Protein AF-A0A1G6MWI4-F1 (afdb_monomer_lite)

Secondary structure (DSSP, 8-state):
-PPP-SSSPPHHHHHHHT-TTTTHHHHHHHHT-TT---EEEE-GGGSSS-EEEEEETTEEEEEEEEETSTT-EEEEEE-GGGGGGSTTIIIIIHHHHHHTT-EEPTT--GGG--GGG-SEEEEEETTEEEEEEPPEEE---S-HHHHHHHHHHHHHHHHHHHHHHH------EEEEEETTTTEEEEEEPPPSHHHHHHHT-TTT-----TT-HHHHHHHHHHHHHHHHHHHHH-B-SSSEEEEEEES--PPTT-TT----S----SEEEEEE-TTS-EEEEEEEEEE--SGGGTSTTSHHHHHHHHHHHHT-HHHHHHHHHHHHHHHHHHHHHT-TT--S---GGGGTTPEEEEEEEE-SGGGGG----SS-EEEE--TTS-------S----------------PPPPP-

Sequence (411 aa):
MKSTYTRDVSPEMMSELKNRSTFAAFVDYVRDNENNDLALCFRGNDSKIGKVVIYRNNHMIWELCIKGGKGGIPVVRINPNHARFMDDWHSRVVKELMELGFKGLKGQDYNQLKEEDGFVVRHKTKDGYSYDAVFLEYTPSGGYDEVKKVVTASYSLLKEMQESYFSLDHDEVFEVYNPRSQAYKKEKRPRNYIKQYYFEHNTDAGIVDSNSNFYANFQKCVEKHVQQDLFMNNHCLKDGLFIYDLEFAQPSGVPGVKVGNKNKPDMFAIRFDSKGKIESICMIEVKSTRNALTQKSGLEEHLMGMEEYIHVKKLMVHRIEEARKILNQYHELGLYGVDKVFTESDFTDIKMEIIFVFSHGLYLNVNIHRGVTIWKALPGFVAYEKMKYGAYLEHVNVDVQIKRIKTTNII

Organism: NCBI:txid40841

Radius of gyration: 22.7 Å; chains: 1; bounding box: 59×59×61 Å

pLDDT: mean 72.94, std 23.08, range [22.19, 98.44]

Structure (mmCIF, N/CA/C/O backbone):
data_AF-A0A1G6MWI4-F1
#
_entry.id   AF-A0A1G6MWI4-F1
#
loop_
_atom_site.group_PDB
_atom_site.id
_atom_site.type_symbol
_atom_site.label_atom_id
_atom_site.label_alt_id
_atom_site.label_comp_id
_atom_site.label_asym_id
_atom_site.label_entity_id
_atom_site.label_seq_id
_atom_site.pdbx_PDB_ins_code
_atom_site.Cartn_x
_atom_site.Cartn_y
_atom_site.Cartn_z
_atom_site.occupancy
_atom_site.B_iso_or_equiv
_atom_site.auth_seq_id
_atom_site.auth_comp_id
_atom_site.auth_asym_id
_atom_site.auth_atom_id
_atom_site.pdbx_PDB_model_num
ATOM 1 N N . MET A 1 1 ? 0.367 26.342 0.987 1.00 40.06 1 MET A N 1
ATOM 2 C CA . MET A 1 1 ? -0.918 25.601 0.912 1.00 40.06 1 MET A CA 1
ATOM 3 C C . MET A 1 1 ? -0.721 24.266 1.608 1.00 40.06 1 MET A C 1
ATOM 5 O O . MET A 1 1 ? 0.300 23.644 1.352 1.00 40.06 1 MET A O 1
ATOM 9 N N . LYS A 1 2 ? -1.606 23.898 2.541 1.00 42.09 2 LYS A N 1
ATOM 10 C CA . LYS A 1 2 ? -1.404 22.780 3.480 1.00 42.09 2 LYS A CA 1
ATOM 11 C C . LYS A 1 2 ? -1.631 21.436 2.778 1.00 42.09 2 LYS A C 1
ATOM 13 O O . LYS A 1 2 ? -2.609 21.316 2.045 1.00 42.09 2 LYS A O 1
ATOM 18 N N . SER A 1 3 ? -0.727 20.475 2.974 1.00 49.34 3 SER A N 1
ATOM 19 C CA . SER A 1 3 ? -0.969 19.082 2.591 1.00 49.34 3 SER A CA 1
ATOM 20 C C . SER A 1 3 ? -2.197 18.562 3.339 1.00 49.34 3 SER A C 1
ATOM 22 O O . SER A 1 3 ? -2.490 19.000 4.456 1.00 49.34 3 SER A O 1
ATOM 24 N N . THR A 1 4 ? -2.929 17.648 2.719 1.00 55.94 4 THR A N 1
ATOM 25 C CA . THR A 1 4 ? -3.922 16.819 3.402 1.00 55.94 4 THR A CA 1
ATOM 26 C C . THR A 1 4 ? -3.202 16.010 4.488 1.00 55.94 4 THR A C 1
ATOM 28 O O . THR A 1 4 ? -2.112 15.484 4.276 1.00 55.94 4 THR A O 1
ATOM 31 N N . TYR A 1 5 ? -3.754 15.996 5.705 1.00 73.88 5 TYR A N 1
ATOM 32 C CA . TYR A 1 5 ? -3.174 15.276 6.855 1.00 73.88 5 TYR A CA 1
ATOM 33 C C . TYR A 1 5 ? -3.611 13.814 6.918 1.00 73.88 5 TYR A C 1
ATOM 35 O O . TYR A 1 5 ? -3.241 13.097 7.850 1.00 73.88 5 TYR A O 1
ATOM 43 N N . THR A 1 6 ? -4.430 13.415 5.956 1.00 84.31 6 THR A N 1
ATOM 44 C CA . THR A 1 6 ? -5.122 12.146 5.929 1.00 84.31 6 THR A CA 1
ATOM 45 C C . THR A 1 6 ? -4.602 11.275 4.789 1.00 84.31 6 THR A C 1
ATOM 47 O O . THR A 1 6 ? -4.047 11.765 3.804 1.00 84.31 6 THR A O 1
ATOM 50 N N . ARG A 1 7 ? -4.717 9.966 4.978 1.00 88.88 7 ARG A N 1
ATOM 51 C CA . ARG A 1 7 ? -4.260 8.907 4.082 1.00 88.88 7 ARG A CA 1
ATOM 52 C C . ARG A 1 7 ? -5.265 8.615 2.968 1.00 88.88 7 ARG A C 1
ATOM 54 O O . ARG A 1 7 ? -4.828 8.091 1.951 1.00 88.88 7 ARG A O 1
ATOM 61 N N . ASP A 1 8 ? -6.541 8.986 3.109 1.00 93.06 8 ASP A N 1
ATOM 62 C CA . ASP A 1 8 ? -7.534 8.897 2.028 1.00 93.06 8 ASP A CA 1
ATOM 63 C C . ASP A 1 8 ? -7.104 9.703 0.798 1.00 93.06 8 ASP A C 1
ATOM 65 O O . ASP A 1 8 ? -6.479 10.758 0.911 1.00 93.06 8 ASP A O 1
ATOM 69 N N . VAL A 1 9 ? -7.436 9.211 -0.393 1.00 94.06 9 VAL A N 1
ATOM 70 C CA . VAL A 1 9 ? -7.087 9.901 -1.642 1.00 94.06 9 VAL A CA 1
ATOM 71 C C . VAL A 1 9 ? -8.187 10.861 -2.098 1.00 94.06 9 VAL A C 1
ATOM 73 O O . VAL A 1 9 ? -9.346 10.747 -1.709 1.00 94.06 9 VAL A O 1
ATOM 76 N N . SER A 1 10 ? -7.826 11.832 -2.936 1.00 93.38 10 SER A N 1
ATOM 77 C CA . SER A 1 10 ? -8.783 12.806 -3.480 1.00 93.38 10 SER A CA 1
ATOM 78 C C . SER A 1 10 ? -9.863 12.158 -4.370 1.00 93.38 10 SER A C 1
ATOM 80 O O . SER A 1 10 ? -9.628 11.085 -4.935 1.00 93.38 10 SER A O 1
ATOM 82 N N . PRO A 1 11 ? -11.020 12.820 -4.580 1.00 94.00 11 PRO A N 1
ATOM 83 C CA . PRO A 1 11 ? -12.025 12.374 -5.548 1.00 94.00 11 PRO A CA 1
ATOM 84 C C . PRO A 1 11 ? -11.465 12.182 -6.961 1.00 94.00 11 PRO A C 1
ATOM 86 O O . PRO A 1 11 ? -11.855 11.252 -7.660 1.00 94.00 11 PRO A O 1
ATOM 89 N N . GLU A 1 12 ? -10.522 13.030 -7.379 1.00 94.38 12 GLU A N 1
ATOM 90 C CA . GLU A 1 12 ? -9.840 12.897 -8.664 1.00 94.38 12 GLU A CA 1
ATOM 91 C C . GLU A 1 12 ? -9.045 11.591 -8.750 1.00 94.38 12 GLU A C 1
ATOM 93 O O . GLU A 1 12 ? -9.130 10.885 -9.750 1.00 94.38 12 GLU A O 1
ATOM 98 N N . MET A 1 13 ? -8.325 11.227 -7.686 1.00 95.88 13 MET A N 1
ATOM 99 C CA . MET A 1 13 ? -7.628 9.943 -7.634 1.00 95.88 13 MET A CA 1
ATOM 100 C C . MET A 1 13 ? -8.604 8.764 -7.632 1.00 95.88 13 MET A C 1
ATOM 102 O O . MET A 1 13 ? -8.402 7.816 -8.382 1.00 95.88 13 MET A O 1
ATOM 106 N N . MET A 1 14 ? -9.695 8.835 -6.861 1.00 97.38 14 MET A N 1
ATOM 107 C CA . MET A 1 14 ? -10.740 7.800 -6.880 1.00 97.38 14 MET A CA 1
ATOM 108 C C . MET A 1 14 ? -11.368 7.629 -8.265 1.00 97.38 14 MET A C 1
ATOM 110 O O . MET A 1 14 ? -11.674 6.510 -8.670 1.00 97.38 14 MET A O 1
ATOM 114 N N . SER A 1 15 ? -11.546 8.723 -9.010 1.00 96.75 15 SER A N 1
ATOM 115 C CA . SER A 1 15 ? -12.016 8.669 -10.394 1.00 96.75 15 SER A CA 1
ATOM 116 C C . SER A 1 15 ? -11.057 7.872 -11.279 1.00 96.75 15 SER A C 1
ATOM 118 O O . SER A 1 15 ? -11.509 7.016 -12.035 1.00 96.75 15 SER A O 1
ATOM 120 N N . GLU A 1 16 ? -9.747 8.099 -11.157 1.00 96.81 16 GLU A N 1
ATOM 121 C CA . GLU A 1 16 ? -8.742 7.347 -11.919 1.00 96.81 16 GLU A CA 1
ATOM 122 C C . GLU A 1 16 ? -8.642 5.879 -11.487 1.00 96.81 16 GLU A C 1
ATOM 124 O O . GLU A 1 16 ? -8.542 5.001 -12.339 1.00 96.81 16 GLU A O 1
ATOM 129 N N . LEU A 1 17 ? -8.758 5.579 -10.189 1.00 97.81 17 LEU A N 1
ATOM 130 C CA . LEU A 1 17 ? -8.785 4.200 -9.672 1.00 97.81 17 LEU A CA 1
ATOM 131 C C . LEU A 1 17 ? -9.944 3.367 -10.235 1.00 97.81 17 LEU A C 1
ATOM 133 O O . LEU A 1 17 ? -9.817 2.153 -10.351 1.00 97.81 17 LEU A O 1
ATOM 137 N N . LYS A 1 18 ? -11.047 4.009 -10.633 1.00 97.69 18 LYS A N 1
ATOM 138 C CA . LYS A 1 18 ? -12.196 3.366 -11.294 1.00 97.69 18 LYS A CA 1
ATOM 139 C C . LYS A 1 18 ? -12.144 3.438 -12.821 1.00 97.69 18 LYS A C 1
ATOM 141 O O . LYS A 1 18 ? -12.969 2.826 -13.500 1.00 97.69 18 LYS A O 1
ATOM 146 N N . ASN A 1 19 ? -11.217 4.206 -13.384 1.00 96.94 19 ASN A N 1
ATOM 147 C CA . ASN A 1 19 ? -11.145 4.430 -14.817 1.00 96.94 19 ASN A CA 1
ATOM 148 C C . ASN A 1 19 ? -10.496 3.225 -15.514 1.00 96.94 19 ASN A C 1
ATOM 150 O O . ASN A 1 19 ? -9.338 2.873 -15.278 1.00 96.94 19 ASN A O 1
ATOM 154 N N . ARG A 1 20 ? -11.270 2.604 -16.411 1.00 96.25 20 ARG A N 1
ATOM 155 C CA . ARG A 1 20 ? -10.888 1.402 -17.164 1.00 96.25 20 ARG A CA 1
ATOM 156 C C . ARG A 1 20 ? -9.687 1.600 -18.085 1.00 96.25 20 ARG A C 1
ATOM 158 O O . ARG A 1 20 ? -9.026 0.621 -18.398 1.00 96.25 20 ARG A O 1
ATOM 165 N N . SER A 1 21 ? -9.386 2.828 -18.490 1.00 94.94 21 SER A N 1
ATOM 166 C CA . SER A 1 21 ? -8.228 3.133 -19.336 1.00 94.94 21 SER A CA 1
ATOM 167 C C . SER A 1 21 ? -6.969 3.493 -18.543 1.00 94.94 21 SER A C 1
ATOM 169 O O . SER A 1 21 ? -5.934 3.754 -19.153 1.00 94.94 21 SER A O 1
ATOM 171 N N . THR A 1 22 ? -7.037 3.548 -17.206 1.00 95.12 22 THR A N 1
ATOM 172 C CA . THR A 1 22 ? -5.907 3.980 -16.371 1.00 95.12 22 THR A CA 1
ATOM 173 C C . THR A 1 22 ? -5.624 3.008 -15.230 1.00 95.12 22 THR A C 1
ATOM 175 O O . THR A 1 22 ? -4.870 2.058 -15.428 1.00 95.12 22 THR A O 1
ATOM 178 N N . PHE A 1 23 ? -6.181 3.210 -14.035 1.00 98.19 23 PHE A N 1
ATOM 179 C CA . PHE A 1 23 ? -5.790 2.443 -12.849 1.00 98.19 23 PHE A CA 1
ATOM 180 C C . PHE A 1 23 ? -6.727 1.287 -12.496 1.00 98.19 23 PHE A C 1
ATOM 182 O O . PHE A 1 23 ? -6.321 0.435 -11.706 1.00 98.19 23 PHE A O 1
ATOM 189 N N . ALA A 1 24 ? -7.919 1.184 -13.097 1.00 98.19 24 ALA A N 1
ATOM 190 C CA . ALA A 1 24 ? -8.862 0.117 -12.748 1.00 98.19 24 ALA A CA 1
ATOM 191 C C . ALA A 1 24 ? -8.262 -1.284 -12.922 1.00 98.19 24 ALA A C 1
ATOM 193 O O . ALA A 1 24 ? -8.452 -2.132 -12.063 1.00 98.19 24 ALA A O 1
ATOM 194 N N . ALA A 1 25 ? -7.459 -1.515 -13.966 1.00 98.38 25 ALA A N 1
ATOM 195 C CA . ALA A 1 25 ? -6.808 -2.809 -14.173 1.00 98.38 25 ALA A CA 1
ATOM 196 C C . ALA A 1 25 ? -5.839 -3.190 -13.033 1.00 98.38 25 ALA A C 1
ATOM 198 O O . ALA A 1 25 ? -5.699 -4.371 -12.735 1.00 98.38 25 ALA A O 1
ATOM 199 N N . PHE A 1 26 ? -5.197 -2.217 -12.373 1.00 98.44 26 PHE A N 1
ATOM 200 C CA . PHE A 1 26 ? -4.336 -2.465 -11.209 1.00 98.44 26 PHE A CA 1
ATOM 201 C C . PHE A 1 26 ? -5.165 -2.785 -9.962 1.00 98.44 26 PHE A C 1
ATOM 203 O O . PHE A 1 26 ? -4.821 -3.696 -9.216 1.00 98.44 26 PHE A O 1
ATOM 210 N N . VAL A 1 27 ? -6.263 -2.054 -9.748 1.00 98.38 27 VAL A N 1
ATOM 211 C CA . VAL A 1 27 ? -7.193 -2.298 -8.633 1.00 98.38 27 VAL A CA 1
ATOM 212 C C . VAL A 1 27 ? -7.847 -3.670 -8.769 1.00 98.38 27 VAL A C 1
ATOM 214 O O . VAL A 1 27 ? -7.850 -4.442 -7.815 1.00 98.38 27 VAL A O 1
ATOM 217 N N . ASP A 1 28 ? -8.341 -3.993 -9.963 1.00 98.12 28 ASP A N 1
ATOM 218 C CA . ASP A 1 28 ? -8.935 -5.289 -10.279 1.00 98.12 28 ASP A CA 1
ATOM 219 C C . ASP A 1 28 ? -7.914 -6.416 -10.080 1.00 98.12 28 ASP A C 1
ATOM 221 O O . ASP A 1 28 ? -8.247 -7.442 -9.503 1.00 98.12 28 ASP A O 1
ATOM 225 N N . TYR A 1 29 ? -6.648 -6.208 -10.462 1.00 97.94 29 TYR A N 1
ATOM 226 C CA . TYR A 1 29 ? -5.595 -7.200 -10.233 1.00 97.94 29 TYR A CA 1
ATOM 227 C C . TYR A 1 29 ? -5.330 -7.463 -8.749 1.00 97.94 29 TYR A C 1
ATOM 229 O O . TYR A 1 29 ? -5.053 -8.599 -8.392 1.00 97.94 29 TYR A O 1
ATOM 237 N N . VAL A 1 30 ? -5.414 -6.442 -7.886 1.00 97.06 30 VAL A N 1
ATOM 238 C CA . VAL A 1 30 ? -5.322 -6.625 -6.426 1.00 97.06 30 VAL A CA 1
ATOM 239 C C . VAL A 1 30 ? -6.553 -7.356 -5.896 1.00 97.06 30 VAL A C 1
ATOM 241 O O . VAL A 1 30 ? -6.413 -8.303 -5.130 1.00 97.06 30 VAL A O 1
ATOM 244 N N . ARG A 1 31 ? -7.753 -6.932 -6.308 1.00 95.56 31 ARG A N 1
ATOM 245 C CA . ARG A 1 31 ? -9.024 -7.502 -5.842 1.00 95.56 31 ARG A CA 1
ATOM 246 C C . ARG A 1 31 ? -9.175 -8.975 -6.215 1.00 95.56 31 ARG A C 1
ATOM 248 O O . ARG A 1 31 ? -9.631 -9.766 -5.398 1.00 95.56 31 ARG A O 1
ATOM 255 N N . ASP A 1 32 ? -8.791 -9.314 -7.438 1.00 94.56 32 ASP A N 1
ATOM 256 C CA . ASP A 1 32 ? -8.995 -10.632 -8.032 1.00 94.56 32 ASP A CA 1
ATOM 257 C C . ASP A 1 32 ? -7.733 -11.519 -7.883 1.00 94.56 32 ASP A C 1
ATOM 259 O O . ASP A 1 32 ? -7.632 -12.578 -8.502 1.00 94.56 32 ASP A O 1
ATOM 263 N N . ASN A 1 33 ? -6.740 -11.090 -7.087 1.00 88.50 33 ASN A N 1
ATOM 264 C CA . ASN A 1 33 ? -5.485 -11.814 -6.886 1.00 88.50 33 ASN A CA 1
ATOM 265 C C . ASN A 1 33 ? -5.714 -13.134 -6.130 1.00 88.50 33 ASN A C 1
ATOM 267 O O . ASN A 1 33 ? -5.889 -13.137 -4.914 1.00 88.50 33 ASN A O 1
ATOM 271 N N . GLU A 1 34 ? -5.625 -14.266 -6.831 1.00 82.94 34 GLU A N 1
ATOM 272 C CA . GLU A 1 34 ? -5.826 -15.601 -6.240 1.00 82.94 34 GLU A CA 1
ATOM 273 C C . GLU A 1 34 ? -4.835 -15.934 -5.112 1.00 82.94 34 GLU A C 1
ATOM 275 O O . GLU A 1 34 ? -5.166 -16.687 -4.199 1.00 82.94 34 GLU A O 1
ATOM 280 N N . ASN A 1 35 ? -3.627 -15.360 -5.150 1.00 82.06 35 ASN A N 1
ATOM 281 C CA . ASN A 1 35 ? -2.604 -15.593 -4.127 1.00 82.06 35 ASN A CA 1
ATOM 282 C C . ASN A 1 35 ? -2.831 -14.773 -2.849 1.00 82.06 35 ASN A C 1
ATOM 284 O O . ASN A 1 35 ? -2.144 -15.018 -1.859 1.00 82.06 35 ASN A O 1
ATOM 288 N N . ASN A 1 36 ? -3.749 -13.798 -2.874 1.00 85.56 36 ASN A N 1
ATOM 289 C CA . ASN A 1 36 ? -3.995 -12.842 -1.798 1.00 85.56 36 ASN A CA 1
ATOM 290 C C . ASN A 1 36 ? -2.691 -12.273 -1.192 1.00 85.56 36 ASN A C 1
ATOM 292 O O . ASN A 1 36 ? -2.542 -12.202 0.028 1.00 85.56 36 ASN A O 1
ATOM 296 N N . ASP A 1 37 ? -1.724 -11.891 -2.040 1.00 90.19 37 ASP A N 1
ATOM 297 C CA . ASP A 1 37 ? -0.384 -11.442 -1.614 1.00 90.19 37 ASP A CA 1
ATOM 298 C C . ASP A 1 37 ? -0.107 -9.947 -1.864 1.00 90.19 37 ASP A C 1
ATOM 300 O O . ASP A 1 37 ? 0.992 -9.454 -1.589 1.00 90.19 37 ASP A O 1
ATOM 304 N N . LEU A 1 38 ? -1.115 -9.216 -2.352 1.00 95.38 38 LEU A N 1
ATOM 305 C CA . LEU A 1 38 ? -1.038 -7.798 -2.689 1.00 95.38 38 LEU A CA 1
ATOM 306 C C . LEU A 1 38 ? -1.832 -6.918 -1.719 1.00 95.38 38 LEU A C 1
ATOM 308 O O . LEU A 1 38 ? -3.052 -7.020 -1.628 1.00 95.38 38 LEU A O 1
ATOM 312 N N . ALA A 1 39 ? -1.145 -5.973 -1.078 1.00 94.81 39 ALA A N 1
ATOM 313 C CA . ALA A 1 39 ? -1.750 -4.959 -0.218 1.00 94.81 39 ALA A CA 1
ATOM 314 C C . ALA A 1 39 ? -1.771 -3.593 -0.917 1.00 94.81 39 ALA A C 1
ATOM 316 O O . ALA A 1 39 ? -0.742 -2.935 -1.056 1.00 94.81 39 ALA A O 1
ATOM 317 N N . LEU A 1 40 ? -2.942 -3.141 -1.350 1.00 96.75 40 LEU A N 1
ATOM 318 C CA . LEU A 1 40 ? -3.201 -1.766 -1.776 1.00 96.75 40 LEU A CA 1
ATOM 319 C C . LEU A 1 40 ? -3.474 -0.875 -0.564 1.00 96.75 40 LEU A C 1
ATOM 321 O O . LEU A 1 40 ? -4.415 -1.131 0.185 1.00 96.75 40 LEU A O 1
ATOM 325 N N . CYS A 1 41 ? -2.706 0.208 -0.438 1.00 95.75 41 CYS A N 1
ATOM 326 C CA . CYS A 1 41 ? -2.849 1.194 0.626 1.00 95.75 41 CYS A CA 1
ATOM 327 C C . CYS A 1 41 ? -2.887 2.630 0.074 1.00 95.75 41 CYS A C 1
ATOM 329 O O . CYS A 1 41 ? -2.099 3.018 -0.798 1.00 95.75 41 CYS A O 1
ATOM 331 N N . PHE A 1 42 ? -3.762 3.462 0.636 1.00 94.94 42 PHE A N 1
ATOM 332 C CA . PHE A 1 42 ? -3.870 4.877 0.279 1.00 94.94 42 PHE A CA 1
ATOM 333 C C . PHE A 1 42 ? -2.773 5.734 0.941 1.00 94.94 42 PHE A C 1
ATOM 335 O O . PHE A 1 42 ? -2.374 5.519 2.090 1.00 94.94 42 PHE A O 1
ATOM 342 N N . ARG A 1 43 ? -2.251 6.722 0.206 1.00 91.88 43 ARG A N 1
ATOM 343 C CA . ARG A 1 43 ? -1.184 7.651 0.631 1.00 91.88 43 ARG A CA 1
ATOM 344 C C . ARG A 1 43 ? -1.560 9.095 0.285 1.00 91.88 43 ARG A C 1
ATOM 346 O O . ARG A 1 43 ? -0.841 9.819 -0.407 1.00 91.88 43 ARG A O 1
ATOM 353 N N . GLY A 1 44 ? -2.739 9.506 0.741 1.00 82.69 44 GLY A N 1
ATOM 354 C CA . GLY A 1 44 ? -3.327 10.839 0.581 1.00 82.69 44 GLY A CA 1
ATOM 355 C C . GLY A 1 44 ? -2.474 12.008 1.063 1.00 82.69 44 GLY A C 1
ATOM 356 O O . GLY A 1 44 ? -2.609 13.126 0.576 1.00 82.69 44 GLY A O 1
ATOM 357 N N . ASN A 1 45 ? -1.570 11.751 2.001 1.00 74.12 45 ASN A N 1
ATOM 358 C CA . ASN A 1 45 ? -0.762 12.750 2.688 1.00 74.12 45 ASN A CA 1
ATOM 359 C C . ASN A 1 45 ? 0.479 13.204 1.899 1.00 74.12 45 ASN A C 1
ATOM 361 O O . ASN A 1 45 ? 1.101 14.201 2.271 1.00 74.12 45 ASN A O 1
ATOM 365 N N . ASP A 1 46 ? 0.836 12.500 0.822 1.00 67.62 46 ASP A N 1
ATOM 366 C CA . ASP A 1 46 ? 2.072 12.747 0.069 1.00 67.62 46 ASP A CA 1
ATOM 367 C C . ASP A 1 46 ? 1.923 13.832 -1.011 1.00 67.62 46 ASP A C 1
ATOM 369 O O . ASP A 1 46 ? 2.911 14.400 -1.478 1.00 67.62 46 ASP A O 1
ATOM 373 N N . SER A 1 47 ? 0.695 14.154 -1.427 1.00 70.38 47 SER A N 1
ATOM 374 C CA . SER A 1 47 ? 0.425 15.200 -2.420 1.00 70.38 47 SER A CA 1
ATOM 375 C C . SER A 1 47 ? -0.998 15.748 -2.278 1.00 70.38 47 SER A C 1
ATOM 377 O O . SER A 1 47 ? -1.815 15.176 -1.571 1.00 70.38 47 SER A O 1
ATOM 379 N N . LYS A 1 48 ? -1.340 16.834 -2.989 1.00 70.50 48 LYS A N 1
ATOM 380 C CA . LYS A 1 48 ? -2.721 17.368 -3.001 1.00 70.50 48 LYS A CA 1
ATOM 381 C C . LYS A 1 48 ? -3.766 16.358 -3.494 1.00 70.50 48 LYS A C 1
ATOM 383 O O . LYS A 1 48 ? -4.936 16.511 -3.172 1.00 70.50 48 LYS A O 1
ATOM 388 N N . ILE A 1 49 ? -3.352 15.396 -4.317 1.00 78.38 49 ILE A N 1
ATOM 389 C CA . ILE A 1 49 ? -4.228 14.368 -4.892 1.00 78.38 49 ILE A CA 1
ATOM 390 C C . ILE A 1 49 ? -4.163 13.060 -4.106 1.00 78.38 49 ILE A C 1
ATOM 392 O O . ILE A 1 49 ? -5.095 12.255 -4.166 1.00 78.38 49 ILE A O 1
ATOM 396 N N . GLY A 1 50 ? -3.082 12.865 -3.353 1.00 83.38 50 GLY A N 1
ATOM 397 C CA . GLY A 1 50 ? -2.680 11.567 -2.848 1.00 83.38 50 GLY A CA 1
ATOM 398 C C . GLY A 1 50 ? -1.981 10.722 -3.907 1.00 83.38 50 GLY A C 1
ATOM 399 O O . GLY A 1 50 ? -1.820 11.113 -5.067 1.00 83.38 50 GLY A O 1
ATOM 400 N N . LYS A 1 51 ? -1.536 9.554 -3.471 1.00 93.00 51 LYS A N 1
ATOM 401 C CA . LYS A 1 51 ? -1.085 8.447 -4.312 1.00 93.00 51 LYS A CA 1
ATOM 402 C C . LYS A 1 51 ? -1.600 7.139 -3.710 1.00 93.00 51 LYS A C 1
ATOM 404 O O . LYS A 1 51 ? -2.069 7.134 -2.571 1.00 93.00 51 LYS A O 1
ATOM 409 N N . VAL A 1 52 ? -1.522 6.052 -4.458 1.00 96.00 52 VAL A N 1
ATOM 410 C CA . VAL A 1 52 ? -1.822 4.702 -3.968 1.00 96.00 52 VAL A CA 1
ATOM 411 C C . VAL A 1 52 ? -0.577 3.860 -4.127 1.00 96.00 52 VAL A C 1
ATOM 413 O O . VAL A 1 52 ? 0.114 3.978 -5.134 1.00 96.00 52 VAL A O 1
ATOM 416 N N . VAL A 1 53 ? -0.271 3.039 -3.132 1.00 96.25 53 VAL A N 1
ATOM 417 C CA . VAL A 1 53 ? 0.881 2.143 -3.180 1.00 96.25 53 VAL A CA 1
ATOM 418 C C . VAL A 1 53 ? 0.384 0.722 -2.993 1.00 96.25 53 VAL A C 1
ATOM 420 O O . VAL A 1 53 ? -0.371 0.447 -2.065 1.00 96.25 53 VAL A O 1
ATOM 423 N N . ILE A 1 54 ? 0.786 -0.155 -3.904 1.00 97.19 54 ILE A N 1
ATOM 424 C CA . ILE A 1 54 ? 0.494 -1.581 -3.878 1.00 97.19 54 ILE A CA 1
ATOM 425 C C . ILE A 1 54 ? 1.778 -2.295 -3.472 1.00 97.19 54 ILE A C 1
ATOM 427 O O . ILE A 1 54 ? 2.823 -2.128 -4.110 1.00 97.19 54 ILE A O 1
ATOM 431 N N . TYR A 1 55 ? 1.696 -3.067 -2.399 1.00 95.25 55 TYR A N 1
ATOM 432 C CA . TYR A 1 55 ? 2.804 -3.763 -1.769 1.00 95.25 55 TYR A CA 1
ATOM 433 C C . TYR A 1 55 ? 2.678 -5.271 -1.943 1.00 95.25 55 TYR A C 1
ATOM 435 O O . TYR A 1 55 ? 1.576 -5.810 -1.958 1.00 95.25 55 TYR A O 1
ATOM 443 N N . ARG A 1 56 ? 3.829 -5.936 -1.981 1.00 92.50 56 ARG A N 1
ATOM 444 C CA . ARG A 1 56 ? 3.988 -7.372 -1.759 1.00 92.50 56 ARG A CA 1
ATOM 445 C C . ARG A 1 56 ? 5.162 -7.568 -0.817 1.00 92.50 56 ARG A C 1
ATOM 447 O O . ARG A 1 56 ? 6.185 -6.903 -0.986 1.00 92.50 56 ARG A O 1
ATOM 454 N N . ASN A 1 57 ? 5.015 -8.431 0.185 1.00 85.50 57 ASN A N 1
ATOM 455 C CA . ASN A 1 57 ? 6.019 -8.641 1.237 1.00 85.50 57 ASN A CA 1
ATOM 456 C C . ASN A 1 57 ? 6.487 -7.328 1.897 1.00 85.50 57 ASN A C 1
ATOM 458 O O . ASN A 1 57 ? 7.652 -7.198 2.258 1.00 85.50 57 ASN A O 1
ATOM 462 N N . ASN A 1 58 ? 5.598 -6.331 2.015 1.00 85.88 58 ASN A N 1
ATOM 463 C CA . ASN A 1 58 ? 5.890 -4.980 2.510 1.00 85.88 58 ASN A CA 1
ATOM 464 C C . ASN A 1 58 ? 6.979 -4.230 1.709 1.00 85.88 58 ASN A C 1
ATOM 466 O O . ASN A 1 58 ? 7.749 -3.416 2.229 1.00 85.88 58 ASN A O 1
ATOM 470 N N . HIS A 1 59 ? 7.073 -4.550 0.419 1.00 88.88 59 HIS A N 1
ATOM 471 C CA . HIS A 1 59 ? 7.884 -3.867 -0.575 1.00 88.88 59 HIS A CA 1
ATOM 472 C C . HIS A 1 59 ? 6.968 -3.394 -1.705 1.00 88.88 59 HIS A C 1
ATOM 474 O O . HIS A 1 59 ? 6.085 -4.120 -2.160 1.00 88.88 59 HIS A O 1
ATOM 480 N N . MET A 1 60 ? 7.169 -2.158 -2.156 1.00 92.31 60 MET A N 1
ATOM 481 C CA . MET A 1 60 ? 6.358 -1.576 -3.223 1.00 92.31 60 MET A CA 1
ATOM 482 C C . MET A 1 60 ? 6.510 -2.376 -4.524 1.00 92.31 60 MET A C 1
ATOM 484 O O . MET A 1 60 ? 7.626 -2.557 -5.010 1.00 92.31 60 MET A O 1
ATOM 488 N N . ILE A 1 61 ? 5.378 -2.783 -5.097 1.00 95.50 61 ILE A N 1
ATOM 489 C CA . ILE A 1 61 ? 5.266 -3.302 -6.463 1.00 95.50 61 ILE A CA 1
ATOM 490 C C . ILE A 1 61 ? 4.919 -2.145 -7.402 1.00 95.50 61 ILE A C 1
ATOM 492 O O . ILE A 1 61 ? 5.684 -1.860 -8.319 1.00 95.50 61 ILE A O 1
ATOM 496 N N . TRP A 1 62 ? 3.830 -1.419 -7.122 1.00 97.81 62 TRP A N 1
ATOM 497 C CA . TRP A 1 62 ? 3.400 -0.260 -7.911 1.00 97.81 62 TRP A CA 1
ATOM 498 C C . TRP A 1 62 ? 3.063 0.939 -7.022 1.00 97.81 62 TRP A C 1
ATOM 500 O O . TRP A 1 62 ? 2.412 0.801 -5.990 1.00 97.81 62 TRP A O 1
ATOM 510 N N . GLU A 1 63 ? 3.437 2.135 -7.464 1.00 96.94 63 GLU A N 1
ATOM 511 C CA . GLU A 1 63 ? 2.902 3.408 -6.975 1.00 96.94 63 GLU A CA 1
ATOM 512 C C . GLU A 1 63 ? 2.051 4.039 -8.084 1.00 96.94 63 GLU A C 1
ATOM 514 O O . GLU A 1 63 ? 2.556 4.396 -9.147 1.00 96.94 63 GLU A O 1
ATOM 519 N N . LEU A 1 64 ? 0.753 4.193 -7.838 1.00 97.56 64 LEU A N 1
ATOM 520 C CA . LEU A 1 64 ? -0.188 4.860 -8.734 1.00 97.56 64 LEU A CA 1
ATOM 521 C C . LEU A 1 64 ? -0.278 6.332 -8.328 1.00 97.56 64 LEU A C 1
ATOM 523 O O . LEU A 1 64 ? -0.558 6.643 -7.165 1.00 97.56 64 LEU A O 1
ATOM 527 N N . CYS A 1 65 ? -0.047 7.259 -9.257 1.00 95.31 65 CYS A N 1
ATOM 528 C CA . CYS A 1 65 ? -0.099 8.692 -8.962 1.00 95.31 65 CYS A CA 1
ATOM 529 C C . CYS A 1 65 ? -0.529 9.542 -10.166 1.00 95.31 65 CYS A C 1
ATOM 531 O O . CYS A 1 65 ? -0.456 9.113 -11.311 1.00 95.31 65 CYS A O 1
ATOM 533 N N . ILE A 1 66 ? -0.971 10.779 -9.911 1.00 94.31 66 ILE A N 1
ATOM 534 C CA . ILE A 1 66 ? -1.336 11.738 -10.964 1.00 94.31 66 ILE A CA 1
ATOM 535 C C . ILE A 1 66 ? -0.251 12.813 -11.070 1.00 94.31 66 ILE A C 1
ATOM 537 O O . ILE A 1 66 ? -0.113 13.697 -10.216 1.00 94.31 66 ILE A O 1
ATOM 541 N N . LYS A 1 67 ? 0.540 12.747 -12.140 1.00 90.50 67 LYS A N 1
ATOM 542 C CA . LYS A 1 67 ? 1.640 13.671 -12.416 1.00 90.50 67 LYS A CA 1
ATOM 543 C C . LYS A 1 67 ? 1.101 15.034 -12.837 1.00 90.50 67 LYS A C 1
ATOM 545 O O . LYS A 1 67 ? 0.334 15.141 -13.786 1.00 90.50 67 LYS A O 1
ATOM 550 N N . GLY A 1 68 ? 1.538 16.091 -12.154 1.00 86.44 68 GLY A N 1
ATOM 551 C CA . GLY A 1 68 ? 1.055 17.459 -12.385 1.00 86.44 68 GLY A CA 1
ATOM 552 C C . GLY A 1 68 ? -0.137 17.865 -11.511 1.00 86.44 68 GLY A C 1
ATOM 553 O O . GLY A 1 68 ? -0.549 19.021 -11.551 1.00 86.44 68 GLY A O 1
ATOM 554 N N . GLY A 1 69 ? -0.650 16.971 -10.660 1.00 83.56 69 GLY A N 1
ATOM 555 C CA . GLY A 1 69 ? -1.779 17.287 -9.790 1.00 83.56 69 GLY A CA 1
ATOM 556 C C . GLY A 1 69 ? -3.109 17.252 -10.546 1.00 83.56 69 GLY A C 1
ATOM 557 O O . GLY A 1 69 ? -3.342 16.347 -11.339 1.00 83.56 69 GLY A O 1
ATOM 558 N N . LYS A 1 70 ? -4.033 18.169 -10.228 1.00 82.31 70 LYS A N 1
ATOM 559 C CA . LYS A 1 70 ? -5.437 18.086 -10.678 1.00 82.31 70 LYS A CA 1
ATOM 560 C C . LYS A 1 70 ? -5.530 18.257 -12.189 1.00 82.31 70 LYS A C 1
ATOM 562 O O . LYS A 1 70 ? -5.010 19.234 -12.713 1.00 82.31 70 LYS A O 1
ATOM 567 N N . GLY A 1 71 ? -6.186 17.305 -12.859 1.00 85.75 71 GLY A N 1
ATOM 568 C CA . GLY A 1 71 ? -6.201 17.219 -14.325 1.00 85.75 71 GLY A CA 1
ATOM 569 C C . GLY A 1 71 ? -4.859 16.790 -14.931 1.00 85.75 71 GLY A C 1
ATOM 570 O O . GLY A 1 71 ? -4.630 16.995 -16.118 1.00 85.75 71 GLY A O 1
ATOM 571 N N . GLY A 1 72 ? -3.952 16.263 -14.106 1.00 91.81 72 GLY A N 1
ATOM 572 C CA . GLY A 1 72 ? -2.660 15.751 -14.527 1.00 91.81 72 GLY A CA 1
ATOM 573 C C . GLY A 1 72 ? -2.746 14.379 -15.190 1.00 91.81 72 GLY A C 1
ATOM 574 O O . GLY A 1 72 ? -3.821 13.844 -15.441 1.00 91.81 72 GLY A O 1
ATOM 575 N N . ILE A 1 73 ? -1.580 13.804 -15.463 1.00 94.50 73 ILE A N 1
ATOM 576 C CA . ILE A 1 73 ? -1.445 12.554 -16.211 1.00 94.50 73 ILE A CA 1
ATOM 577 C C . ILE A 1 73 ? -1.325 11.389 -15.221 1.00 94.50 73 ILE A C 1
ATOM 579 O O . ILE A 1 73 ? -0.401 11.407 -14.400 1.00 94.50 73 ILE A O 1
ATOM 583 N N . PRO A 1 74 ? -2.202 10.375 -15.284 1.00 96.44 74 PRO A N 1
ATOM 584 C CA . PRO A 1 74 ? -2.041 9.138 -14.530 1.00 96.44 74 PRO A CA 1
ATOM 585 C C . PRO A 1 74 ? -0.723 8.454 -14.898 1.00 96.44 74 PRO A C 1
ATOM 587 O O . PRO A 1 74 ? -0.418 8.251 -16.073 1.00 96.44 74 PRO A O 1
ATOM 590 N N . VAL A 1 75 ? 0.081 8.118 -13.896 1.00 96.62 75 VAL A N 1
ATOM 591 C CA . VAL A 1 75 ? 1.336 7.388 -14.073 1.00 96.62 75 VAL A CA 1
ATOM 592 C C . VAL A 1 75 ? 1.484 6.313 -13.006 1.00 96.62 75 VAL A C 1
ATOM 594 O O . VAL A 1 75 ? 1.066 6.472 -11.858 1.00 96.62 75 VAL A O 1
ATOM 597 N N . VAL A 1 76 ? 2.113 5.219 -13.408 1.00 97.62 76 VAL A N 1
ATOM 598 C CA . VAL A 1 76 ? 2.473 4.084 -12.567 1.00 97.62 76 VAL A CA 1
ATOM 599 C C . VAL A 1 76 ? 3.976 4.100 -12.398 1.00 97.62 76 VAL A C 1
ATOM 601 O O . VAL A 1 76 ? 4.712 4.188 -13.378 1.00 97.62 76 VAL A O 1
ATOM 604 N N . ARG A 1 77 ? 4.435 4.021 -11.156 1.00 95.94 77 ARG A N 1
ATOM 605 C CA . ARG A 1 77 ? 5.847 3.977 -10.804 1.00 95.94 77 ARG A CA 1
ATOM 606 C C . ARG A 1 77 ? 6.215 2.637 -10.214 1.00 95.94 77 ARG A C 1
ATOM 608 O O . ARG A 1 77 ? 5.460 2.083 -9.422 1.00 95.94 77 ARG A O 1
ATOM 615 N N . ILE A 1 78 ? 7.401 2.163 -10.556 1.00 94.81 78 ILE A N 1
ATOM 616 C CA . ILE A 1 78 ? 7.989 0.954 -9.979 1.00 94.81 78 ILE A CA 1
ATOM 617 C C . ILE A 1 78 ? 9.412 1.247 -9.522 1.00 94.81 78 ILE A C 1
ATOM 619 O O . ILE A 1 78 ? 10.077 2.141 -10.052 1.00 94.81 78 ILE A O 1
ATOM 623 N N . ASN A 1 79 ? 9.876 0.478 -8.541 1.00 89.12 79 ASN A N 1
ATOM 624 C CA . ASN A 1 79 ? 11.265 0.481 -8.107 1.00 89.12 79 ASN A CA 1
ATOM 625 C C . ASN A 1 79 ? 11.882 -0.895 -8.417 1.00 89.12 79 ASN A C 1
ATOM 627 O O . ASN A 1 79 ? 11.695 -1.834 -7.639 1.00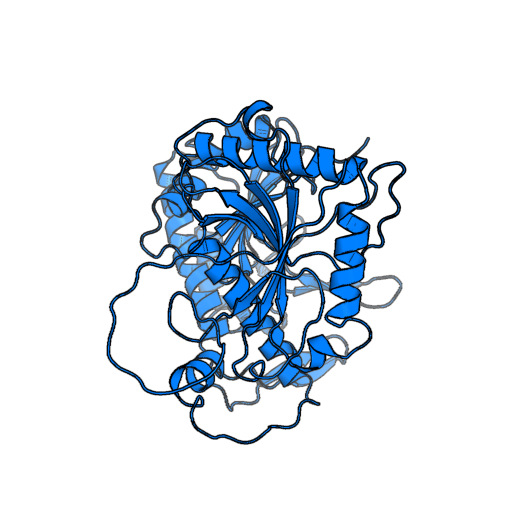 89.12 79 ASN A O 1
ATOM 631 N N . PRO A 1 80 ? 12.617 -1.030 -9.533 1.00 87.31 80 PRO A N 1
ATOM 632 C CA . PRO A 1 80 ? 13.207 -2.295 -9.965 1.00 87.31 80 PRO A CA 1
ATOM 633 C C . PRO A 1 80 ? 14.474 -2.677 -9.181 1.00 87.31 80 PRO A C 1
ATOM 635 O O . PRO A 1 80 ? 15.158 -3.621 -9.555 1.00 87.31 80 PRO A O 1
ATOM 638 N N . ASN A 1 81 ? 14.823 -1.993 -8.084 1.00 82.50 81 ASN A N 1
ATOM 639 C CA . ASN A 1 81 ? 16.074 -2.237 -7.357 1.00 82.50 81 ASN A CA 1
ATOM 640 C C . ASN A 1 81 ? 16.231 -3.673 -6.816 1.00 82.50 81 ASN A C 1
ATOM 642 O O . ASN A 1 81 ? 17.356 -4.083 -6.544 1.00 82.50 81 ASN A O 1
ATOM 646 N N . HIS A 1 82 ? 15.154 -4.455 -6.684 1.00 83.19 82 HIS A N 1
ATOM 647 C CA . HIS A 1 82 ? 15.260 -5.887 -6.364 1.00 83.19 82 HIS A CA 1
ATOM 648 C C . HIS A 1 82 ? 15.872 -6.714 -7.500 1.00 83.19 82 HIS A C 1
ATOM 650 O O . HIS A 1 82 ? 16.476 -7.744 -7.238 1.00 83.19 82 HIS A O 1
ATOM 656 N N . ALA A 1 83 ? 15.793 -6.255 -8.747 1.00 84.75 83 ALA A N 1
ATOM 657 C CA . ALA A 1 83 ? 16.335 -6.992 -9.878 1.00 84.75 83 ALA A CA 1
ATOM 658 C C . ALA A 1 83 ? 17.860 -7.148 -9.806 1.00 84.75 83 ALA A C 1
ATOM 660 O O . ALA A 1 83 ? 18.372 -8.134 -10.299 1.00 84.75 83 ALA A O 1
ATOM 661 N N . ARG A 1 84 ? 18.598 -6.269 -9.108 1.00 76.81 84 ARG A N 1
ATOM 662 C CA . ARG A 1 84 ? 20.069 -6.380 -8.947 1.00 76.81 84 ARG A CA 1
ATOM 663 C C . ARG A 1 84 ? 20.554 -7.683 -8.285 1.00 76.81 84 ARG A C 1
ATOM 665 O O . ARG A 1 84 ? 21.755 -7.890 -8.154 1.00 76.81 84 ARG A O 1
ATOM 672 N N . PHE A 1 85 ? 19.632 -8.483 -7.757 1.00 76.06 85 PHE A N 1
ATOM 673 C CA . PHE A 1 85 ? 19.897 -9.787 -7.155 1.00 76.06 85 PHE A CA 1
ATOM 674 C C . PHE A 1 85 ? 19.709 -10.957 -8.135 1.00 76.06 85 PHE A C 1
ATOM 676 O O . PHE A 1 85 ? 19.980 -12.096 -7.765 1.00 76.06 85 PHE A O 1
ATOM 683 N N . MET A 1 86 ? 19.285 -10.670 -9.367 1.00 82.31 86 MET A N 1
ATOM 684 C CA . MET A 1 86 ? 19.140 -11.616 -10.470 1.00 82.31 86 MET A CA 1
ATOM 685 C C . MET A 1 86 ? 20.352 -11.503 -11.396 1.00 82.31 86 MET A C 1
ATOM 687 O O . MET A 1 86 ? 20.803 -10.394 -11.669 1.00 82.31 86 MET A O 1
ATOM 691 N N . ASP A 1 87 ? 20.859 -12.620 -11.910 1.00 82.56 87 ASP A N 1
ATOM 692 C CA . ASP A 1 87 ? 22.080 -12.622 -12.731 1.00 82.56 87 ASP A CA 1
ATOM 693 C C . ASP A 1 87 ? 21.882 -11.972 -14.113 1.00 82.56 87 ASP A C 1
ATOM 695 O O . ASP A 1 87 ? 22.825 -11.466 -14.710 1.00 82.56 87 ASP A O 1
ATOM 699 N N . ASP A 1 88 ? 20.650 -11.944 -14.624 1.00 84.00 88 ASP A N 1
ATOM 700 C CA . ASP A 1 88 ? 20.299 -11.447 -15.958 1.00 84.00 88 ASP A CA 1
ATOM 701 C C . ASP A 1 88 ? 19.497 -10.135 -15.930 1.00 84.00 88 ASP A C 1
ATOM 703 O O . ASP A 1 88 ? 18.833 -9.759 -16.899 1.00 84.00 88 ASP A O 1
ATOM 707 N N . TRP A 1 89 ? 19.543 -9.409 -14.813 1.00 84.50 89 TRP A N 1
ATOM 708 C CA . TRP A 1 89 ? 18.678 -8.252 -14.590 1.00 84.50 89 TRP A CA 1
ATOM 709 C C . TRP A 1 89 ? 18.858 -7.144 -15.631 1.00 84.50 89 TRP A C 1
ATOM 711 O O . TRP A 1 89 ? 17.897 -6.500 -16.057 1.00 84.50 89 TRP A O 1
ATOM 721 N N . HIS A 1 90 ? 20.095 -6.904 -16.058 1.00 80.06 90 HIS A N 1
ATOM 722 C CA . HIS A 1 90 ? 20.384 -5.839 -17.010 1.00 80.06 90 HIS A CA 1
ATOM 723 C C . HIS A 1 90 ? 19.933 -6.223 -18.422 1.00 80.06 90 HIS A C 1
ATOM 725 O O . HIS A 1 90 ? 19.269 -5.441 -19.100 1.00 80.06 90 HIS A O 1
ATOM 731 N N . SER A 1 91 ? 20.221 -7.458 -18.839 1.00 82.00 91 SER A N 1
ATOM 732 C CA . SER A 1 91 ? 19.960 -7.943 -20.196 1.00 82.00 91 SER A CA 1
ATOM 733 C C . SER A 1 91 ? 18.499 -8.337 -20.437 1.00 82.00 91 SER A C 1
ATOM 735 O O . SER A 1 91 ? 18.000 -8.156 -21.553 1.00 82.00 91 SER A O 1
ATOM 737 N N . ARG A 1 92 ? 17.801 -8.839 -19.410 1.00 91.62 92 ARG A N 1
ATOM 738 C CA . ARG A 1 92 ? 16.401 -9.276 -19.493 1.00 91.62 92 ARG A CA 1
ATOM 739 C C . ARG A 1 92 ? 15.439 -8.315 -18.810 1.00 91.62 92 ARG A C 1
ATOM 741 O O . ARG A 1 92 ? 14.589 -7.741 -19.485 1.00 91.62 92 ARG A O 1
ATOM 748 N N . VAL A 1 93 ? 15.562 -8.115 -17.495 1.00 89.62 93 VAL A N 1
ATOM 749 C CA . VAL A 1 93 ? 14.540 -7.398 -16.706 1.00 89.62 93 VAL A CA 1
ATOM 750 C C . VAL A 1 93 ? 14.324 -5.971 -17.215 1.00 89.62 93 VAL A C 1
ATOM 752 O O . VAL A 1 93 ? 13.184 -5.548 -17.408 1.00 89.62 93 VAL A O 1
ATOM 755 N N . VAL A 1 94 ? 15.402 -5.221 -17.467 1.00 84.69 94 VAL A N 1
ATOM 756 C CA . VAL A 1 94 ? 15.291 -3.858 -18.018 1.00 84.69 94 VAL A CA 1
ATOM 757 C C . VAL A 1 94 ? 14.602 -3.882 -19.378 1.00 84.69 94 VAL A C 1
ATOM 759 O O . VAL A 1 94 ? 13.693 -3.089 -19.614 1.00 84.69 94 VAL A O 1
ATOM 762 N N . LYS A 1 95 ? 15.012 -4.798 -20.260 1.00 88.50 95 LYS A N 1
ATOM 763 C CA . LYS A 1 95 ? 14.458 -4.922 -21.608 1.00 88.50 95 LYS A CA 1
ATOM 764 C C . LYS A 1 95 ? 12.955 -5.202 -21.568 1.00 88.50 95 LYS A C 1
ATOM 766 O O . LYS A 1 95 ? 12.199 -4.470 -22.200 1.00 88.50 95 LYS A O 1
ATOM 771 N N . GLU A 1 96 ? 12.523 -6.184 -20.783 1.00 94.88 96 GLU A N 1
ATOM 772 C CA . GLU A 1 96 ? 11.106 -6.533 -20.649 1.00 94.88 96 GLU A CA 1
ATOM 773 C C . GLU A 1 96 ? 10.283 -5.364 -20.088 1.00 94.88 96 GLU A C 1
ATOM 775 O O . GLU A 1 96 ? 9.224 -5.039 -20.621 1.00 94.88 96 GLU A O 1
ATOM 780 N N . LEU A 1 97 ? 10.780 -4.649 -19.070 1.00 93.31 97 LEU A N 1
ATOM 781 C CA . LEU A 1 97 ? 10.093 -3.459 -18.551 1.00 93.31 97 LEU A CA 1
ATOM 782 C C . LEU A 1 97 ? 9.952 -2.357 -19.615 1.00 93.31 97 LEU A C 1
ATOM 784 O O . LEU A 1 97 ? 8.897 -1.725 -19.711 1.00 93.31 97 LEU A O 1
ATOM 788 N N . MET A 1 98 ? 10.982 -2.134 -20.433 1.00 90.88 98 MET A N 1
ATOM 789 C CA . MET A 1 98 ? 10.937 -1.151 -21.523 1.00 90.88 98 MET A CA 1
ATOM 790 C C . MET A 1 98 ? 9.962 -1.572 -22.630 1.00 90.88 98 MET A C 1
ATOM 792 O O . MET A 1 98 ? 9.225 -0.730 -23.144 1.00 90.88 98 MET A O 1
ATOM 796 N N . GLU A 1 99 ? 9.905 -2.865 -22.964 1.00 94.31 99 GLU A N 1
ATOM 797 C CA . GLU A 1 99 ? 8.938 -3.436 -23.914 1.00 94.31 99 GLU A CA 1
ATOM 798 C C . GLU A 1 99 ? 7.491 -3.302 -23.415 1.00 94.31 99 GLU A C 1
ATOM 800 O O . GLU A 1 99 ? 6.583 -3.053 -24.209 1.00 94.31 99 GLU A O 1
ATOM 805 N N . LEU A 1 100 ? 7.277 -3.355 -22.096 1.00 95.75 100 LEU A N 1
ATOM 806 C CA . LEU A 1 100 ? 5.995 -3.042 -21.453 1.00 95.75 100 LEU A CA 1
ATOM 807 C C . LEU A 1 100 ? 5.667 -1.537 -21.423 1.00 95.75 100 LEU A C 1
ATOM 809 O O . LEU A 1 100 ? 4.575 -1.145 -21.009 1.00 95.75 100 LEU A O 1
ATOM 813 N N . GLY A 1 101 ? 6.589 -0.681 -21.869 1.00 94.69 101 GLY A N 1
ATOM 814 C CA . GLY A 1 101 ? 6.395 0.763 -21.975 1.00 94.69 101 GLY A CA 1
ATOM 815 C C . GLY A 1 101 ? 6.808 1.561 -20.738 1.00 94.69 101 GLY A C 1
ATOM 816 O O . GLY A 1 101 ? 6.532 2.765 -20.689 1.00 94.69 101 GLY A O 1
ATOM 817 N N . PHE A 1 102 ? 7.473 0.938 -19.758 1.00 94.06 102 PHE A N 1
ATOM 818 C CA . PHE A 1 102 ? 8.112 1.672 -18.667 1.00 94.06 102 PHE A CA 1
ATOM 819 C C . PHE A 1 102 ? 9.313 2.458 -19.189 1.00 94.06 102 PHE A C 1
ATOM 821 O O . PHE A 1 102 ? 10.032 2.018 -20.079 1.00 94.06 102 PHE A O 1
ATOM 828 N N . LYS A 1 103 ? 9.532 3.649 -18.639 1.00 90.75 103 LYS A N 1
ATOM 829 C CA . LYS A 1 103 ? 10.608 4.560 -19.037 1.00 90.75 103 LYS A CA 1
ATOM 830 C C . LYS A 1 103 ? 11.230 5.191 -17.808 1.00 90.75 103 LYS A C 1
ATOM 832 O O . LYS A 1 103 ? 10.588 5.313 -16.768 1.00 90.75 103 LYS A O 1
ATOM 837 N N . GLY A 1 104 ? 12.471 5.643 -17.930 1.00 82.88 104 GLY A N 1
ATOM 838 C CA . GLY A 1 104 ? 13.095 6.399 -16.855 1.00 82.88 104 GLY A CA 1
ATOM 839 C C . GLY A 1 104 ? 12.420 7.725 -16.553 1.00 82.88 104 GLY A C 1
ATOM 840 O O . GLY A 1 104 ? 11.767 8.323 -17.413 1.00 82.88 104 GLY A O 1
ATOM 841 N N . LEU A 1 105 ? 12.613 8.219 -15.326 1.00 76.50 105 LEU A N 1
ATOM 842 C CA . LEU A 1 105 ? 12.234 9.591 -15.003 1.00 76.50 105 LEU A CA 1
ATOM 843 C C . LEU A 1 105 ? 13.003 10.572 -15.896 1.00 76.50 105 LEU A C 1
ATOM 845 O O . LEU A 1 105 ? 14.098 10.291 -16.375 1.00 76.50 105 LEU A O 1
ATOM 849 N N . LYS A 1 106 ? 12.439 11.764 -16.112 1.00 65.94 106 LYS A N 1
ATOM 850 C CA . LYS A 1 106 ? 13.063 12.804 -16.943 1.00 65.94 106 LYS A CA 1
ATOM 851 C C . LYS A 1 106 ? 14.509 13.067 -16.488 1.00 65.94 106 LYS A C 1
ATOM 853 O O . LYS A 1 106 ? 14.719 13.514 -15.365 1.00 65.94 106 LYS A O 1
ATOM 858 N N . GLY A 1 107 ? 15.475 12.828 -17.378 1.00 62.62 107 GLY A N 1
ATOM 859 C CA . GLY A 1 107 ? 16.913 12.960 -17.098 1.00 62.62 107 GLY A CA 1
ATOM 860 C C . GLY A 1 107 ? 17.612 11.664 -16.665 1.00 62.62 107 GLY A C 1
ATOM 861 O O . GLY A 1 107 ? 18.818 11.684 -16.458 1.00 62.62 107 GLY A O 1
ATOM 862 N N . GLN A 1 108 ? 16.883 10.553 -16.557 1.00 68.12 108 GLN A N 1
ATOM 863 C CA . GLN A 1 108 ? 17.423 9.212 -16.350 1.00 68.12 108 GLN A CA 1
ATOM 864 C C . GLN A 1 108 ? 17.305 8.444 -17.671 1.00 68.12 108 GLN A C 1
ATOM 866 O O . GLN A 1 108 ? 16.228 7.963 -18.025 1.00 68.12 108 GLN A O 1
ATOM 871 N N . ASP A 1 109 ? 18.398 8.376 -18.430 1.00 65.94 109 ASP A N 1
ATOM 872 C CA . ASP A 1 109 ? 18.480 7.511 -19.607 1.00 65.94 109 ASP A CA 1
ATOM 873 C C . ASP A 1 109 ? 18.901 6.113 -19.154 1.00 65.94 109 ASP A C 1
ATOM 875 O O . ASP A 1 109 ? 20.046 5.880 -18.775 1.00 65.94 109 ASP A O 1
ATOM 879 N N . TYR A 1 110 ? 17.953 5.181 -19.157 1.00 65.69 110 TYR A N 1
ATOM 880 C CA . TYR A 1 110 ? 18.198 3.819 -18.689 1.00 65.69 110 TYR A CA 1
ATOM 881 C C . TYR A 1 110 ? 19.111 3.025 -19.621 1.00 65.69 110 TYR A C 1
ATOM 883 O O . TYR A 1 110 ? 19.753 2.089 -19.160 1.00 65.69 110 TYR A O 1
ATOM 891 N N . ASN A 1 111 ? 19.256 3.439 -20.885 1.00 62.53 111 ASN A N 1
ATOM 892 C CA . ASN A 1 111 ? 20.261 2.853 -21.775 1.00 62.53 111 ASN A CA 1
ATOM 893 C C . ASN A 1 111 ? 21.693 3.170 -21.313 1.00 62.53 111 ASN A C 1
ATOM 895 O O . ASN A 1 111 ? 22.643 2.569 -21.804 1.00 62.53 111 ASN A O 1
ATOM 899 N N . GLN A 1 112 ? 21.853 4.123 -20.389 1.00 62.69 112 GLN A N 1
ATOM 900 C CA . GLN A 1 112 ? 23.137 4.495 -19.797 1.00 62.69 112 GLN A CA 1
ATOM 901 C C . GLN A 1 112 ? 23.371 3.852 -18.429 1.00 62.69 112 GLN A C 1
ATOM 903 O O . GLN A 1 112 ? 24.461 4.017 -17.884 1.00 62.69 112 GLN A O 1
ATOM 908 N N . LEU A 1 113 ? 22.387 3.135 -17.862 1.00 63.38 113 LEU A N 1
ATOM 909 C CA . LEU A 1 113 ? 22.641 2.328 -16.673 1.00 63.38 113 LEU A CA 1
ATOM 910 C C . LEU A 1 113 ? 23.573 1.198 -17.077 1.00 63.38 113 LEU A C 1
ATOM 912 O O . LEU A 1 113 ? 23.246 0.401 -17.956 1.00 63.38 113 LEU A O 1
ATOM 916 N N . LYS A 1 114 ? 24.735 1.142 -16.442 1.00 65.00 114 LYS A N 1
ATOM 917 C CA . LYS A 1 114 ? 25.646 0.021 -16.601 1.00 65.00 114 LYS A CA 1
ATOM 918 C C . LYS A 1 114 ? 25.299 -1.063 -15.597 1.00 65.00 114 LYS A C 1
ATOM 920 O O . LYS A 1 114 ? 24.752 -0.781 -14.529 1.00 65.00 114 LYS A O 1
ATOM 925 N N . GLU A 1 115 ? 25.644 -2.297 -15.932 1.00 65.44 115 GLU A N 1
ATOM 926 C CA . GLU A 1 115 ? 25.467 -3.439 -15.039 1.00 65.44 115 GLU A CA 1
ATOM 927 C C . GLU A 1 115 ? 26.170 -3.204 -13.688 1.00 65.44 115 GLU A C 1
ATOM 929 O O . GLU A 1 115 ? 25.607 -3.496 -12.635 1.00 65.44 115 GLU A O 1
ATOM 934 N N . GLU A 1 116 ? 27.343 -2.558 -13.691 1.00 63.22 116 GLU A N 1
ATOM 935 C CA . GLU A 1 116 ? 28.070 -2.221 -12.462 1.00 63.22 116 GLU A CA 1
ATOM 936 C C . GLU A 1 116 ? 27.414 -1.136 -11.582 1.00 63.22 116 GLU A C 1
ATOM 938 O O . GLU A 1 116 ? 27.719 -1.051 -10.389 1.00 63.22 116 GLU A O 1
ATOM 943 N N . ASP A 1 117 ? 26.521 -0.308 -12.134 1.00 60.12 117 ASP A N 1
ATOM 944 C CA . ASP A 1 117 ? 25.904 0.817 -11.415 1.00 60.12 117 ASP A CA 1
ATOM 945 C C . ASP A 1 117 ? 24.624 0.404 -10.659 1.00 60.12 117 ASP A C 1
ATOM 947 O O . ASP A 1 117 ? 24.208 1.067 -9.701 1.00 60.12 117 ASP A O 1
ATOM 951 N N . GLY A 1 118 ? 23.998 -0.709 -11.062 1.00 65.12 118 GLY A N 1
ATOM 952 C CA . GLY A 1 118 ? 22.694 -1.135 -10.551 1.00 65.12 118 GLY A CA 1
ATOM 953 C C . GLY A 1 118 ? 21.579 -0.105 -10.803 1.00 65.12 118 GLY A C 1
ATOM 954 O O . GLY A 1 118 ? 21.716 0.838 -11.580 1.00 65.12 118 GLY A O 1
ATOM 955 N N . PHE A 1 119 ? 20.444 -0.244 -10.107 1.00 68.31 119 PHE A N 1
ATOM 956 C CA . PHE A 1 119 ? 19.354 0.748 -10.138 1.00 68.31 119 PHE A CA 1
ATOM 957 C C . PHE A 1 119 ? 19.568 1.873 -9.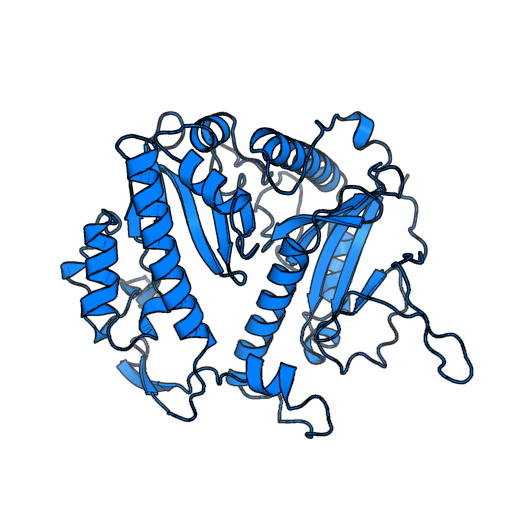126 1.00 68.31 119 PHE A C 1
ATOM 959 O O . PHE A 1 119 ? 18.705 2.158 -8.286 1.00 68.31 119 PHE A O 1
ATOM 966 N N . VAL A 1 120 ? 20.723 2.534 -9.204 1.00 66.38 120 VAL A N 1
ATOM 967 C CA . VAL A 1 120 ? 21.050 3.666 -8.337 1.00 66.38 120 VAL A CA 1
ATOM 968 C C . VAL A 1 120 ? 21.671 4.796 -9.154 1.00 66.38 120 VAL A C 1
ATOM 970 O O . VAL A 1 120 ? 22.696 4.616 -9.800 1.00 66.38 120 VAL A O 1
ATOM 973 N N . VAL A 1 121 ? 21.092 5.997 -9.091 1.00 64.56 121 VAL A N 1
ATOM 974 C CA . VAL A 1 121 ? 21.698 7.186 -9.709 1.00 64.56 121 VAL A CA 1
ATOM 975 C C . VAL A 1 121 ? 22.548 7.912 -8.677 1.00 64.56 121 VAL A C 1
ATOM 977 O O . VAL A 1 121 ? 22.072 8.327 -7.616 1.00 64.56 121 VAL A O 1
ATOM 980 N N . ARG A 1 122 ? 23.823 8.103 -9.019 1.00 66.31 122 ARG A N 1
ATOM 981 C CA . ARG A 1 122 ? 24.768 8.900 -8.241 1.00 66.31 122 ARG A CA 1
ATOM 982 C C . ARG A 1 122 ? 24.642 10.370 -8.620 1.00 66.31 122 ARG A C 1
ATOM 984 O O . ARG A 1 122 ? 24.846 10.732 -9.775 1.00 66.31 122 ARG A O 1
ATOM 991 N N . HIS A 1 123 ? 24.408 11.238 -7.642 1.00 66.50 123 HIS A N 1
ATOM 992 C CA . HIS A 1 123 ? 24.468 12.683 -7.858 1.00 66.50 123 HIS A CA 1
ATOM 993 C C . HIS A 1 123 ? 25.305 13.381 -6.782 1.00 66.50 123 HIS A C 1
ATOM 995 O O . HIS A 1 123 ? 25.397 12.941 -5.633 1.00 66.50 123 HIS A O 1
ATOM 1001 N N . LYS A 1 124 ? 25.979 14.465 -7.179 1.00 66.44 124 LYS A N 1
ATOM 1002 C CA . LYS A 1 124 ? 26.856 15.244 -6.301 1.00 66.44 124 LYS A CA 1
ATOM 1003 C C . LYS A 1 124 ? 26.014 16.195 -5.446 1.00 66.44 124 LYS A C 1
ATOM 1005 O O . LYS A 1 124 ? 25.262 17.004 -5.983 1.00 66.44 124 LYS A O 1
ATOM 1010 N N . THR A 1 125 ? 26.156 16.112 -4.130 1.00 74.56 125 THR A N 1
ATOM 1011 C CA . THR A 1 125 ? 25.552 17.022 -3.151 1.00 74.56 125 THR A CA 1
ATOM 1012 C C . THR A 1 125 ? 26.626 17.938 -2.556 1.00 74.56 125 THR A C 1
ATOM 1014 O O . THR A 1 125 ? 27.819 17.773 -2.817 1.00 74.56 125 THR A O 1
ATOM 1017 N N . LYS A 1 126 ? 26.219 18.925 -1.744 1.00 74.75 126 LYS A N 1
ATOM 1018 C CA . LYS A 1 126 ? 27.167 19.784 -1.007 1.00 74.75 126 LYS A CA 1
ATOM 1019 C C . LYS A 1 126 ? 28.042 18.982 -0.032 1.00 74.75 126 LYS A C 1
ATOM 1021 O O . LYS A 1 126 ? 29.186 19.360 0.186 1.00 74.75 126 LYS A O 1
ATOM 1026 N N . ASP A 1 127 ? 27.527 17.854 0.457 1.00 79.12 127 ASP A N 1
ATOM 1027 C CA . ASP A 1 127 ? 28.166 16.997 1.462 1.00 79.12 127 ASP A CA 1
ATOM 1028 C C . ASP A 1 127 ? 28.817 15.735 0.858 1.00 79.12 127 ASP A C 1
ATOM 1030 O O . ASP A 1 127 ? 29.187 14.811 1.581 1.00 79.12 127 ASP A O 1
ATOM 1034 N N . GLY A 1 128 ? 28.945 15.659 -0.474 1.00 80.06 128 GLY A N 1
ATOM 1035 C CA . GLY A 1 128 ? 29.578 14.538 -1.172 1.00 80.06 128 GLY A CA 1
ATOM 1036 C C . GLY A 1 128 ? 28.715 13.962 -2.291 1.00 80.06 128 GLY A C 1
ATOM 1037 O O . GLY A 1 128 ? 28.371 14.660 -3.240 1.00 80.06 128 GLY A O 1
ATOM 1038 N N . TYR A 1 129 ? 28.417 12.664 -2.224 1.00 66.50 129 TYR A N 1
ATOM 1039 C CA . TYR A 1 129 ? 27.571 11.975 -3.201 1.00 66.50 129 TYR A CA 1
ATOM 1040 C C . TYR A 1 129 ? 26.376 11.326 -2.509 1.00 66.50 129 TYR A C 1
ATOM 1042 O O . TYR A 1 129 ? 26.542 10.617 -1.511 1.00 66.50 129 TYR A O 1
ATOM 1050 N N . SER A 1 130 ? 25.191 11.539 -3.075 1.00 63.03 130 SER A N 1
ATOM 1051 C CA . SER A 1 130 ? 23.981 10.802 -2.724 1.00 63.03 130 SER A CA 1
ATOM 1052 C C . SER A 1 130 ? 23.635 9.802 -3.822 1.00 63.03 130 SER A C 1
ATOM 1054 O O . SER A 1 130 ? 24.064 9.929 -4.973 1.00 63.03 130 SER A O 1
ATOM 1056 N N . TYR A 1 131 ? 22.892 8.786 -3.411 1.00 64.50 131 TYR A N 1
ATOM 1057 C CA . TYR A 1 131 ? 22.491 7.638 -4.199 1.00 64.50 131 TYR A CA 1
ATOM 1058 C C . TYR A 1 131 ? 20.981 7.543 -4.097 1.00 64.50 131 TYR A C 1
ATOM 1060 O O . TYR A 1 131 ? 20.465 7.254 -3.016 1.00 64.50 131 TYR A O 1
ATOM 1068 N N . ASP A 1 132 ? 20.296 7.798 -5.203 1.00 65.62 132 ASP A N 1
ATOM 1069 C CA . ASP A 1 132 ? 18.844 7.696 -5.252 1.00 65.62 132 ASP A CA 1
ATOM 1070 C C . ASP A 1 132 ? 18.453 6.423 -5.986 1.00 65.62 132 ASP A C 1
ATOM 1072 O O . ASP A 1 132 ? 19.016 6.098 -7.036 1.00 65.62 132 ASP A O 1
ATOM 1076 N N . ALA A 1 133 ? 17.473 5.710 -5.432 1.00 70.06 133 ALA A N 1
ATOM 1077 C CA . ALA A 1 133 ? 16.838 4.614 -6.141 1.00 70.06 133 ALA A CA 1
ATOM 1078 C C . ALA A 1 133 ? 16.214 5.148 -7.434 1.00 70.06 133 ALA A C 1
ATOM 1080 O O . ALA A 1 133 ? 15.562 6.198 -7.443 1.00 70.06 133 ALA A O 1
ATOM 1081 N N . VAL A 1 134 ? 16.425 4.425 -8.526 1.00 77.69 134 VAL A N 1
ATOM 1082 C CA . VAL A 1 134 ? 15.902 4.820 -9.831 1.00 77.69 134 VAL A CA 1
ATOM 1083 C C . VAL A 1 134 ? 14.493 4.259 -9.965 1.00 77.69 134 VAL A C 1
ATOM 1085 O O . VAL A 1 134 ? 14.273 3.069 -9.759 1.00 77.69 134 VAL A O 1
ATOM 1088 N N . PHE A 1 135 ? 13.527 5.127 -10.261 1.00 87.25 135 PHE A N 1
ATOM 1089 C CA . PHE A 1 135 ? 12.145 4.721 -10.503 1.00 87.25 135 PHE A CA 1
ATOM 1090 C C . PHE A 1 135 ? 11.876 4.693 -12.002 1.00 87.25 135 PHE A C 1
ATOM 1092 O O . PHE A 1 135 ? 12.370 5.539 -12.754 1.00 87.25 135 PHE A O 1
ATOM 1099 N N . LEU A 1 136 ? 11.070 3.729 -12.427 1.00 90.81 136 LEU A N 1
ATOM 1100 C CA . LEU A 1 136 ? 10.536 3.671 -13.781 1.00 90.81 136 LEU A CA 1
ATOM 1101 C C . LEU A 1 136 ? 9.085 4.145 -13.771 1.00 90.81 136 LEU A C 1
ATOM 1103 O O . LEU A 1 136 ? 8.340 3.816 -12.852 1.00 90.81 136 LEU A O 1
ATOM 1107 N N . GLU A 1 137 ? 8.693 4.910 -14.787 1.00 94.81 137 GLU A N 1
ATOM 1108 C CA . GLU A 1 137 ? 7.341 5.424 -15.004 1.00 94.81 137 GLU A CA 1
ATOM 1109 C C . GLU A 1 137 ? 6.708 4.768 -16.236 1.00 94.81 137 GLU A C 1
ATOM 1111 O O . GLU A 1 137 ? 7.302 4.722 -17.310 1.00 94.81 137 GLU A O 1
ATOM 1116 N N . TYR A 1 138 ? 5.465 4.327 -16.092 1.00 96.25 138 TYR A N 1
ATOM 1117 C CA . TYR A 1 138 ? 4.572 3.935 -17.174 1.00 96.25 138 TYR A CA 1
ATOM 1118 C C . TYR A 1 138 ? 3.363 4.872 -17.168 1.00 96.25 138 TYR A C 1
ATOM 1120 O O . TYR A 1 138 ? 2.790 5.150 -16.115 1.00 96.25 138 TYR A O 1
ATOM 1128 N N . THR A 1 139 ? 2.971 5.381 -18.333 1.00 97.12 139 THR A N 1
ATOM 1129 C CA . THR A 1 139 ? 1.709 6.112 -18.497 1.00 97.12 139 THR A CA 1
ATOM 1130 C C . THR A 1 139 ? 0.694 5.155 -19.109 1.00 97.12 139 THR A C 1
ATOM 1132 O O . THR A 1 139 ? 0.849 4.817 -20.288 1.00 97.12 139 THR A O 1
ATOM 1135 N N . PRO A 1 140 ? -0.327 4.720 -18.345 1.00 96.31 140 PRO A N 1
ATOM 1136 C CA . PRO A 1 140 ? -1.407 3.912 -18.884 1.00 96.31 140 PRO A CA 1
ATOM 1137 C C . PRO A 1 140 ? -1.999 4.563 -20.129 1.00 96.31 140 PRO A C 1
ATOM 1139 O O . PRO A 1 140 ? -2.317 5.753 -20.143 1.00 96.31 140 PRO A O 1
ATOM 1142 N N .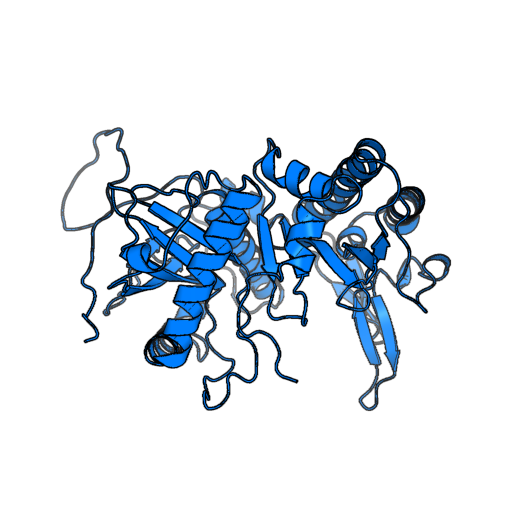 SER A 1 141 ? -2.084 3.784 -21.197 1.00 90.06 141 SER A N 1
ATOM 1143 C CA . SER A 1 141 ? -2.653 4.208 -22.469 1.00 90.06 141 SER A CA 1
ATOM 1144 C C . SER A 1 141 ? -3.278 3.005 -23.165 1.00 90.06 141 SER A C 1
ATOM 1146 O O . SER A 1 141 ? -2.833 1.874 -22.974 1.00 90.06 141 SER A O 1
ATOM 1148 N N . GLY A 1 142 ? -4.324 3.256 -23.953 1.00 92.19 142 GLY A N 1
ATOM 1149 C CA . GLY A 1 142 ? -5.121 2.208 -24.591 1.00 92.19 142 GLY A CA 1
ATOM 1150 C C . GLY A 1 142 ? -6.410 1.876 -23.834 1.00 92.19 142 GLY A C 1
ATOM 1151 O O . GLY A 1 142 ? -6.902 2.660 -23.015 1.00 92.19 142 GLY A O 1
ATOM 1152 N N . GLY A 1 143 ? -6.999 0.732 -24.176 1.00 95.75 143 GLY A N 1
ATOM 1153 C CA . GLY A 1 143 ? -8.157 0.178 -23.494 1.00 95.75 143 GLY A CA 1
ATOM 1154 C C . GLY A 1 143 ? -7.766 -0.623 -22.253 1.00 95.75 143 GLY A C 1
ATOM 1155 O O . GLY A 1 143 ? -6.596 -0.797 -21.910 1.00 95.75 143 GLY A O 1
ATOM 1156 N N . TYR A 1 144 ? -8.789 -1.114 -21.559 1.00 97.50 144 TYR A N 1
ATOM 1157 C CA . TYR A 1 144 ? -8.625 -1.886 -20.328 1.00 97.50 144 TYR A CA 1
ATOM 1158 C C . TYR A 1 144 ? -7.769 -3.141 -20.521 1.00 97.50 144 TYR A C 1
ATOM 1160 O O . TYR A 1 144 ? -6.923 -3.443 -19.682 1.00 97.50 144 TYR A O 1
ATOM 1168 N N . ASP A 1 145 ? -7.963 -3.858 -21.628 1.00 98.00 145 ASP A N 1
ATOM 1169 C CA . ASP A 1 145 ? -7.269 -5.120 -21.879 1.00 98.00 145 ASP A CA 1
ATOM 1170 C C . ASP A 1 145 ? -5.782 -4.905 -22.179 1.00 98.00 145 ASP A C 1
ATOM 1172 O O . ASP A 1 145 ? -4.948 -5.719 -21.781 1.00 98.00 145 ASP A O 1
ATOM 1176 N N . GLU A 1 146 ? -5.418 -3.796 -22.830 1.00 97.19 146 GLU A N 1
ATOM 1177 C CA . GLU A 1 146 ? -4.022 -3.410 -23.028 1.00 97.19 146 GLU A CA 1
ATOM 1178 C C . GLU A 1 146 ? -3.340 -3.097 -21.697 1.00 97.19 146 GLU A C 1
ATOM 1180 O O . GLU A 1 146 ? -2.264 -3.631 -21.418 1.00 97.19 146 GLU A O 1
ATOM 1185 N N . VAL A 1 147 ? -3.982 -2.298 -20.839 1.00 97.88 147 VAL A N 1
ATOM 1186 C CA . VAL A 1 147 ? -3.432 -1.987 -19.513 1.00 97.88 147 VAL A CA 1
ATOM 1187 C C . VAL A 1 147 ? -3.334 -3.257 -18.665 1.00 97.88 147 VAL A C 1
ATOM 1189 O O . VAL A 1 147 ? -2.300 -3.502 -18.047 1.00 97.88 147 VAL A O 1
ATOM 1192 N N . LYS A 1 148 ? -4.350 -4.127 -18.683 1.00 97.75 148 LYS A N 1
ATOM 1193 C CA . LYS A 1 148 ? -4.356 -5.398 -17.940 1.00 97.75 148 LYS A CA 1
ATOM 1194 C C . LYS A 1 148 ? -3.207 -6.332 -18.338 1.00 97.75 148 LYS A C 1
ATOM 1196 O O . LYS A 1 148 ? -2.642 -7.002 -17.468 1.00 97.75 148 LYS A O 1
ATOM 1201 N N . LYS A 1 149 ? -2.818 -6.358 -19.619 1.00 97.75 149 LYS A N 1
ATOM 1202 C CA . LYS A 1 149 ? -1.624 -7.095 -20.077 1.00 97.75 149 LYS A CA 1
ATOM 1203 C C . LYS A 1 149 ? -0.351 -6.549 -19.432 1.00 97.75 149 LYS A C 1
ATOM 1205 O O . LYS A 1 149 ? 0.448 -7.337 -18.933 1.00 97.75 149 LYS A O 1
ATOM 1210 N N . VAL A 1 150 ? -0.198 -5.223 -19.378 1.00 97.94 150 VAL A N 1
ATOM 1211 C CA . VAL A 1 150 ? 0.947 -4.576 -18.714 1.00 97.94 150 VAL A CA 1
ATOM 1212 C C . VAL A 1 150 ? 0.957 -4.871 -17.214 1.00 97.94 150 VAL A C 1
ATOM 1214 O O . VAL A 1 150 ? 2.009 -5.207 -16.673 1.00 97.94 150 VAL A O 1
ATOM 1217 N N . VAL A 1 151 ? -0.197 -4.812 -16.539 1.00 98.00 151 VAL A N 1
ATOM 1218 C CA . VAL A 1 151 ? -0.313 -5.162 -15.110 1.00 98.00 151 VAL A CA 1
ATOM 1219 C C . VAL A 1 151 ? 0.159 -6.593 -14.868 1.00 98.00 151 VAL A C 1
ATOM 1221 O O . VAL A 1 151 ? 1.041 -6.814 -14.046 1.00 98.00 151 VAL A O 1
ATOM 1224 N N . THR A 1 152 ? -0.369 -7.553 -15.628 1.00 97.44 152 THR A N 1
ATOM 1225 C CA . THR A 1 152 ? -0.051 -8.977 -15.446 1.00 97.44 152 THR A CA 1
ATOM 1226 C C . THR A 1 152 ? 1.431 -9.254 -15.699 1.00 97.44 152 THR A C 1
ATOM 1228 O O . THR A 1 152 ? 2.096 -9.850 -14.857 1.00 97.44 152 THR A O 1
ATOM 1231 N N . ALA A 1 153 ? 1.968 -8.774 -16.826 1.00 97.62 153 ALA A N 1
ATOM 1232 C CA . ALA A 1 153 ? 3.365 -8.996 -17.184 1.00 97.62 153 ALA A CA 1
ATOM 1233 C C . ALA A 1 153 ? 4.330 -8.301 -16.209 1.00 97.62 153 ALA A C 1
ATOM 1235 O O . ALA A 1 153 ? 5.291 -8.914 -15.747 1.00 97.62 153 ALA A O 1
ATOM 1236 N N . SER A 1 154 ? 4.048 -7.045 -15.837 1.00 97.56 154 SER A N 1
ATOM 1237 C CA . SER A 1 154 ? 4.888 -6.327 -14.873 1.00 97.56 154 SER A CA 1
ATOM 1238 C C . SER A 1 154 ? 4.827 -6.948 -13.480 1.00 97.56 154 SER A C 1
ATOM 1240 O O . SER A 1 154 ? 5.864 -7.030 -12.831 1.00 97.56 154 SER A O 1
ATOM 1242 N N . TYR A 1 155 ? 3.668 -7.443 -13.025 1.00 97.44 155 TYR A N 1
ATOM 1243 C CA . TYR A 1 155 ? 3.577 -8.157 -11.750 1.00 97.44 155 TYR A CA 1
ATOM 1244 C C . TYR A 1 155 ? 4.428 -9.417 -11.752 1.00 97.44 155 TYR A C 1
ATOM 1246 O O . TYR A 1 155 ? 5.206 -9.597 -10.824 1.00 97.44 155 TYR A O 1
ATOM 1254 N N . SER A 1 156 ? 4.308 -10.268 -12.777 1.00 96.12 156 SER A N 1
ATOM 1255 C CA . SER A 1 156 ? 5.095 -11.502 -12.875 1.00 96.12 156 SER A CA 1
ATOM 1256 C C . SER A 1 156 ? 6.591 -11.218 -12.759 1.00 96.12 156 SER A C 1
ATOM 1258 O O . SER A 1 156 ? 7.270 -11.845 -11.950 1.00 96.12 156 SER A O 1
ATOM 1260 N N . LEU A 1 157 ? 7.076 -10.211 -13.487 1.00 95.88 157 LEU A N 1
ATOM 1261 C CA . LEU A 1 157 ? 8.481 -9.823 -13.469 1.00 95.88 157 LEU A CA 1
ATOM 1262 C C . LEU A 1 157 ? 8.903 -9.218 -12.115 1.00 95.88 157 LEU A C 1
ATOM 1264 O O . LEU A 1 157 ? 9.932 -9.586 -11.561 1.00 95.88 157 LEU A O 1
ATOM 1268 N N . LEU A 1 158 ? 8.102 -8.320 -11.530 1.00 95.25 158 LEU A N 1
ATOM 1269 C CA . LEU A 1 158 ? 8.392 -7.711 -10.220 1.00 95.25 158 LEU A CA 1
ATOM 1270 C C . LEU A 1 158 ? 8.326 -8.729 -9.073 1.00 95.25 158 LEU A C 1
ATOM 1272 O O . LEU A 1 158 ? 9.110 -8.648 -8.125 1.00 95.25 158 LEU A O 1
ATOM 1276 N N . LYS A 1 159 ? 7.404 -9.692 -9.156 1.00 94.50 159 LYS A N 1
ATOM 1277 C CA . LYS A 1 159 ? 7.290 -10.822 -8.236 1.00 94.50 159 LYS A CA 1
ATOM 1278 C C . LYS A 1 159 ? 8.539 -11.686 -8.306 1.00 94.50 159 LYS A C 1
ATOM 1280 O O . LYS A 1 159 ? 9.105 -11.962 -7.254 1.00 94.50 159 LYS A O 1
ATOM 1285 N N . GLU A 1 160 ? 8.999 -12.027 -9.507 1.00 93.62 160 GLU A N 1
ATOM 1286 C CA . GLU A 1 160 ? 10.244 -12.771 -9.717 1.00 93.62 160 GLU A CA 1
ATOM 1287 C C . GLU A 1 160 ? 11.444 -12.035 -9.102 1.00 93.62 160 GLU A C 1
ATOM 1289 O O . GLU A 1 160 ? 12.225 -12.643 -8.376 1.00 93.62 160 GLU A O 1
ATOM 1294 N N . MET A 1 161 ? 11.555 -10.712 -9.288 1.00 90.69 161 MET A N 1
ATOM 1295 C CA . MET A 1 161 ? 12.622 -9.921 -8.654 1.00 90.69 161 MET A CA 1
ATOM 1296 C C . MET A 1 161 ? 12.579 -9.990 -7.131 1.00 90.69 161 MET A C 1
ATOM 1298 O O . MET A 1 161 ? 13.615 -10.103 -6.479 1.00 90.69 161 MET A O 1
ATOM 1302 N N . GLN A 1 162 ? 11.388 -9.865 -6.541 1.00 88.81 162 GLN A N 1
ATOM 1303 C CA . GLN A 1 162 ? 11.241 -9.956 -5.094 1.00 88.81 162 GLN A CA 1
ATOM 1304 C C . GLN A 1 162 ? 11.524 -11.370 -4.597 1.00 88.81 162 GLN A C 1
ATOM 1306 O O . GLN A 1 162 ? 12.177 -11.530 -3.574 1.00 88.81 162 GLN A O 1
ATOM 1311 N N . GLU A 1 163 ? 11.048 -12.392 -5.302 1.00 86.50 163 GLU A N 1
ATOM 1312 C CA . GLU A 1 163 ? 11.328 -13.784 -4.969 1.00 86.50 163 GLU A CA 1
ATOM 1313 C C . GLU A 1 163 ? 12.815 -14.058 -5.047 1.00 86.50 163 GLU A C 1
ATOM 1315 O O . GLU A 1 163 ? 13.348 -14.538 -4.062 1.00 86.50 163 GLU A O 1
ATOM 1320 N N . SER A 1 164 ? 13.499 -13.635 -6.109 1.00 84.00 164 SER A N 1
ATOM 1321 C CA . SER A 1 164 ? 14.956 -13.682 -6.190 1.00 84.00 164 SER A CA 1
ATOM 1322 C C . SER A 1 164 ? 15.596 -12.929 -5.031 1.00 84.00 164 SER A C 1
ATOM 1324 O O . SER A 1 164 ? 16.490 -13.471 -4.414 1.00 84.00 164 SER A O 1
ATOM 1326 N N . TYR A 1 165 ? 15.122 -11.745 -4.639 1.00 80.25 165 TYR A N 1
ATOM 1327 C CA . TYR A 1 165 ? 15.651 -11.043 -3.463 1.00 80.25 165 TYR A CA 1
ATOM 1328 C C . TYR A 1 165 ? 15.471 -11.831 -2.149 1.00 80.25 165 TYR A C 1
ATOM 1330 O O . TYR A 1 165 ? 16.356 -11.800 -1.291 1.00 80.25 165 TYR A O 1
ATOM 1338 N N . PHE A 1 166 ? 14.347 -12.534 -1.986 1.00 74.62 166 PHE A N 1
ATOM 1339 C CA . PHE A 1 166 ? 14.006 -13.272 -0.767 1.00 74.62 166 PHE A CA 1
ATOM 1340 C C . PHE A 1 166 ? 14.435 -14.749 -0.772 1.00 74.62 166 PHE A C 1
ATOM 1342 O O . PHE A 1 166 ? 14.477 -15.335 0.302 1.00 74.62 166 PHE A O 1
ATOM 1349 N N . SER A 1 167 ? 14.753 -15.353 -1.924 1.00 67.44 167 SER A N 1
ATOM 1350 C CA . SER A 1 167 ? 15.014 -16.793 -2.097 1.00 67.44 167 SER A CA 1
ATOM 1351 C C . SER A 1 167 ? 16.486 -17.186 -1.988 1.00 67.44 167 SER A C 1
ATOM 1353 O O . SER A 1 167 ? 16.826 -18.345 -2.218 1.00 67.44 167 SER A O 1
ATOM 1355 N N . LEU A 1 168 ? 17.378 -16.238 -1.722 1.00 52.41 168 LEU A N 1
ATOM 1356 C CA . LEU A 1 168 ? 18.824 -16.433 -1.813 1.00 52.41 168 LEU A CA 1
ATOM 1357 C C . LEU A 1 168 ? 19.373 -17.252 -0.638 1.00 52.41 168 LEU A C 1
ATOM 1359 O O . LEU A 1 168 ? 19.746 -16.704 0.399 1.00 52.41 168 LEU A O 1
ATOM 1363 N N . ASP A 1 169 ? 19.487 -18.574 -0.806 1.00 48.44 169 ASP A N 1
ATOM 1364 C CA . ASP A 1 169 ? 20.312 -19.449 0.050 1.00 48.44 169 ASP A CA 1
ATOM 1365 C C . ASP A 1 169 ? 21.775 -19.265 -0.320 1.00 48.44 169 ASP A C 1
ATOM 1367 O O . ASP A 1 169 ? 22.323 -19.999 -1.139 1.00 48.44 169 ASP A O 1
ATOM 1371 N N . HIS A 1 170 ? 22.411 -18.219 0.207 1.00 48.97 170 HIS A N 1
ATOM 1372 C CA . HIS A 1 170 ? 23.760 -17.870 -0.225 1.00 48.97 170 HIS A CA 1
ATOM 1373 C C . HIS A 1 170 ? 24.742 -17.757 0.936 1.00 48.97 170 HIS A C 1
ATOM 1375 O O . HIS A 1 170 ? 24.773 -16.775 1.676 1.00 48.97 170 HIS A O 1
ATOM 1381 N N . ASP A 1 171 ? 25.601 -18.773 1.023 1.00 43.47 171 ASP A N 1
ATOM 1382 C CA . ASP A 1 171 ? 26.917 -18.707 1.665 1.00 43.47 171 ASP A CA 1
ATOM 1383 C C . ASP A 1 171 ? 27.980 -18.052 0.766 1.00 43.47 171 ASP A C 1
ATOM 1385 O O . ASP A 1 171 ? 29.134 -17.889 1.169 1.00 43.47 171 ASP A O 1
ATOM 1389 N N . GLU A 1 172 ? 27.601 -17.612 -0.435 1.00 45.91 172 GLU A N 1
ATOM 1390 C CA . GLU A 1 172 ? 28.499 -16.910 -1.340 1.00 45.91 172 GLU A CA 1
ATOM 1391 C C . GLU A 1 172 ? 28.653 -15.435 -0.944 1.00 45.91 172 GLU A C 1
ATOM 1393 O O . GLU A 1 172 ? 27.701 -14.671 -0.754 1.00 45.91 172 GLU A O 1
ATOM 1398 N N . VAL A 1 173 ? 29.912 -15.046 -0.771 1.00 49.88 173 VAL A N 1
ATOM 1399 C CA . VAL A 1 173 ? 30.329 -13.669 -0.541 1.00 49.88 173 VAL A CA 1
ATOM 1400 C C . VAL A 1 173 ? 30.404 -12.985 -1.897 1.00 49.88 173 VAL A C 1
ATOM 1402 O O . VAL A 1 173 ? 31.216 -13.385 -2.726 1.00 49.88 173 VAL A O 1
ATOM 1405 N N . PHE A 1 174 ? 29.619 -11.930 -2.102 1.00 49.12 174 PHE A N 1
ATOM 1406 C CA . PHE A 1 174 ? 29.671 -11.159 -3.340 1.00 49.12 174 PHE A CA 1
ATOM 1407 C C . PHE A 1 174 ? 30.355 -9.827 -3.098 1.00 49.12 174 PHE A C 1
ATOM 1409 O O . PHE A 1 174 ? 30.227 -9.200 -2.044 1.00 49.12 174 PHE A O 1
ATOM 1416 N N . GLU A 1 175 ? 31.102 -9.392 -4.095 1.00 49.06 175 GLU A N 1
ATOM 1417 C CA . GLU A 1 175 ? 31.718 -8.083 -4.105 1.00 49.06 175 GLU A CA 1
ATOM 1418 C C . GLU A 1 175 ? 30.705 -7.076 -4.645 1.00 49.06 175 GLU A C 1
ATOM 1420 O O . GLU A 1 175 ? 30.509 -6.938 -5.846 1.00 49.06 175 GLU A O 1
ATOM 1425 N N . VAL A 1 176 ? 30.025 -6.376 -3.736 1.00 52.34 176 VAL A N 1
ATOM 1426 C CA . VAL A 1 176 ? 29.179 -5.241 -4.102 1.00 52.34 176 VAL A CA 1
ATOM 1427 C C . VAL A 1 176 ? 30.086 -4.029 -4.172 1.00 52.34 176 VAL A C 1
ATOM 1429 O O . VAL A 1 176 ? 30.732 -3.658 -3.185 1.00 52.34 176 VAL A O 1
ATOM 1432 N N . TYR A 1 177 ? 30.154 -3.403 -5.342 1.00 48.25 177 TYR A N 1
ATOM 1433 C CA . TYR A 1 177 ? 30.859 -2.141 -5.466 1.00 48.25 177 TYR A CA 1
ATOM 1434 C C . TYR A 1 177 ? 30.205 -1.126 -4.525 1.00 48.25 177 TYR A C 1
ATOM 1436 O O . TYR A 1 177 ? 29.020 -0.821 -4.641 1.00 48.25 177 TYR A O 1
ATOM 1444 N N . ASN A 1 178 ? 30.967 -0.632 -3.546 1.00 51.19 178 ASN A N 1
ATOM 1445 C CA . ASN A 1 178 ? 30.533 0.456 -2.690 1.00 51.19 178 ASN A CA 1
ATOM 1446 C C . ASN A 1 178 ? 31.081 1.762 -3.272 1.00 51.19 178 ASN A C 1
ATOM 1448 O O . ASN A 1 178 ? 32.250 2.109 -3.060 1.00 51.19 178 ASN A O 1
ATOM 1452 N N . PRO A 1 179 ? 30.238 2.540 -3.958 1.00 42.97 179 PRO A N 1
ATOM 1453 C CA . PRO A 1 179 ? 30.688 3.736 -4.646 1.00 42.97 179 PRO A CA 1
ATOM 1454 C C . PRO A 1 179 ? 31.041 4.886 -3.681 1.00 42.97 179 PRO A C 1
ATOM 1456 O O . PRO A 1 179 ? 31.683 5.852 -4.096 1.00 42.97 179 PRO A O 1
ATOM 1459 N N . ARG A 1 180 ? 30.701 4.801 -2.378 1.00 46.34 180 ARG A N 1
ATOM 1460 C CA . ARG A 1 180 ? 31.216 5.741 -1.356 1.00 46.34 180 ARG A CA 1
ATOM 1461 C C . ARG A 1 180 ? 32.680 5.489 -1.013 1.00 46.34 180 ARG A C 1
ATOM 1463 O O . ARG A 1 180 ? 33.403 6.449 -0.782 1.00 46.34 180 ARG A O 1
ATOM 1470 N N . SER A 1 181 ? 33.104 4.229 -0.970 1.00 55.50 181 SER A N 1
ATOM 1471 C CA . SER A 1 181 ? 34.488 3.860 -0.654 1.00 55.50 181 SER A CA 1
ATOM 1472 C C . SER A 1 181 ? 35.349 3.604 -1.890 1.00 55.50 181 SER A C 1
ATOM 1474 O O . SER A 1 181 ? 36.530 3.333 -1.725 1.00 55.50 181 SER A O 1
ATOM 1476 N N . GLN A 1 182 ? 34.772 3.665 -3.100 1.00 53.84 182 GLN A N 1
ATOM 1477 C CA . GLN A 1 182 ? 35.421 3.243 -4.355 1.00 53.84 182 GLN A CA 1
ATOM 1478 C C . GLN A 1 182 ? 36.075 1.860 -4.239 1.00 53.84 182 GLN A C 1
ATOM 1480 O O . GLN A 1 182 ? 37.138 1.599 -4.791 1.00 53.84 182 GLN A O 1
ATOM 1485 N N . ALA A 1 183 ? 35.447 0.980 -3.467 1.00 55.31 183 ALA A N 1
ATOM 1486 C CA . ALA A 1 183 ? 35.986 -0.330 -3.163 1.00 55.31 183 ALA A CA 1
ATOM 1487 C C . ALA A 1 183 ? 34.873 -1.350 -3.296 1.00 55.31 183 ALA A C 1
ATOM 1489 O O . ALA A 1 183 ? 33.736 -1.100 -2.884 1.00 55.31 183 ALA A O 1
ATOM 1490 N N . TYR A 1 184 ? 35.224 -2.510 -3.829 1.00 52.47 184 TYR A N 1
ATOM 1491 C CA . TYR A 1 184 ? 34.391 -3.685 -3.703 1.00 52.47 184 TYR A CA 1
ATOM 1492 C C . TYR A 1 184 ? 34.330 -4.066 -2.233 1.00 52.47 184 TYR A C 1
ATOM 1494 O O . TYR A 1 184 ? 35.337 -4.361 -1.586 1.00 52.47 184 TYR A O 1
ATOM 1502 N N . LYS A 1 185 ? 33.130 -3.986 -1.674 1.00 53.41 185 LYS A N 1
ATOM 1503 C CA . LYS A 1 185 ? 32.863 -4.479 -0.341 1.00 53.41 185 LYS A CA 1
ATOM 1504 C C . LYS A 1 185 ? 32.322 -5.883 -0.510 1.00 53.41 185 LYS A C 1
ATOM 1506 O O . LYS A 1 185 ? 31.310 -6.089 -1.170 1.00 53.41 185 LYS A O 1
ATOM 1511 N N . LYS A 1 186 ? 32.997 -6.840 0.117 1.00 50.41 186 LYS A N 1
ATOM 1512 C CA . LYS A 1 186 ? 32.455 -8.179 0.316 1.00 50.41 186 LYS A CA 1
ATOM 1513 C C . LYS A 1 186 ? 31.201 -8.050 1.172 1.00 50.41 186 LYS A C 1
ATOM 1515 O O . LYS A 1 186 ? 31.283 -7.900 2.392 1.00 50.41 186 LYS A O 1
ATOM 1520 N N . GLU A 1 187 ? 30.047 -8.019 0.527 1.00 49.78 187 GLU A N 1
ATOM 1521 C CA . GLU A 1 187 ? 28.764 -8.055 1.198 1.00 49.78 187 GLU A CA 1
ATOM 1522 C C . GLU A 1 187 ? 28.287 -9.499 1.205 1.00 49.78 187 GLU A C 1
ATOM 1524 O O . GLU A 1 187 ? 28.187 -10.171 0.179 1.00 49.78 187 GLU A O 1
ATOM 1529 N N . LYS A 1 188 ? 28.020 -10.001 2.410 1.00 44.44 188 LYS A N 1
ATOM 1530 C CA . LYS A 1 188 ? 27.263 -11.235 2.549 1.00 44.44 188 LYS A CA 1
ATOM 1531 C C . LYS A 1 188 ? 25.833 -10.905 2.150 1.00 44.44 188 LYS A C 1
ATOM 1533 O O . LYS A 1 188 ? 25.226 -10.020 2.763 1.00 44.44 188 LYS A O 1
ATOM 1538 N N . ARG A 1 189 ? 25.315 -11.585 1.126 1.00 47.88 189 ARG A N 1
ATOM 1539 C CA . ARG A 1 189 ? 23.885 -11.531 0.815 1.00 47.88 189 ARG A CA 1
ATOM 1540 C C . ARG A 1 189 ? 23.106 -11.973 2.065 1.00 47.88 189 ARG A C 1
ATOM 1542 O O . ARG A 1 189 ? 23.626 -12.788 2.831 1.00 47.88 189 ARG A O 1
ATOM 1549 N N . PRO A 1 190 ? 21.910 -11.424 2.336 1.00 43.31 190 PRO A N 1
ATOM 1550 C CA . PRO A 1 190 ? 21.045 -11.968 3.377 1.00 43.31 190 PRO A CA 1
ATOM 1551 C C . PRO A 1 190 ? 20.852 -13.467 3.098 1.00 43.31 190 PRO A C 1
ATOM 1553 O O . PRO A 1 190 ? 20.389 -13.809 2.017 1.00 43.31 190 PRO A O 1
ATOM 1556 N N . ARG A 1 191 ? 21.251 -14.360 4.019 1.00 42.91 191 ARG A N 1
ATOM 1557 C CA . ARG A 1 191 ? 20.932 -15.796 3.898 1.00 42.91 191 ARG A CA 1
ATOM 1558 C C . ARG A 1 191 ? 19.410 -15.953 3.817 1.00 42.91 191 ARG A C 1
ATOM 1560 O O . ARG A 1 191 ? 18.700 -15.225 4.517 1.00 42.91 191 ARG A O 1
ATOM 1567 N N . ASN A 1 192 ? 18.943 -16.988 3.118 1.00 44.78 192 ASN A N 1
ATOM 1568 C CA . ASN A 1 192 ? 17.578 -17.548 3.127 1.00 44.78 192 ASN A CA 1
ATOM 1569 C C . ASN A 1 192 ? 17.183 -18.141 4.489 1.00 44.78 192 ASN A C 1
ATOM 1571 O O . ASN A 1 192 ? 16.510 -19.164 4.618 1.00 44.78 192 ASN A O 1
ATOM 1575 N N . TYR A 1 193 ? 17.591 -17.482 5.560 1.00 41.31 193 TYR A N 1
ATOM 1576 C CA . TYR A 1 193 ? 17.293 -17.904 6.906 1.00 41.31 193 TYR A CA 1
ATOM 1577 C C . TYR A 1 193 ? 15.798 -17.780 7.209 1.00 41.31 193 TYR A C 1
ATOM 1579 O O . TYR A 1 193 ? 15.346 -18.375 8.173 1.00 41.31 193 TYR A O 1
ATOM 1587 N N . ILE A 1 194 ? 14.993 -17.072 6.401 1.00 41.50 194 ILE A N 1
ATOM 1588 C CA . ILE A 1 194 ? 13.534 -17.095 6.580 1.00 41.50 194 ILE A CA 1
ATOM 1589 C C . ILE A 1 194 ? 13.017 -18.529 6.390 1.00 41.50 194 ILE A C 1
ATOM 1591 O O . ILE A 1 194 ? 12.308 -19.015 7.259 1.00 41.50 194 ILE A O 1
ATOM 1595 N N . LYS A 1 195 ? 13.447 -19.267 5.356 1.00 38.75 195 LYS A N 1
ATOM 1596 C CA . LYS A 1 195 ? 13.029 -20.667 5.163 1.00 38.75 195 LYS A CA 1
ATOM 1597 C C . LYS A 1 195 ? 13.644 -21.599 6.217 1.00 38.75 195 LYS A C 1
ATOM 1599 O O . LYS A 1 195 ? 12.927 -22.351 6.867 1.00 38.75 195 LYS A O 1
ATOM 1604 N N . GLN A 1 196 ? 14.949 -21.493 6.460 1.00 36.72 196 GLN A N 1
ATOM 1605 C CA . GLN A 1 196 ? 15.651 -22.390 7.387 1.00 36.72 196 GLN A CA 1
ATOM 1606 C C . GLN A 1 196 ? 15.282 -22.161 8.868 1.00 36.72 196 GLN A C 1
ATOM 1608 O O . GLN A 1 196 ? 15.225 -23.102 9.659 1.00 36.72 196 GLN A O 1
ATOM 1613 N N . TYR A 1 197 ? 14.983 -20.921 9.266 1.00 38.31 197 TYR A N 1
ATOM 1614 C CA . TYR A 1 197 ? 14.632 -20.589 10.650 1.00 38.31 197 TYR A CA 1
ATOM 1615 C C . TYR A 1 197 ? 13.138 -20.748 10.945 1.00 38.31 197 TYR A C 1
ATOM 1617 O O . TYR A 1 197 ? 12.797 -21.168 12.048 1.00 38.31 197 TYR A O 1
ATOM 1625 N N . TYR A 1 198 ? 12.247 -20.479 9.977 1.00 38.91 198 TYR A N 1
ATOM 1626 C CA . TYR A 1 198 ? 10.814 -20.740 10.165 1.00 38.91 198 TYR A CA 1
ATOM 1627 C C . TYR A 1 198 ? 10.469 -22.234 10.108 1.00 38.91 198 TYR A C 1
ATOM 1629 O O . TYR A 1 198 ? 9.587 -22.653 10.857 1.00 38.91 198 TYR A O 1
ATOM 1637 N N . PHE A 1 199 ? 11.150 -23.034 9.273 1.00 37.28 199 PHE A N 1
ATOM 1638 C CA . PHE A 1 199 ? 10.810 -24.452 9.085 1.00 37.28 199 PHE A CA 1
ATOM 1639 C C . PHE A 1 199 ? 11.729 -25.447 9.815 1.00 37.28 199 PHE A C 1
ATOM 1641 O O . PHE A 1 199 ? 11.242 -26.509 10.189 1.00 37.28 199 PHE A O 1
ATOM 1648 N N . GLU A 1 200 ? 13.011 -25.137 10.068 1.00 36.78 200 GLU A N 1
ATOM 1649 C CA . GLU A 1 200 ? 13.972 -26.151 10.560 1.00 36.78 200 GLU A CA 1
ATOM 1650 C C . GLU A 1 200 ? 14.561 -25.874 11.959 1.00 36.78 200 GLU A C 1
ATOM 1652 O O . GLU A 1 200 ? 14.978 -26.814 12.625 1.00 36.78 200 GLU A O 1
ATOM 1657 N N . HIS A 1 201 ? 14.586 -24.627 12.453 1.00 40.50 201 HIS A N 1
ATOM 1658 C CA . HIS A 1 201 ? 15.323 -24.271 13.690 1.00 40.50 201 HIS A CA 1
ATOM 1659 C C . HIS A 1 201 ? 14.451 -23.937 14.918 1.00 40.50 201 HIS A C 1
ATOM 1661 O O . HIS A 1 201 ? 14.959 -23.410 15.908 1.00 40.50 201 HIS A O 1
ATOM 1667 N N . ASN A 1 202 ? 13.163 -24.297 14.915 1.00 36.88 202 ASN A N 1
ATOM 1668 C CA . ASN A 1 202 ? 12.289 -24.179 16.097 1.00 36.88 202 ASN A CA 1
ATOM 1669 C C . ASN A 1 202 ? 12.515 -25.271 17.170 1.00 36.88 202 ASN A C 1
ATOM 1671 O O . ASN A 1 202 ? 11.718 -25.388 18.099 1.00 36.88 202 ASN A O 1
ATOM 1675 N N . THR A 1 203 ? 13.605 -26.042 17.088 1.00 37.12 203 THR A N 1
ATOM 1676 C CA . THR A 1 203 ? 13.962 -27.085 18.067 1.00 37.12 203 THR A CA 1
ATOM 1677 C C . THR A 1 203 ? 15.451 -27.029 18.450 1.00 37.12 203 THR A C 1
ATOM 1679 O O . THR A 1 203 ? 16.225 -27.862 18.014 1.00 37.12 203 THR A O 1
ATOM 1682 N N . ASP A 1 204 ? 15.866 -26.075 19.290 1.00 40.38 204 ASP A N 1
ATOM 1683 C CA . ASP A 1 204 ? 17.110 -26.157 20.106 1.00 40.38 204 ASP A CA 1
ATOM 1684 C C . ASP A 1 204 ? 18.442 -25.536 19.613 1.00 40.38 204 ASP A C 1
ATOM 1686 O O . ASP A 1 204 ? 19.483 -25.777 20.229 1.00 40.38 204 ASP A O 1
ATOM 1690 N N . ALA A 1 205 ? 18.485 -24.656 18.606 1.00 34.53 205 ALA A N 1
ATOM 1691 C CA . ALA A 1 205 ? 19.758 -24.008 18.237 1.00 34.53 205 ALA A CA 1
ATOM 1692 C C . ALA A 1 205 ? 20.060 -22.734 19.059 1.00 34.53 205 ALA A C 1
ATOM 1694 O O . ALA A 1 205 ? 19.332 -21.741 19.014 1.00 34.53 205 ALA A O 1
ATOM 1695 N N . GLY A 1 206 ? 21.170 -22.781 19.802 1.00 35.69 206 GLY A N 1
ATOM 1696 C CA . GLY A 1 206 ? 21.656 -21.754 20.722 1.00 35.69 206 GLY A CA 1
ATOM 1697 C C . GLY A 1 206 ? 21.851 -20.345 20.142 1.00 35.69 206 GLY A C 1
ATOM 1698 O O . GLY A 1 206 ? 22.004 -20.124 18.944 1.00 35.69 206 GLY A O 1
ATOM 1699 N N . ILE A 1 207 ? 21.848 -19.388 21.071 1.00 38.41 207 ILE A N 1
ATOM 1700 C CA . ILE A 1 207 ? 21.959 -17.937 20.886 1.00 38.41 207 ILE A CA 1
ATOM 1701 C C . ILE A 1 207 ? 23.157 -17.588 19.987 1.00 38.41 207 ILE A C 1
ATOM 1703 O O . ILE A 1 207 ? 24.307 -17.682 20.412 1.00 38.41 207 ILE A O 1
ATOM 1707 N N . VAL A 1 208 ? 22.886 -17.141 18.759 1.00 40.75 208 VAL A N 1
ATOM 1708 C CA . VAL A 1 208 ? 23.898 -16.550 17.871 1.00 40.75 208 VAL A CA 1
ATOM 1709 C C . VAL A 1 208 ? 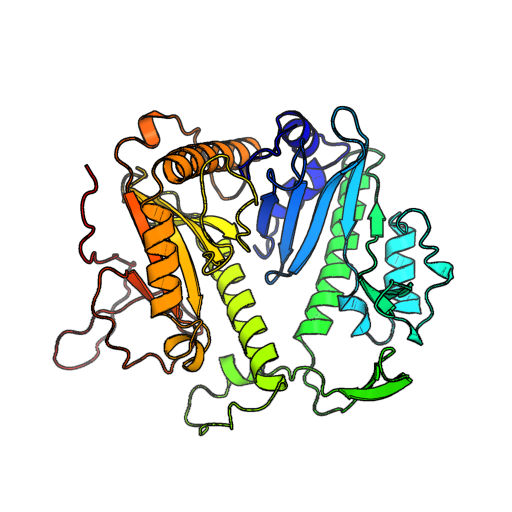24.040 -15.060 18.203 1.00 40.75 208 VAL A C 1
ATOM 1711 O O . VAL A 1 208 ? 23.048 -14.360 18.404 1.00 40.75 208 VAL A O 1
ATOM 1714 N N . ASP A 1 209 ? 25.286 -14.594 18.290 1.00 37.69 209 ASP A N 1
ATOM 1715 C CA . ASP A 1 209 ? 25.687 -13.247 18.716 1.00 37.69 209 ASP A CA 1
ATOM 1716 C C . ASP A 1 209 ? 24.978 -12.124 17.925 1.00 37.69 209 ASP A C 1
ATOM 1718 O O . ASP A 1 209 ? 25.096 -11.996 16.702 1.00 37.69 209 ASP A O 1
ATOM 1722 N N . SER A 1 210 ? 24.238 -11.281 18.651 1.00 44.38 210 SER A N 1
ATOM 1723 C CA . SER A 1 210 ? 23.353 -10.223 18.148 1.00 44.38 210 SER A CA 1
ATOM 1724 C C . SER A 1 210 ? 24.065 -8.989 17.569 1.00 44.38 210 SER A C 1
ATOM 1726 O O . SER A 1 210 ? 23.400 -8.011 17.232 1.00 44.38 210 SER A O 1
ATOM 1728 N N . ASN A 1 211 ? 25.397 -8.995 17.471 1.00 39.56 211 ASN A N 1
ATOM 1729 C CA . ASN A 1 211 ? 26.200 -7.800 17.180 1.00 39.56 211 ASN A CA 1
ATOM 1730 C C . ASN A 1 211 ? 26.579 -7.591 15.702 1.00 39.56 211 ASN A C 1
ATOM 1732 O O . ASN A 1 211 ? 27.307 -6.652 15.380 1.00 39.56 211 ASN A O 1
ATOM 1736 N N . SER A 1 212 ? 26.100 -8.421 14.773 1.00 49.22 212 SER A N 1
ATOM 1737 C CA . SER A 1 212 ? 26.378 -8.218 13.344 1.00 49.22 212 SER A CA 1
ATOM 1738 C C . SER A 1 212 ? 25.306 -7.352 12.661 1.00 49.22 212 SER A C 1
ATOM 1740 O O . SER A 1 212 ? 24.108 -7.584 12.813 1.00 49.22 212 SER A O 1
ATOM 1742 N N . ASN A 1 213 ? 25.724 -6.391 11.820 1.00 46.56 213 ASN A N 1
ATOM 1743 C CA . ASN A 1 213 ? 24.826 -5.616 10.935 1.00 46.56 213 ASN A CA 1
ATOM 1744 C C . ASN A 1 213 ? 23.931 -6.510 10.051 1.00 46.56 213 ASN A C 1
ATOM 1746 O O . ASN A 1 213 ? 22.866 -6.093 9.600 1.00 46.56 213 ASN A O 1
ATOM 1750 N N . PHE A 1 214 ? 24.365 -7.747 9.816 1.00 43.81 214 PHE A N 1
ATOM 1751 C CA . PHE A 1 214 ? 23.609 -8.788 9.134 1.00 43.81 214 PHE A CA 1
ATOM 1752 C C . PHE A 1 214 ? 22.328 -9.170 9.896 1.00 43.81 214 PHE A C 1
ATOM 1754 O O . PHE A 1 214 ? 21.248 -9.198 9.308 1.00 43.81 214 PHE A O 1
ATOM 1761 N N . TYR A 1 215 ? 22.422 -9.371 11.215 1.00 49.59 215 TYR A N 1
ATOM 1762 C CA . TYR A 1 215 ? 21.285 -9.752 12.059 1.00 49.59 215 TYR A CA 1
ATOM 1763 C C . TYR A 1 215 ? 20.224 -8.640 12.130 1.00 49.59 215 TYR A C 1
ATOM 1765 O O . TYR A 1 215 ? 19.028 -8.909 12.061 1.00 49.59 215 TYR A O 1
ATOM 1773 N N . ALA A 1 216 ? 20.654 -7.375 12.164 1.00 50.41 216 ALA A N 1
ATOM 1774 C CA . ALA A 1 216 ? 19.749 -6.224 12.152 1.00 50.41 216 ALA A CA 1
ATOM 1775 C C . ALA A 1 216 ? 18.943 -6.098 10.840 1.00 50.41 216 ALA A C 1
ATOM 1777 O O . ALA A 1 216 ? 17.773 -5.716 10.867 1.00 50.41 216 ALA A O 1
ATOM 1778 N N . ASN A 1 217 ? 19.538 -6.428 9.687 1.00 54.41 217 ASN A N 1
ATOM 1779 C CA . ASN A 1 217 ? 18.830 -6.417 8.400 1.00 54.41 217 ASN A CA 1
ATOM 1780 C C . ASN A 1 217 ? 17.852 -7.597 8.266 1.00 54.41 217 ASN A C 1
ATOM 1782 O O . ASN A 1 217 ? 16.757 -7.416 7.736 1.00 54.41 217 ASN A O 1
ATOM 1786 N N . PHE A 1 218 ? 18.203 -8.772 8.800 1.00 56.66 218 PHE A N 1
ATOM 1787 C CA . PHE A 1 218 ? 17.310 -9.936 8.873 1.00 56.66 218 PHE A CA 1
ATOM 1788 C C . PHE A 1 218 ? 16.034 -9.638 9.674 1.00 56.66 218 PHE A C 1
ATOM 1790 O O . PHE A 1 218 ? 14.922 -9.891 9.217 1.00 56.66 218 PHE A O 1
ATOM 1797 N N . GLN A 1 219 ? 16.183 -9.029 10.848 1.00 59.47 219 GLN A N 1
ATOM 1798 C CA . GLN A 1 219 ? 15.067 -8.718 11.746 1.00 59.47 219 GLN A CA 1
ATOM 1799 C C . GLN A 1 219 ? 14.048 -7.758 11.127 1.00 59.47 219 GLN A C 1
ATOM 1801 O O . GLN A 1 219 ? 12.842 -7.926 11.321 1.00 59.47 219 GLN A O 1
ATOM 1806 N N . LYS A 1 220 ? 14.527 -6.794 10.333 1.00 63.72 220 LYS A N 1
ATOM 1807 C CA . LYS A 1 220 ? 13.666 -5.901 9.549 1.00 63.72 220 LYS A CA 1
ATOM 1808 C C . LYS A 1 220 ? 12.861 -6.662 8.500 1.00 63.72 220 LYS A C 1
ATOM 1810 O O . LYS A 1 220 ? 11.707 -6.326 8.275 1.00 63.72 220 LYS A O 1
ATOM 1815 N N . CYS A 1 221 ? 13.443 -7.690 7.881 1.00 68.44 221 CYS A N 1
ATOM 1816 C CA . CYS A 1 221 ? 12.728 -8.520 6.912 1.00 68.44 221 CYS A CA 1
ATOM 1817 C C . CYS A 1 221 ? 11.621 -9.335 7.592 1.00 68.44 221 CYS A C 1
ATOM 1819 O O . CYS A 1 221 ? 10.511 -9.380 7.074 1.00 68.44 221 CYS A O 1
ATOM 1821 N N . VAL A 1 222 ? 11.884 -9.918 8.767 1.00 70.00 222 VAL A N 1
ATOM 1822 C CA . VAL A 1 222 ? 10.878 -10.665 9.548 1.00 70.00 222 VAL A CA 1
ATOM 1823 C C . VAL A 1 222 ? 9.718 -9.769 9.981 1.00 70.00 222 VAL A C 1
ATOM 1825 O O . VAL A 1 222 ? 8.557 -10.126 9.806 1.00 70.00 222 VAL A O 1
ATOM 1828 N N . GLU A 1 223 ? 10.020 -8.589 10.520 1.00 77.44 223 GLU A N 1
ATOM 1829 C CA . GLU A 1 223 ? 9.004 -7.606 10.911 1.00 77.44 223 GLU A CA 1
ATOM 1830 C C . GLU A 1 223 ? 8.130 -7.204 9.717 1.00 77.44 223 GLU A C 1
ATOM 1832 O O . GLU A 1 223 ? 6.905 -7.239 9.805 1.00 77.44 223 GLU A O 1
ATOM 1837 N N . LYS A 1 224 ? 8.757 -6.930 8.567 1.00 82.31 224 LYS A N 1
ATOM 1838 C CA . LYS A 1 224 ? 8.071 -6.590 7.318 1.00 82.31 224 LYS A CA 1
ATOM 1839 C C . LYS A 1 224 ? 7.145 -7.699 6.811 1.00 82.31 224 LYS A C 1
ATOM 1841 O O . LYS A 1 224 ? 6.027 -7.386 6.413 1.00 82.31 224 LYS A O 1
ATOM 1846 N N . HIS A 1 225 ? 7.576 -8.962 6.856 1.00 78.50 225 HIS A N 1
ATOM 1847 C CA . HIS A 1 225 ? 6.726 -10.099 6.479 1.00 78.50 225 HIS A CA 1
ATOM 1848 C C . HIS A 1 225 ? 5.519 -10.217 7.407 1.00 78.50 225 HIS A C 1
ATOM 1850 O O . HIS A 1 225 ? 4.395 -10.297 6.935 1.00 78.50 225 HIS A O 1
ATOM 1856 N N . VAL A 1 226 ? 5.731 -10.120 8.721 1.00 80.62 226 VAL A N 1
ATOM 1857 C CA . VAL A 1 226 ? 4.637 -10.196 9.700 1.00 80.62 226 VAL A CA 1
ATOM 1858 C C . VAL A 1 226 ? 3.645 -9.051 9.515 1.00 80.62 226 VAL A C 1
ATOM 1860 O O . VAL A 1 226 ? 2.445 -9.273 9.613 1.00 80.62 226 VAL A O 1
ATOM 1863 N N . GLN A 1 227 ? 4.112 -7.835 9.220 1.00 86.00 227 GLN A N 1
ATOM 1864 C CA . GLN A 1 227 ? 3.228 -6.716 8.879 1.00 86.00 227 GLN A CA 1
ATOM 1865 C C . GLN A 1 227 ? 2.375 -7.027 7.636 1.00 86.00 227 GLN A C 1
ATOM 1867 O O . GLN A 1 227 ? 1.163 -6.819 7.668 1.00 86.00 227 GLN A O 1
ATOM 1872 N N . GLN A 1 228 ? 2.978 -7.564 6.567 1.00 85.88 228 GLN A N 1
ATOM 1873 C CA . GLN A 1 228 ? 2.244 -7.972 5.364 1.00 85.88 228 GLN A CA 1
ATOM 1874 C C . GLN A 1 228 ? 1.218 -9.070 5.679 1.00 85.88 228 GLN A C 1
ATOM 1876 O O . GLN A 1 228 ? 0.059 -8.941 5.295 1.00 85.88 228 GLN A O 1
ATOM 1881 N N . ASP A 1 229 ? 1.618 -10.116 6.404 1.00 82.19 229 ASP A N 1
ATOM 1882 C CA . ASP A 1 229 ? 0.743 -11.231 6.774 1.00 82.19 229 ASP A CA 1
ATOM 1883 C C . ASP A 1 229 ? -0.431 -10.756 7.625 1.00 82.19 229 ASP A C 1
ATOM 1885 O O . ASP A 1 229 ? -1.573 -11.157 7.395 1.00 82.19 229 ASP A O 1
ATOM 1889 N N . LEU A 1 230 ? -0.174 -9.877 8.597 1.00 85.00 230 LEU A N 1
ATOM 1890 C CA . LEU A 1 230 ? -1.230 -9.265 9.392 1.00 85.00 230 LEU A CA 1
ATOM 1891 C C . LEU A 1 230 ? -2.205 -8.524 8.486 1.00 85.00 230 LEU A C 1
ATOM 1893 O O . LEU A 1 230 ? -3.402 -8.756 8.609 1.00 85.00 230 LEU A O 1
ATOM 1897 N N . PHE A 1 231 ? -1.718 -7.686 7.570 1.00 88.75 231 PHE A N 1
ATOM 1898 C CA . PHE A 1 231 ? -2.586 -6.956 6.651 1.00 88.75 231 PHE A CA 1
ATOM 1899 C C . PHE A 1 231 ? -3.451 -7.913 5.825 1.00 88.75 231 PHE A C 1
ATOM 1901 O O . PHE A 1 231 ? -4.671 -7.861 5.918 1.00 88.75 231 PHE A O 1
ATOM 1908 N N . MET A 1 232 ? -2.841 -8.855 5.099 1.00 83.31 232 MET A N 1
ATOM 1909 C CA . MET A 1 232 ? -3.565 -9.738 4.175 1.00 83.31 232 MET A CA 1
ATOM 1910 C C . MET A 1 232 ? -4.606 -10.628 4.864 1.00 83.31 232 MET A C 1
ATOM 1912 O O . MET A 1 232 ? -5.642 -10.931 4.269 1.00 83.31 232 MET A O 1
ATOM 1916 N N . ASN A 1 233 ? -4.355 -11.021 6.115 1.00 80.94 233 ASN A N 1
ATOM 1917 C CA . ASN A 1 233 ? -5.220 -11.934 6.863 1.00 80.94 233 ASN A CA 1
ATOM 1918 C C . ASN A 1 233 ? -6.216 -11.230 7.802 1.00 80.94 233 ASN A C 1
ATOM 1920 O O . ASN A 1 233 ? -6.991 -11.911 8.472 1.00 80.94 233 ASN A O 1
ATOM 1924 N N . ASN A 1 234 ? -6.222 -9.893 7.882 1.00 81.69 234 ASN A N 1
ATOM 1925 C CA . ASN A 1 234 ? -7.097 -9.151 8.798 1.00 81.69 234 ASN A CA 1
ATOM 1926 C C . ASN A 1 234 ? -7.905 -8.081 8.063 1.00 81.69 234 ASN A C 1
ATOM 1928 O O . ASN A 1 234 ? -7.643 -6.883 8.167 1.00 81.69 234 ASN A O 1
ATOM 1932 N N . HIS A 1 235 ? -8.948 -8.542 7.378 1.00 83.50 235 HIS A N 1
ATOM 1933 C CA . HIS A 1 235 ? -9.972 -7.705 6.751 1.00 83.50 235 HIS A CA 1
ATOM 1934 C C . HIS A 1 235 ? -11.383 -8.085 7.228 1.00 83.50 235 HIS A C 1
ATOM 1936 O O . HIS A 1 235 ? -12.363 -7.979 6.492 1.00 83.50 235 HIS A O 1
ATOM 1942 N N . CYS A 1 236 ? -11.505 -8.571 8.466 1.00 77.06 236 CYS A N 1
ATOM 1943 C CA . CYS A 1 236 ? -12.778 -9.070 8.969 1.00 77.06 236 CYS A CA 1
ATOM 1944 C C . CYS A 1 236 ? -13.655 -7.926 9.495 1.00 77.06 236 CYS A C 1
ATOM 1946 O O . CYS A 1 236 ? -13.286 -7.234 10.444 1.00 77.06 236 CYS A O 1
ATOM 1948 N N . LEU A 1 237 ? -14.850 -7.769 8.919 1.00 82.44 237 LEU A N 1
ATOM 1949 C CA . LEU A 1 237 ? -15.845 -6.781 9.358 1.00 82.44 237 LEU A CA 1
ATOM 1950 C C . LEU A 1 237 ? -16.773 -7.285 10.477 1.00 82.44 237 LEU A C 1
ATOM 1952 O O . LEU A 1 237 ? -17.724 -6.593 10.844 1.00 82.44 237 LEU A O 1
ATOM 1956 N N . LYS A 1 238 ? -16.529 -8.488 11.010 1.00 82.62 238 LYS A N 1
ATOM 1957 C CA . LYS A 1 238 ? -17.281 -9.088 12.122 1.00 82.62 238 LYS A CA 1
ATOM 1958 C C . LYS A 1 238 ? -16.323 -9.788 13.076 1.00 82.62 238 LYS A C 1
ATOM 1960 O O . LYS A 1 238 ? -15.592 -10.673 12.656 1.00 82.62 238 LYS A O 1
ATOM 1965 N N . ASP A 1 239 ? -16.363 -9.419 14.348 1.00 78.88 239 ASP A N 1
ATOM 1966 C CA . ASP A 1 239 ? -15.548 -10.028 15.408 1.00 78.88 239 ASP A CA 1
ATOM 1967 C C . ASP A 1 239 ? -14.047 -10.100 15.069 1.00 78.88 239 ASP A C 1
ATOM 1969 O O . ASP A 1 239 ? -13.414 -11.154 15.120 1.00 78.88 239 ASP A O 1
ATOM 1973 N N . GLY A 1 240 ? -13.463 -8.980 14.639 1.00 88.00 240 GLY A N 1
ATOM 1974 C CA . GLY A 1 240 ? -12.105 -9.010 14.108 1.00 88.00 240 GLY A CA 1
ATOM 1975 C C . GLY A 1 240 ? -11.455 -7.653 13.912 1.00 88.00 240 GLY A C 1
ATOM 1976 O O . GLY A 1 240 ? -11.988 -6.612 14.302 1.00 88.00 240 GLY A O 1
ATOM 1977 N N . LEU A 1 241 ? -10.254 -7.693 13.335 1.00 90.19 241 LEU A N 1
ATOM 1978 C CA . LEU A 1 241 ? -9.528 -6.512 12.892 1.00 90.19 241 LEU A CA 1
ATOM 1979 C C . LEU A 1 241 ? -9.675 -6.346 11.380 1.00 90.19 241 LEU A C 1
ATOM 1981 O O . LEU A 1 241 ? -9.587 -7.311 10.619 1.00 90.19 241 LEU A O 1
ATOM 1985 N N . PHE A 1 242 ? -9.829 -5.093 10.973 1.00 94.06 242 PHE A N 1
ATOM 1986 C CA . PHE A 1 242 ? -9.670 -4.639 9.603 1.00 94.06 242 PHE A CA 1
ATOM 1987 C C . PHE A 1 242 ? -8.463 -3.705 9.540 1.00 94.06 242 PHE A C 1
ATOM 1989 O O . PHE A 1 242 ? -8.538 -2.564 10.003 1.00 94.06 242 PHE A O 1
ATOM 1996 N N . ILE A 1 243 ? -7.340 -4.184 9.016 1.00 94.00 243 ILE A N 1
ATOM 1997 C CA . ILE A 1 243 ? -6.125 -3.384 8.846 1.00 94.00 243 ILE A CA 1
ATOM 1998 C C . ILE A 1 243 ? -6.250 -2.604 7.540 1.00 94.00 243 ILE A C 1
ATOM 2000 O O . ILE A 1 243 ? -6.572 -3.166 6.503 1.00 94.00 243 ILE A O 1
ATOM 2004 N N . TYR A 1 244 ? -6.039 -1.289 7.594 1.00 93.56 244 TYR A N 1
ATOM 2005 C CA . TYR A 1 244 ? -6.259 -0.411 6.440 1.00 93.56 244 TYR A CA 1
ATOM 2006 C C . TYR A 1 244 ? -5.029 0.407 6.038 1.00 93.56 244 TYR A C 1
ATOM 2008 O O . TYR A 1 244 ? -5.051 1.051 4.987 1.00 93.56 244 TYR A O 1
ATOM 2016 N N . ASP A 1 245 ? -3.968 0.390 6.851 1.00 91.69 245 ASP A N 1
ATOM 2017 C CA . ASP A 1 245 ? -2.709 1.078 6.569 1.00 91.69 245 ASP A CA 1
ATOM 2018 C C . ASP A 1 245 ? -1.493 0.235 6.982 1.00 91.69 245 ASP A C 1
ATOM 2020 O O . ASP A 1 245 ? -1.497 -0.406 8.033 1.00 91.69 245 ASP A O 1
ATOM 2024 N N . LEU A 1 246 ? -0.442 0.319 6.165 1.00 89.25 246 LEU A N 1
ATOM 2025 C CA . LEU A 1 246 ? 0.897 -0.252 6.364 1.00 89.25 246 LEU A CA 1
ATOM 2026 C C . LEU A 1 246 ? 1.943 0.864 6.322 1.00 89.25 246 LEU A C 1
ATOM 2028 O O . LEU A 1 246 ? 1.750 1.854 5.614 1.00 89.25 246 LEU A O 1
ATOM 2032 N N . GLU A 1 247 ? 3.068 0.687 7.015 1.00 79.88 247 GLU A N 1
ATOM 2033 C CA . GLU A 1 247 ? 4.186 1.641 7.057 1.00 79.88 247 GLU A CA 1
ATOM 2034 C C . GLU A 1 247 ? 3.717 3.071 7.373 1.00 79.88 247 GLU A C 1
ATOM 2036 O O . GLU A 1 247 ? 3.843 4.019 6.577 1.00 79.88 247 GLU A O 1
ATOM 2041 N N . PHE A 1 248 ? 3.114 3.243 8.548 1.00 78.25 248 PHE A N 1
ATOM 2042 C CA . PHE A 1 248 ? 2.592 4.547 8.907 1.00 78.25 248 PHE A CA 1
ATOM 2043 C C . PHE A 1 248 ? 3.707 5.589 9.108 1.00 78.25 248 PHE A C 1
ATOM 2045 O O . PHE A 1 248 ? 4.558 5.562 9.995 1.00 78.25 248 PHE A O 1
ATOM 2052 N N . ALA A 1 249 ? 3.624 6.620 8.282 1.00 71.31 249 ALA A N 1
ATOM 2053 C CA . ALA A 1 249 ? 4.361 7.860 8.373 1.00 71.31 249 ALA A CA 1
ATOM 2054 C C . ALA A 1 249 ? 3.386 8.988 8.720 1.00 71.31 249 ALA A C 1
ATOM 2056 O O . ALA A 1 249 ? 2.558 9.389 7.897 1.00 71.31 249 ALA A O 1
ATOM 2057 N N . GLN A 1 250 ? 3.522 9.532 9.931 1.00 66.69 250 GLN A N 1
ATOM 2058 C CA . GLN A 1 250 ? 2.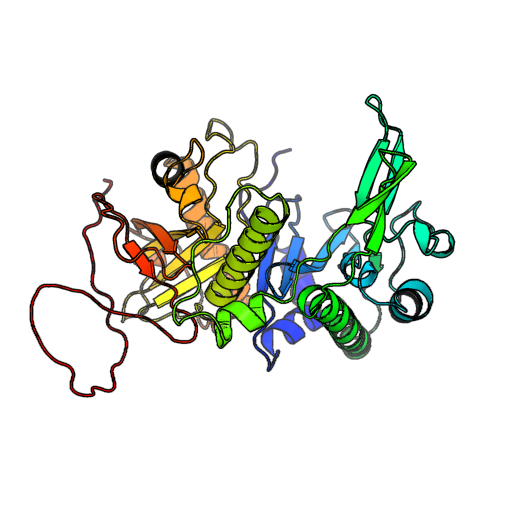805 10.738 10.327 1.00 66.69 250 GLN A CA 1
ATOM 2059 C C . GLN A 1 250 ? 3.215 11.920 9.431 1.00 66.69 250 GLN A C 1
ATOM 2061 O O . GLN A 1 250 ? 4.418 12.179 9.302 1.00 66.69 250 GLN A O 1
ATOM 2066 N N . PRO A 1 251 ? 2.257 12.661 8.846 1.00 62.44 251 PRO A N 1
ATOM 2067 C CA . PRO A 1 251 ? 2.566 13.869 8.097 1.00 62.44 251 PRO A CA 1
ATOM 2068 C C . PRO A 1 251 ? 3.138 14.945 9.022 1.00 62.44 251 PRO A C 1
ATOM 2070 O O . PRO A 1 251 ? 2.573 15.260 10.073 1.00 62.44 251 PRO A O 1
ATOM 2073 N N . SER A 1 252 ? 4.253 15.547 8.615 1.00 58.09 252 SER A N 1
ATOM 2074 C CA . SER A 1 252 ? 4.798 16.724 9.285 1.00 58.09 252 SER A CA 1
ATOM 2075 C C . SER A 1 252 ? 3.861 17.917 9.081 1.00 58.09 252 SER A C 1
ATOM 2077 O O . SER A 1 252 ? 3.542 18.264 7.945 1.00 58.09 252 SER A O 1
ATOM 2079 N N . GLY A 1 253 ? 3.462 18.585 10.165 1.00 56.62 253 GLY A N 1
ATOM 2080 C CA . GLY A 1 253 ? 2.842 19.909 10.072 1.00 56.62 253 GLY A CA 1
ATOM 2081 C C . GLY A 1 253 ? 1.336 19.987 10.308 1.00 56.62 253 GLY A C 1
ATOM 2082 O O . GLY A 1 253 ? 0.709 20.917 9.793 1.00 56.62 253 GLY A O 1
ATOM 2083 N N . VAL A 1 254 ? 0.739 19.080 11.095 1.00 65.12 254 VAL A N 1
ATOM 2084 C CA . VAL A 1 254 ? -0.593 19.348 11.669 1.00 65.12 254 VAL A CA 1
ATOM 2085 C C . VAL A 1 254 ? -0.487 20.636 12.507 1.00 65.12 254 VAL A C 1
ATOM 2087 O O . VAL A 1 254 ? 0.280 20.672 13.472 1.00 65.12 254 VAL A O 1
ATOM 2090 N N . PRO A 1 255 ? -1.192 21.733 12.164 1.00 64.94 255 PRO A N 1
ATOM 2091 C CA . PRO A 1 255 ? -0.927 23.027 12.774 1.00 64.94 255 PRO A CA 1
ATOM 2092 C C . PRO A 1 255 ? -1.329 22.991 14.244 1.00 64.94 255 PRO A C 1
ATOM 2094 O O . PRO A 1 255 ? -2.455 22.593 14.568 1.00 64.94 255 PRO A O 1
ATOM 2097 N N . GLY A 1 256 ? -0.409 23.411 15.112 1.00 65.88 256 GLY A N 1
ATOM 2098 C CA . GLY A 1 256 ? -0.591 23.390 16.564 1.00 65.88 256 GLY A CA 1
ATOM 2099 C C . GLY A 1 256 ? -0.346 22.030 17.220 1.00 65.88 256 GLY A C 1
ATOM 2100 O O . GLY A 1 256 ? -0.571 21.904 18.416 1.00 65.88 256 GLY A O 1
ATOM 2101 N N . VAL A 1 257 ? 0.119 21.024 16.473 1.00 68.31 257 VAL A N 1
ATOM 2102 C CA . VAL A 1 257 ? 0.416 19.695 17.010 1.00 68.31 257 VAL A CA 1
ATOM 2103 C C . VAL A 1 257 ? 1.915 19.430 16.901 1.00 68.31 257 VAL A C 1
ATOM 2105 O O . VAL A 1 257 ? 2.456 19.271 15.809 1.00 68.31 257 VAL A O 1
ATOM 2108 N N . LYS A 1 258 ? 2.587 19.392 18.054 1.00 63.72 258 LYS A N 1
ATOM 2109 C CA . LYS A 1 258 ? 3.982 18.958 18.186 1.00 63.72 258 LYS A CA 1
ATOM 2110 C C . LYS A 1 258 ? 4.004 17.524 18.707 1.00 63.72 258 LYS A C 1
ATOM 2112 O O . LYS A 1 258 ? 4.318 17.305 19.867 1.00 63.72 258 LYS A O 1
ATOM 2117 N N . VAL A 1 259 ? 3.640 16.561 17.868 1.00 62.97 259 VAL A N 1
ATOM 2118 C CA . VAL A 1 259 ? 3.984 15.166 18.171 1.00 62.97 259 VAL A CA 1
ATOM 2119 C C . VAL A 1 259 ? 5.345 14.915 17.549 1.00 62.97 259 VAL A C 1
ATOM 2121 O O . VAL A 1 259 ? 5.565 15.246 16.380 1.00 62.97 259 VAL A O 1
ATOM 2124 N N . GLY A 1 260 ? 6.296 14.449 18.358 1.00 60.34 260 GLY A N 1
ATOM 2125 C CA . GLY A 1 260 ? 7.621 14.100 17.865 1.00 60.34 260 GLY A CA 1
ATOM 2126 C C . GLY A 1 260 ? 7.506 13.075 16.736 1.00 60.34 260 GLY A C 1
ATOM 2127 O O . GLY A 1 260 ? 6.628 12.225 16.745 1.00 60.34 260 GLY A O 1
ATOM 2128 N N . ASN A 1 261 ? 8.412 13.122 15.761 1.00 62.22 261 ASN A N 1
ATOM 2129 C CA . ASN A 1 261 ? 8.444 12.168 14.644 1.00 62.22 261 ASN A CA 1
ATOM 2130 C C . ASN A 1 261 ? 8.900 10.746 15.064 1.00 62.22 261 ASN A C 1
ATOM 2132 O O . ASN A 1 261 ? 9.310 9.962 14.210 1.00 62.22 261 ASN A O 1
ATOM 2136 N N . LYS A 1 262 ? 8.886 10.441 16.365 1.00 64.12 262 LYS A N 1
ATOM 2137 C CA . LYS A 1 262 ? 9.368 9.197 16.972 1.00 64.12 262 LYS A CA 1
ATOM 2138 C C . LYS A 1 262 ? 8.172 8.327 17.361 1.00 64.12 262 LYS A C 1
ATOM 2140 O O . LYS A 1 262 ? 7.120 8.875 17.670 1.00 64.12 262 LYS A O 1
ATOM 2145 N N . ASN A 1 263 ? 8.362 7.007 17.377 1.00 69.06 263 ASN A N 1
ATOM 2146 C CA . ASN A 1 263 ? 7.394 6.038 17.915 1.00 69.06 263 ASN A CA 1
ATOM 2147 C C . ASN A 1 263 ? 6.065 5.985 17.144 1.00 69.06 263 ASN A C 1
ATOM 2149 O O . ASN A 1 263 ? 4.980 5.984 17.723 1.00 69.06 263 ASN A O 1
ATOM 2153 N N . LYS A 1 264 ? 6.166 5.990 15.813 1.00 79.69 264 LYS A N 1
ATOM 2154 C CA . LYS A 1 264 ? 5.027 5.804 14.911 1.00 79.69 264 LYS A CA 1
ATOM 2155 C C . LYS A 1 264 ? 4.623 4.327 14.941 1.00 79.69 264 LYS A C 1
ATOM 2157 O O . LYS A 1 264 ? 5.540 3.516 14.865 1.00 79.69 264 LYS A O 1
ATOM 2162 N N . PRO A 1 265 ? 3.320 4.000 15.013 1.00 87.94 265 PRO A N 1
ATOM 2163 C CA . PRO A 1 265 ? 2.888 2.621 14.830 1.00 87.94 265 PRO A CA 1
ATOM 2164 C C . PRO A 1 265 ? 3.277 2.144 13.432 1.00 87.94 265 PRO A C 1
ATOM 2166 O O . PRO A 1 265 ? 3.397 2.955 12.511 1.00 87.94 265 PRO A O 1
ATOM 2169 N N . ASP A 1 266 ? 3.400 0.837 13.259 1.00 88.81 266 ASP A N 1
ATOM 2170 C CA . ASP A 1 266 ? 3.636 0.239 11.949 1.00 88.81 266 ASP A CA 1
ATOM 2171 C C . ASP A 1 266 ? 2.368 0.242 11.093 1.00 88.81 266 ASP A C 1
ATOM 2173 O O . ASP A 1 266 ? 2.430 0.487 9.887 1.00 88.81 266 ASP A O 1
ATOM 2177 N N . MET A 1 267 ? 1.212 -0.009 11.718 1.00 91.75 267 MET A N 1
ATOM 2178 C CA . MET A 1 267 ? -0.076 -0.169 11.038 1.00 91.75 267 MET A CA 1
ATOM 2179 C C . MET A 1 267 ? -1.223 0.507 11.790 1.00 91.75 267 MET A C 1
ATOM 2181 O O . MET A 1 267 ? -1.179 0.700 13.010 1.00 91.75 267 MET A O 1
ATOM 2185 N N . PHE A 1 268 ? -2.290 0.799 11.047 1.00 92.94 268 PHE A N 1
ATOM 2186 C CA . PHE A 1 268 ? -3.586 1.181 11.600 1.00 92.94 268 PHE A CA 1
ATOM 2187 C C . PHE A 1 268 ? -4.666 0.177 11.211 1.00 92.94 268 PHE A C 1
ATOM 2189 O O . PHE A 1 268 ? -4.695 -0.331 10.087 1.00 92.94 268 PHE A O 1
ATOM 2196 N N . ALA A 1 269 ? -5.579 -0.067 12.148 1.00 94.56 269 ALA A N 1
ATOM 2197 C CA . ALA A 1 269 ? -6.704 -0.963 11.958 1.00 94.56 269 ALA A CA 1
ATOM 2198 C C . ALA A 1 269 ? -7.973 -0.460 12.651 1.00 94.56 269 ALA A C 1
ATOM 2200 O O . ALA A 1 269 ? -7.947 0.497 13.426 1.00 94.56 269 ALA A O 1
ATOM 2201 N N . ILE A 1 270 ? -9.083 -1.133 12.376 1.00 95.38 270 ILE A N 1
ATOM 2202 C CA . ILE A 1 270 ? -10.380 -0.929 13.017 1.00 95.38 270 ILE A CA 1
ATOM 2203 C C . ILE A 1 270 ? -10.805 -2.259 13.624 1.00 95.38 270 ILE A C 1
ATOM 2205 O O . ILE A 1 270 ? -10.760 -3.287 12.948 1.00 95.38 270 ILE A O 1
ATOM 2209 N N . ARG A 1 271 ? -11.214 -2.248 14.893 1.00 93.06 271 ARG A N 1
ATOM 2210 C CA . ARG A 1 271 ? -11.800 -3.416 15.551 1.00 93.06 271 ARG A CA 1
ATOM 2211 C C . ARG A 1 271 ? -13.311 -3.401 15.400 1.00 93.06 271 ARG A C 1
ATOM 2213 O O . ARG A 1 271 ? -13.956 -2.396 15.705 1.00 93.06 271 ARG A O 1
ATOM 2220 N N . PHE A 1 272 ? -13.853 -4.543 15.007 1.00 91.12 272 PHE A N 1
ATOM 2221 C CA . PHE A 1 272 ? -15.281 -4.803 14.930 1.00 91.12 272 PHE A CA 1
ATOM 2222 C C . PHE A 1 272 ? -15.712 -5.784 16.015 1.00 91.12 272 PHE A C 1
ATOM 2224 O O . PHE A 1 272 ? -15.035 -6.785 16.247 1.00 91.12 272 PHE A O 1
ATOM 2231 N N . ASP A 1 273 ? -16.859 -5.521 16.640 1.00 88.94 273 ASP A N 1
ATOM 2232 C CA . ASP A 1 273 ? -17.524 -6.491 17.507 1.00 88.94 273 ASP A CA 1
ATOM 2233 C C . ASP A 1 273 ? -18.192 -7.609 16.686 1.00 88.94 273 ASP A C 1
ATOM 2235 O O . ASP A 1 273 ? -18.249 -7.581 15.450 1.00 88.94 273 ASP A O 1
ATOM 2239 N N . SER A 1 274 ? -18.761 -8.596 17.377 1.00 87.44 274 SER A N 1
ATOM 2240 C CA . SER A 1 274 ? -19.472 -9.717 16.750 1.00 87.44 274 SER A CA 1
ATOM 2241 C C . SER A 1 274 ? -20.728 -9.330 15.962 1.00 87.44 274 SER A C 1
ATOM 2243 O O . SER A 1 274 ? -21.259 -10.144 15.207 1.00 87.44 274 SER A O 1
ATOM 2245 N N . LYS A 1 275 ? -21.201 -8.085 16.087 1.00 90.50 275 LYS A N 1
ATOM 2246 C CA . LYS A 1 275 ? -22.318 -7.525 15.315 1.00 90.50 275 LYS A CA 1
ATOM 2247 C C . LYS A 1 275 ? -21.841 -6.672 14.135 1.00 90.50 275 LYS A C 1
ATOM 2249 O O . LYS A 1 275 ? -22.673 -6.139 13.404 1.00 90.50 275 LYS A O 1
ATOM 2254 N N . GLY A 1 276 ? -20.530 -6.538 13.936 1.00 89.31 276 GLY A N 1
ATOM 2255 C CA . GLY A 1 276 ? -19.937 -5.687 12.907 1.00 89.31 276 GLY A CA 1
ATOM 2256 C C . GLY A 1 276 ? -20.049 -4.190 13.206 1.00 89.31 276 GLY A C 1
ATOM 2257 O O . GLY A 1 276 ? -20.025 -3.368 12.278 1.00 89.31 276 GLY A O 1
ATOM 2258 N N . LYS A 1 277 ? -20.197 -3.826 14.486 1.00 93.25 277 LYS A N 1
ATOM 2259 C CA . LYS A 1 277 ? -20.082 -2.450 14.972 1.00 93.25 277 LYS A CA 1
ATOM 2260 C C . LYS A 1 277 ? -18.618 -2.144 15.281 1.00 93.25 277 LYS A C 1
ATOM 2262 O O . LYS A 1 277 ? -17.905 -2.982 15.822 1.00 93.25 277 LYS A O 1
ATOM 2267 N N . ILE A 1 278 ? -18.188 -0.928 14.965 1.00 95.25 278 ILE A N 1
ATOM 2268 C CA . ILE A 1 278 ? -16.843 -0.450 15.289 1.00 95.25 278 ILE A CA 1
ATOM 2269 C C . ILE A 1 278 ? -16.710 -0.262 16.807 1.00 95.25 278 ILE A C 1
ATOM 2271 O O . ILE A 1 278 ? -17.517 0.431 17.428 1.00 95.25 278 ILE A O 1
ATOM 2275 N N . GLU A 1 279 ? -15.676 -0.859 17.398 1.00 93.25 279 GLU A N 1
ATOM 2276 C CA . GLU A 1 279 ? -15.333 -0.697 18.818 1.00 93.25 279 GLU A CA 1
ATOM 2277 C C . GLU A 1 279 ? -14.166 0.274 19.027 1.00 93.25 279 GLU A C 1
ATOM 2279 O O . GLU A 1 279 ? -14.185 1.104 19.945 1.00 93.25 279 GLU A O 1
ATOM 2284 N N . SER A 1 280 ? -13.129 0.163 18.195 1.00 92.50 280 SER A N 1
ATOM 2285 C CA . SER A 1 280 ? -11.901 0.940 18.344 1.00 92.50 280 SER A CA 1
ATOM 2286 C C . SER A 1 280 ? -11.159 1.151 17.027 1.00 92.50 280 SER A C 1
ATOM 2288 O O . SER A 1 280 ? -11.296 0.382 16.076 1.00 92.50 280 SER A O 1
ATOM 2290 N N . ILE A 1 281 ? -10.335 2.200 17.000 1.00 93.00 281 ILE A N 1
ATOM 2291 C CA . ILE A 1 281 ? -9.216 2.332 16.064 1.00 93.00 281 ILE A CA 1
ATOM 2292 C C . ILE A 1 281 ? -7.969 1.810 16.769 1.00 93.00 281 ILE A C 1
ATOM 2294 O O . ILE A 1 281 ? -7.638 2.242 17.877 1.00 93.00 281 ILE A O 1
ATOM 2298 N N . CYS A 1 282 ? -7.268 0.891 16.120 1.00 91.69 282 CYS A N 1
ATOM 2299 C CA . CYS A 1 282 ? -6.099 0.225 16.665 1.00 91.69 282 CYS A CA 1
ATOM 2300 C C . CYS A 1 282 ? -4.819 0.769 16.021 1.00 91.69 282 CYS A C 1
ATOM 2302 O O . CYS A 1 282 ? -4.693 0.801 14.798 1.00 91.69 282 CYS A O 1
ATOM 2304 N N . MET A 1 283 ? -3.857 1.153 16.854 1.00 89.81 283 MET A N 1
ATOM 2305 C CA . MET A 1 283 ? -2.463 1.386 16.484 1.00 89.81 283 MET A CA 1
ATOM 2306 C C . MET A 1 283 ? -1.696 0.093 16.724 1.00 89.81 283 MET A C 1
ATOM 2308 O O . MET A 1 283 ? -1.694 -0.404 17.849 1.00 89.81 283 MET A O 1
ATOM 2312 N N . ILE A 1 284 ? -1.077 -0.464 15.686 1.00 88.50 284 ILE A N 1
ATOM 2313 C CA . ILE A 1 284 ? -0.385 -1.750 15.780 1.00 88.50 284 ILE A CA 1
ATOM 2314 C C . ILE A 1 284 ? 1.113 -1.534 15.582 1.00 88.50 284 ILE A C 1
ATOM 2316 O O . ILE A 1 284 ? 1.533 -0.939 14.593 1.00 88.50 284 ILE A O 1
ATOM 2320 N N . GLU A 1 285 ? 1.903 -2.052 16.513 1.00 89.25 285 GLU A N 1
ATOM 2321 C CA . GLU A 1 285 ? 3.361 -2.094 16.454 1.00 89.25 285 GLU A CA 1
ATOM 2322 C C . GLU A 1 285 ? 3.822 -3.553 16.416 1.00 89.25 285 GLU A C 1
ATOM 2324 O O . GLU A 1 285 ? 3.439 -4.353 17.272 1.00 89.25 285 GLU A O 1
ATOM 2329 N N . VAL A 1 286 ? 4.666 -3.906 15.454 1.00 84.38 286 VAL A N 1
ATOM 2330 C CA . VAL A 1 286 ? 5.258 -5.234 15.314 1.00 84.38 286 VAL A CA 1
ATOM 2331 C C . VAL A 1 286 ? 6.701 -5.182 15.792 1.00 84.38 286 VAL A C 1
ATOM 2333 O O . VAL A 1 286 ? 7.501 -4.399 15.303 1.00 84.38 286 VAL A O 1
ATOM 2336 N N . LYS A 1 287 ? 7.070 -6.055 16.730 1.00 79.94 287 LYS A N 1
ATOM 2337 C CA . LYS A 1 287 ? 8.455 -6.215 17.185 1.00 79.94 287 LYS A CA 1
ATOM 2338 C C . LYS A 1 287 ? 8.938 -7.640 16.930 1.00 79.94 287 LYS A C 1
ATOM 2340 O O . LYS A 1 287 ? 8.332 -8.610 17.387 1.00 79.94 287 LYS A O 1
ATOM 2345 N N . SER A 1 288 ? 10.074 -7.759 16.246 1.00 72.56 288 SER A N 1
ATOM 2346 C CA . SER A 1 288 ? 10.679 -9.052 15.890 1.00 72.56 288 SER A CA 1
ATOM 2347 C C . SER A 1 288 ? 11.885 -9.456 16.747 1.00 72.56 288 SER A C 1
ATOM 2349 O O . SER A 1 288 ? 12.409 -10.559 16.597 1.00 72.56 288 SER A O 1
ATOM 2351 N N . THR A 1 289 ? 12.355 -8.591 17.657 1.00 66.62 289 THR A N 1
ATOM 2352 C CA . THR A 1 289 ? 13.590 -8.815 18.434 1.00 66.62 289 THR A CA 1
ATOM 2353 C C . THR A 1 289 ? 13.439 -8.557 19.937 1.00 66.62 289 THR A C 1
ATOM 2355 O O . THR A 1 289 ? 12.701 -7.668 20.369 1.00 66.62 289 THR A O 1
ATOM 2358 N N . ARG A 1 290 ? 14.161 -9.317 20.772 1.00 65.12 290 ARG A N 1
ATOM 2359 C CA . ARG A 1 290 ? 14.209 -9.082 22.228 1.00 65.12 290 ARG A CA 1
ATOM 2360 C C . ARG A 1 290 ? 14.874 -7.745 22.572 1.00 65.12 290 ARG A C 1
ATOM 2362 O O . ARG A 1 290 ? 14.450 -7.080 23.510 1.00 65.12 290 ARG A O 1
ATOM 2369 N N . ASN A 1 291 ? 15.870 -7.330 21.789 1.00 65.31 291 ASN A N 1
ATOM 2370 C CA . ASN A 1 291 ? 16.574 -6.057 21.977 1.00 65.31 291 ASN A CA 1
ATOM 2371 C C . ASN A 1 291 ? 15.665 -4.847 21.722 1.00 65.31 291 ASN A C 1
ATOM 2373 O O . ASN A 1 291 ? 15.812 -3.822 22.384 1.00 65.31 291 ASN A O 1
ATOM 2377 N N . ALA A 1 292 ? 14.672 -4.985 20.836 1.00 65.50 292 ALA A N 1
ATOM 2378 C CA . ALA A 1 292 ? 13.643 -3.973 20.618 1.00 65.50 292 ALA A CA 1
ATOM 2379 C C . ALA A 1 292 ? 12.713 -3.776 21.833 1.00 65.50 292 ALA A C 1
ATOM 2381 O O . ALA A 1 292 ? 11.864 -2.892 21.808 1.00 65.50 292 ALA A O 1
ATOM 2382 N N . LEU A 1 293 ? 12.865 -4.560 22.909 1.00 65.06 293 LEU A N 1
ATOM 2383 C CA . LEU A 1 293 ? 12.120 -4.369 24.153 1.00 65.06 293 LEU A CA 1
ATOM 2384 C C . LEU A 1 293 ? 12.849 -3.497 25.183 1.00 65.06 293 LEU A C 1
ATOM 2386 O O . LEU A 1 293 ? 12.182 -2.903 26.019 1.00 65.06 293 LEU A O 1
ATOM 2390 N N . THR A 1 294 ? 14.184 -3.423 25.150 1.00 57.94 294 THR A N 1
ATOM 2391 C CA . THR A 1 294 ? 14.988 -2.948 26.297 1.00 57.94 294 THR A CA 1
ATOM 2392 C C . THR A 1 294 ? 15.869 -1.723 26.021 1.00 57.94 294 THR A C 1
ATOM 2394 O O . THR A 1 294 ? 16.507 -1.221 26.943 1.00 57.94 294 THR A O 1
ATOM 2397 N N . GLN A 1 295 ? 15.943 -1.229 24.781 1.00 60.19 295 GLN A N 1
ATOM 2398 C CA . GLN A 1 295 ? 16.812 -0.098 24.405 1.00 60.19 295 GLN A CA 1
ATOM 2399 C C . GLN A 1 295 ? 16.088 1.268 24.403 1.00 60.19 295 GLN A C 1
ATOM 2401 O O . GLN A 1 295 ? 14.875 1.330 24.564 1.00 60.19 295 GLN A O 1
ATOM 2406 N N . LYS A 1 296 ? 16.825 2.372 24.160 1.00 53.31 296 LYS A N 1
ATOM 2407 C CA . LYS A 1 296 ? 16.339 3.775 23.987 1.00 53.31 296 LYS A CA 1
ATOM 2408 C C . LYS A 1 296 ? 15.488 4.020 22.715 1.00 53.31 296 LYS A C 1
ATOM 2410 O O . LYS A 1 296 ? 15.510 5.092 22.123 1.00 53.31 296 LYS A O 1
ATOM 2415 N N . SER A 1 297 ? 14.873 2.969 22.209 1.00 57.97 297 SER A N 1
ATOM 2416 C CA . SER A 1 297 ? 13.854 2.952 21.155 1.00 57.97 297 SER A CA 1
ATOM 2417 C C . SER A 1 297 ? 12.985 1.705 21.359 1.00 57.97 297 SER A C 1
ATOM 2419 O O . SER A 1 297 ? 12.579 1.035 20.410 1.00 57.97 297 SER A O 1
ATOM 2421 N N . GLY A 1 298 ? 12.861 1.299 22.624 1.00 68.00 298 GLY A N 1
ATOM 2422 C CA . GLY A 1 298 ? 12.313 0.028 23.053 1.00 68.00 298 GLY A CA 1
ATOM 2423 C C . GLY A 1 298 ? 10.796 0.064 23.173 1.00 68.00 298 GLY A C 1
ATOM 2424 O O . GLY A 1 298 ? 10.155 1.080 22.901 1.00 68.00 298 GLY A O 1
ATOM 2425 N N . LEU A 1 299 ? 10.228 -1.052 23.627 1.00 75.50 299 LEU A N 1
ATOM 2426 C CA . LEU A 1 299 ? 8.792 -1.233 23.836 1.00 75.50 299 LEU A CA 1
ATOM 2427 C C . LEU A 1 299 ? 8.163 -0.097 24.655 1.00 75.50 299 LEU A C 1
ATOM 2429 O O . LEU A 1 299 ? 7.141 0.446 24.249 1.00 75.50 299 LEU A O 1
ATOM 2433 N N . GLU A 1 300 ? 8.771 0.270 25.785 1.00 75.50 300 GLU A N 1
ATOM 2434 C CA . GLU A 1 300 ? 8.237 1.309 26.674 1.00 75.50 300 GLU A CA 1
ATOM 2435 C C . GLU A 1 300 ? 8.217 2.685 26.006 1.00 75.50 300 GLU A C 1
ATOM 2437 O O . GLU A 1 300 ? 7.225 3.398 26.105 1.00 75.50 300 GLU A O 1
ATOM 2442 N N . GLU A 1 301 ? 9.271 3.044 25.272 1.00 78.88 301 GLU A N 1
ATOM 2443 C CA . GLU A 1 301 ? 9.335 4.325 24.564 1.00 78.88 301 GLU A CA 1
ATOM 2444 C C . GLU A 1 301 ? 8.335 4.374 23.400 1.00 78.88 301 GLU A C 1
ATOM 2446 O O . GLU A 1 301 ? 7.667 5.393 23.215 1.00 78.88 301 GLU A O 1
ATOM 2451 N N . HIS A 1 302 ? 8.162 3.265 22.667 1.00 78.94 302 HIS A N 1
ATOM 2452 C CA . HIS A 1 302 ? 7.114 3.151 21.650 1.00 78.94 302 HIS A CA 1
ATOM 2453 C C . HIS A 1 302 ? 5.717 3.276 22.257 1.00 78.94 302 HIS A C 1
ATOM 2455 O O . HIS A 1 302 ? 4.899 4.044 21.755 1.00 78.94 302 HIS A O 1
ATOM 2461 N N . LEU A 1 303 ? 5.456 2.567 23.359 1.00 81.81 303 LEU A N 1
ATOM 2462 C CA . LEU A 1 303 ? 4.182 2.635 24.067 1.00 81.81 303 LEU A CA 1
ATOM 2463 C C . LEU A 1 303 ? 3.904 4.060 24.548 1.00 81.81 303 LEU A C 1
ATOM 2465 O O . LEU A 1 303 ? 2.843 4.587 24.241 1.00 81.81 303 LEU A O 1
ATOM 2469 N N . MET A 1 304 ? 4.859 4.706 25.221 1.00 80.69 304 MET A N 1
ATOM 2470 C CA . MET A 1 304 ? 4.711 6.088 25.681 1.00 80.69 304 MET A CA 1
ATOM 2471 C C . MET A 1 304 ? 4.461 7.051 24.519 1.00 80.69 304 MET A C 1
ATOM 2473 O O . MET A 1 304 ? 3.582 7.900 24.608 1.00 80.69 304 MET A O 1
ATOM 2477 N N . GLY A 1 305 ? 5.183 6.908 23.404 1.00 81.56 305 GLY A N 1
ATOM 2478 C CA . GLY A 1 305 ? 4.975 7.756 22.229 1.00 81.56 305 GLY A CA 1
ATOM 2479 C C . GLY A 1 305 ? 3.595 7.570 21.593 1.00 81.56 305 GLY A C 1
ATOM 2480 O O . GLY A 1 305 ? 2.949 8.550 21.220 1.00 81.56 305 GLY A O 1
ATOM 2481 N N . MET A 1 306 ? 3.107 6.330 21.514 1.00 83.75 306 MET A N 1
ATOM 2482 C CA . MET A 1 306 ? 1.752 6.045 21.041 1.00 83.75 306 MET A CA 1
ATOM 2483 C C . MET A 1 306 ? 0.683 6.506 22.042 1.00 83.75 306 MET A C 1
ATOM 2485 O O . MET A 1 306 ? -0.348 7.031 21.627 1.00 83.75 306 MET A O 1
ATOM 2489 N N . GLU A 1 307 ? 0.930 6.392 23.348 1.00 83.62 307 GLU A N 1
ATOM 2490 C CA . GLU A 1 307 ? 0.064 6.947 24.391 1.00 83.62 307 GLU A CA 1
ATOM 2491 C C . GLU A 1 307 ? -0.022 8.473 24.263 1.00 83.62 307 GLU A C 1
ATOM 2493 O O . GLU A 1 307 ? -1.113 9.033 24.201 1.00 83.62 307 GLU A O 1
ATOM 2498 N N . GLU A 1 308 ? 1.101 9.174 24.141 1.00 82.94 308 GLU A N 1
ATOM 2499 C CA . GLU A 1 308 ? 1.108 10.617 23.888 1.00 82.94 308 GLU A CA 1
ATOM 2500 C C . GLU A 1 308 ? 0.332 10.964 22.610 1.00 82.94 308 GLU A C 1
ATOM 2502 O O . GLU A 1 308 ? -0.465 11.905 22.605 1.00 82.94 308 GLU A O 1
ATOM 2507 N N . TYR A 1 309 ? 0.507 10.171 21.548 1.00 82.06 309 TYR A N 1
ATOM 2508 C CA . TYR A 1 309 ? -0.194 10.336 20.277 1.00 82.06 309 TYR A CA 1
ATOM 2509 C C . TYR A 1 309 ? -1.722 10.266 20.439 1.00 82.06 309 TYR A C 1
ATOM 2511 O O . TYR A 1 309 ? -2.422 11.151 19.935 1.00 82.06 309 TYR A O 1
ATOM 2519 N N . ILE A 1 310 ? -2.252 9.266 21.159 1.00 84.06 310 ILE A N 1
ATOM 2520 C CA . ILE A 1 310 ? -3.707 9.095 21.341 1.00 84.06 310 ILE A CA 1
ATOM 2521 C C . ILE A 1 310 ? -4.342 10.198 22.197 1.00 84.06 310 ILE A C 1
ATOM 2523 O O . ILE A 1 310 ? -5.521 10.505 22.028 1.00 84.06 310 ILE A O 1
ATOM 2527 N N . HIS A 1 311 ? -3.573 10.853 23.071 1.00 83.81 311 HIS A N 1
ATOM 2528 C CA . HIS A 1 311 ? -4.082 11.956 23.893 1.00 83.81 311 HIS A CA 1
ATOM 2529 C C . HIS A 1 311 ? -4.196 13.282 23.121 1.00 83.81 311 HIS A C 1
ATOM 2531 O O . HIS A 1 311 ? -4.799 14.245 23.606 1.00 83.81 311 HIS A O 1
ATOM 2537 N N . VAL A 1 312 ? -3.691 13.360 21.883 1.00 83.75 312 VAL A N 1
ATOM 2538 C CA . VAL A 1 312 ? -3.864 14.548 21.039 1.00 83.75 312 VAL A CA 1
ATOM 2539 C C . VAL A 1 312 ? -5.239 14.527 20.365 1.00 83.75 312 VAL A C 1
ATOM 2541 O O . VAL A 1 312 ? -5.385 14.102 19.219 1.00 83.75 312 VAL A O 1
ATOM 2544 N N . LYS A 1 313 ? -6.253 15.080 21.046 1.00 82.94 313 LYS A N 1
ATOM 2545 C CA . LYS A 1 313 ? -7.663 15.123 20.591 1.00 82.94 313 LYS A CA 1
ATOM 2546 C C . LYS A 1 313 ? -7.837 15.508 19.116 1.00 82.94 313 LYS A C 1
ATOM 2548 O O . LYS A 1 313 ? -8.599 14.876 18.391 1.00 82.94 313 LYS A O 1
ATOM 2553 N N . LYS A 1 314 ? -7.102 16.521 18.643 1.00 83.38 314 LYS A N 1
ATOM 2554 C CA . LYS A 1 314 ? -7.166 16.969 17.242 1.00 83.38 314 LYS A CA 1
ATOM 2555 C C . LYS A 1 314 ? -6.709 15.892 16.251 1.00 83.38 314 LYS A C 1
ATOM 2557 O O . LYS A 1 314 ? -7.309 15.760 15.192 1.00 83.38 314 LYS A O 1
ATOM 2562 N N . LEU A 1 315 ? -5.662 15.131 16.577 1.00 82.38 315 LEU A N 1
ATOM 2563 C CA . LEU A 1 315 ? -5.210 14.022 15.734 1.00 82.38 315 LEU A CA 1
ATOM 2564 C C . LEU A 1 315 ? -6.218 12.880 15.732 1.00 82.38 315 LEU A C 1
ATOM 2566 O O . LEU A 1 315 ? -6.431 12.288 14.680 1.00 82.38 315 LEU A O 1
ATOM 2570 N N . MET A 1 316 ? -6.853 12.603 16.873 1.00 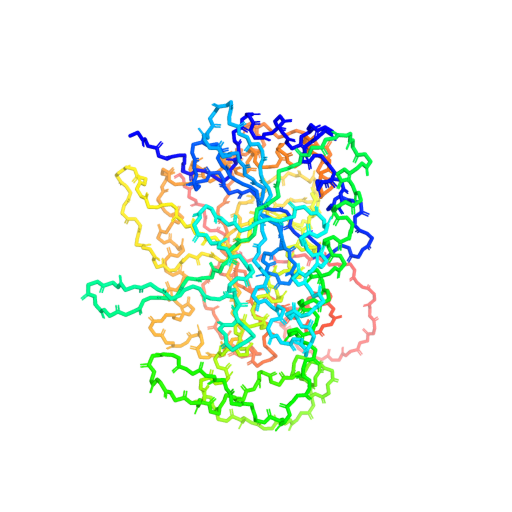84.88 316 MET A N 1
ATOM 2571 C CA . MET A 1 316 ? -7.855 11.541 16.966 1.00 84.88 316 MET A CA 1
ATOM 2572 C C . MET A 1 316 ? -9.043 11.819 16.054 1.00 84.88 316 MET A C 1
ATOM 2574 O O . MET A 1 316 ? -9.375 10.971 15.239 1.00 84.88 316 MET A O 1
ATOM 2578 N N . VAL A 1 317 ? -9.588 13.039 16.069 1.00 86.31 317 VAL A N 1
ATOM 2579 C CA . VAL A 1 317 ? -10.659 13.436 15.134 1.00 86.31 317 VAL A CA 1
ATOM 2580 C C . VAL A 1 317 ? -10.249 13.198 13.674 1.00 86.31 317 VAL A C 1
ATOM 2582 O O . VAL A 1 317 ? -11.033 12.677 12.887 1.00 86.31 317 VAL A O 1
ATOM 2585 N N . HIS A 1 318 ? -9.004 13.520 13.310 1.00 86.75 318 HIS A N 1
ATOM 2586 C CA . HIS A 1 318 ? -8.503 13.262 11.958 1.00 86.75 318 HIS A CA 1
ATOM 2587 C C . HIS A 1 318 ? -8.352 11.769 11.639 1.00 86.75 318 HIS A C 1
ATOM 2589 O O . HIS A 1 318 ? -8.624 11.384 10.507 1.00 86.75 318 HIS A O 1
ATOM 2595 N N . ARG A 1 319 ? -7.938 10.934 12.600 1.00 88.50 319 ARG A N 1
ATOM 2596 C CA . ARG A 1 319 ? -7.803 9.480 12.406 1.00 88.50 319 ARG A CA 1
ATOM 2597 C C . ARG A 1 319 ? -9.153 8.789 12.262 1.00 88.50 319 ARG A C 1
ATOM 2599 O O . ARG A 1 319 ? -9.276 7.906 11.426 1.00 88.50 319 ARG A O 1
ATOM 2606 N N . ILE A 1 320 ? -10.157 9.234 13.014 1.00 91.56 320 ILE A N 1
ATOM 2607 C CA . ILE A 1 320 ? -11.538 8.759 12.883 1.00 91.56 320 ILE A CA 1
ATOM 2608 C C . ILE A 1 320 ? -12.070 9.039 11.481 1.00 91.56 320 ILE A C 1
ATOM 2610 O O . ILE A 1 320 ? -12.553 8.141 10.793 1.00 91.56 320 ILE A O 1
ATOM 2614 N N . GLU A 1 321 ? -11.921 10.283 11.038 1.00 91.88 321 GLU A N 1
ATOM 2615 C CA . GLU A 1 321 ? -12.383 10.698 9.721 1.00 91.88 321 GLU A CA 1
ATOM 2616 C C . GLU A 1 321 ? -11.630 9.990 8.586 1.00 91.88 321 GLU A C 1
ATOM 2618 O O . GLU A 1 321 ? -12.228 9.579 7.594 1.00 91.88 321 GLU A O 1
ATOM 2623 N N . GLU A 1 322 ? -10.318 9.813 8.736 1.00 92.31 322 GLU A N 1
ATOM 2624 C CA . GLU A 1 322 ? -9.488 9.059 7.798 1.00 92.31 322 GLU A CA 1
ATOM 2625 C C . GLU A 1 322 ? -9.924 7.594 7.695 1.00 92.31 322 GLU A C 1
ATOM 2627 O O . GLU A 1 322 ? -10.142 7.112 6.586 1.00 92.31 322 GLU A O 1
ATOM 2632 N N . ALA A 1 323 ? -10.092 6.903 8.826 1.00 94.69 323 ALA A N 1
ATOM 2633 C CA . ALA A 1 323 ? -10.531 5.510 8.875 1.00 94.69 323 ALA A CA 1
ATOM 2634 C C . ALA A 1 323 ? -11.870 5.322 8.145 1.00 94.69 323 ALA A C 1
ATOM 2636 O O . ALA A 1 323 ? -12.000 4.452 7.282 1.00 94.69 323 ALA A O 1
ATOM 2637 N N . ARG A 1 324 ? -12.843 6.199 8.422 1.00 96.00 324 ARG A N 1
ATOM 2638 C CA . ARG A 1 324 ? -14.153 6.207 7.759 1.00 96.00 324 ARG A CA 1
ATOM 2639 C C . ARG A 1 324 ? -14.034 6.377 6.247 1.00 96.00 324 ARG A C 1
ATOM 2641 O O . ARG A 1 324 ? -14.647 5.632 5.485 1.00 96.00 324 ARG A O 1
ATOM 2648 N N . LYS A 1 325 ? -13.253 7.362 5.800 1.00 96.00 325 LYS A N 1
ATOM 2649 C CA . LYS A 1 325 ? -13.061 7.625 4.370 1.00 96.00 325 LYS A CA 1
ATOM 2650 C C . LYS A 1 325 ? -12.364 6.476 3.661 1.00 96.00 325 LYS A C 1
ATOM 2652 O O . LYS A 1 325 ? -12.808 6.101 2.584 1.00 96.00 325 LYS A O 1
ATOM 2657 N N . ILE A 1 326 ? -11.323 5.905 4.260 1.00 96.12 326 ILE A N 1
ATOM 2658 C CA . ILE A 1 326 ? -10.591 4.777 3.679 1.00 96.12 326 ILE A CA 1
ATOM 2659 C C . ILE A 1 326 ? -11.492 3.551 3.541 1.00 96.12 326 ILE A C 1
ATOM 2661 O O . ILE A 1 326 ? -11.518 2.958 2.466 1.00 96.12 326 ILE A O 1
ATOM 2665 N N . LEU A 1 327 ? -12.283 3.209 4.566 1.00 96.81 327 LEU A N 1
ATOM 2666 C CA . LEU A 1 327 ? -13.257 2.118 4.458 1.00 96.81 327 LEU A CA 1
ATOM 2667 C C . LEU A 1 327 ? -14.240 2.346 3.306 1.00 96.81 327 LEU A C 1
ATOM 2669 O O . LEU A 1 327 ? -14.484 1.439 2.518 1.00 96.81 327 LEU A O 1
ATOM 2673 N N . ASN A 1 328 ? -14.758 3.567 3.163 1.00 98.06 328 ASN A N 1
ATOM 2674 C CA . ASN A 1 328 ? -15.667 3.901 2.067 1.00 98.06 328 ASN A CA 1
ATOM 2675 C C . ASN A 1 328 ? -14.986 3.859 0.693 1.00 98.06 328 ASN A C 1
ATOM 2677 O O . ASN A 1 328 ? -15.618 3.466 -0.282 1.00 98.06 328 ASN A O 1
ATOM 2681 N N . GLN A 1 329 ? -13.706 4.223 0.605 1.00 97.94 329 GLN A N 1
ATOM 2682 C CA . GLN A 1 329 ? -12.929 4.092 -0.628 1.00 97.94 329 GLN A CA 1
ATOM 2683 C C . GLN A 1 329 ? -12.668 2.622 -0.974 1.00 97.94 329 GLN A C 1
ATOM 2685 O O . GLN A 1 329 ? -12.775 2.252 -2.139 1.00 97.94 329 GLN A O 1
ATOM 2690 N N . TYR A 1 330 ? -12.391 1.762 0.012 1.00 97.94 330 TYR A N 1
ATOM 2691 C CA . TYR A 1 330 ? -12.306 0.318 -0.221 1.00 97.94 330 TYR A CA 1
ATOM 2692 C C . TYR A 1 330 ? -13.648 -0.276 -0.647 1.00 97.94 330 TYR A C 1
ATOM 2694 O O . TYR A 1 330 ? -13.671 -1.047 -1.604 1.00 97.94 330 TYR A O 1
ATOM 2702 N N . HIS A 1 331 ? -14.757 0.138 -0.027 1.00 97.38 331 HIS A N 1
ATOM 2703 C CA . HIS A 1 331 ? -16.103 -0.243 -0.457 1.00 97.38 331 HIS A CA 1
ATOM 2704 C C . HIS A 1 331 ? -16.365 0.143 -1.920 1.00 97.38 331 HIS A C 1
ATOM 2706 O O . HIS A 1 331 ? -16.785 -0.686 -2.721 1.00 97.38 331 HIS A O 1
ATOM 2712 N N . GLU A 1 332 ? -16.055 1.387 -2.293 1.00 98.06 332 GLU A N 1
ATOM 2713 C CA . GLU A 1 332 ? -16.255 1.905 -3.650 1.00 98.06 332 GLU A CA 1
ATOM 2714 C C . GLU A 1 332 ? -15.416 1.167 -4.711 1.00 98.06 332 GLU A C 1
ATOM 2716 O O . GLU A 1 332 ? -15.836 1.056 -5.863 1.00 98.06 332 GLU A O 1
ATOM 2721 N N . LEU A 1 333 ? -14.248 0.640 -4.331 1.00 97.69 333 LEU A N 1
ATOM 2722 C CA . LEU A 1 333 ? -13.375 -0.156 -5.203 1.00 97.69 333 LEU A CA 1
ATOM 2723 C C . LEU A 1 333 ? -13.662 -1.670 -5.144 1.00 97.69 333 LEU A C 1
ATOM 2725 O O . LEU A 1 333 ? -13.064 -2.439 -5.904 1.00 97.69 333 LEU A O 1
ATOM 2729 N N . GLY A 1 334 ? -14.564 -2.110 -4.260 1.00 96.69 334 GLY A N 1
ATOM 2730 C CA . GLY A 1 334 ? -14.861 -3.524 -4.022 1.00 96.69 334 GLY A CA 1
ATOM 2731 C C . GLY A 1 334 ? -13.692 -4.300 -3.407 1.00 96.69 334 GLY A C 1
ATOM 2732 O O . GLY A 1 334 ? -13.523 -5.479 -3.701 1.00 96.69 334 GLY A O 1
ATOM 2733 N N . LEU A 1 335 ? -12.852 -3.646 -2.604 1.00 95.50 335 LEU A N 1
ATOM 2734 C CA . LEU A 1 335 ? -11.660 -4.247 -2.002 1.00 95.50 335 LEU A CA 1
ATOM 2735 C C . LEU A 1 335 ? -11.948 -4.823 -0.611 1.00 95.50 335 LEU A C 1
ATOM 2737 O O . LEU A 1 335 ? -12.767 -4.299 0.144 1.00 95.50 335 LEU A O 1
ATOM 2741 N N . TYR A 1 336 ? -11.221 -5.890 -0.269 1.00 93.00 336 TYR A N 1
ATOM 2742 C CA . TYR A 1 336 ? -11.126 -6.452 1.086 1.00 93.00 336 TYR A CA 1
ATOM 2743 C C . TYR A 1 336 ? -12.463 -6.819 1.746 1.00 93.00 336 TYR A C 1
ATOM 2745 O O . TYR A 1 336 ? -12.602 -6.748 2.964 1.00 93.00 336 TYR A O 1
ATOM 2753 N N . GLY A 1 337 ? -13.464 -7.190 0.944 1.00 89.81 337 GLY A N 1
ATOM 2754 C CA . GLY A 1 337 ? -14.771 -7.609 1.453 1.00 89.81 337 GLY A CA 1
ATOM 2755 C C . GLY A 1 337 ? -15.570 -6.497 2.139 1.00 89.81 337 GLY A C 1
ATOM 2756 O O . GLY A 1 337 ? -16.479 -6.802 2.908 1.00 89.81 337 GLY A O 1
ATOM 2757 N N . VAL A 1 338 ? -15.256 -5.220 1.884 1.00 93.06 338 VAL A N 1
ATOM 2758 C CA . VAL A 1 338 ? -16.020 -4.105 2.454 1.00 93.06 338 VAL A CA 1
ATOM 2759 C C . VAL A 1 338 ? -17.344 -3.928 1.714 1.00 93.06 338 VAL A C 1
ATOM 2761 O O . VAL A 1 338 ? -17.414 -3.329 0.644 1.00 93.06 338 VAL A O 1
ATOM 2764 N N . ASP A 1 339 ? -18.420 -4.438 2.303 1.00 93.31 339 ASP A N 1
ATOM 2765 C CA . ASP A 1 339 ? -19.739 -4.561 1.674 1.00 93.31 339 ASP A CA 1
ATOM 2766 C C . ASP A 1 339 ? -20.739 -3.458 2.060 1.00 93.31 339 ASP A C 1
ATOM 2768 O O . ASP A 1 339 ? -21.856 -3.426 1.540 1.00 93.31 339 ASP A O 1
ATOM 2772 N N . LYS A 1 340 ? -20.341 -2.518 2.926 1.00 94.62 340 LYS A N 1
ATOM 2773 C CA . LYS A 1 340 ? -21.189 -1.407 3.374 1.00 94.62 340 LYS A CA 1
ATOM 2774 C C . LYS A 1 340 ? -20.475 -0.059 3.373 1.00 94.62 340 LYS A C 1
ATOM 2776 O O . LYS A 1 340 ? -19.259 0.029 3.531 1.00 94.62 340 LYS A O 1
ATOM 2781 N N . VAL A 1 341 ? -21.280 0.998 3.287 1.00 96.94 341 VAL A N 1
ATOM 2782 C CA . VAL A 1 341 ? -20.852 2.384 3.503 1.00 96.94 341 VAL A CA 1
ATOM 2783 C C . VAL A 1 341 ? -20.909 2.710 4.991 1.00 96.94 341 VAL A C 1
ATOM 2785 O O . VAL A 1 341 ? -21.890 2.409 5.667 1.00 96.94 341 VAL A O 1
ATOM 2788 N N . PHE A 1 342 ? -19.874 3.383 5.475 1.00 96.50 342 PHE A N 1
ATOM 2789 C CA . PHE A 1 342 ? -19.750 3.869 6.836 1.00 96.50 342 PHE A CA 1
ATOM 2790 C C . PHE A 1 342 ? -20.029 5.371 6.936 1.00 96.50 342 PHE A C 1
ATOM 2792 O O . PHE A 1 342 ? -19.535 6.201 6.163 1.00 96.50 342 PHE A O 1
ATOM 2799 N N . THR A 1 343 ? -20.793 5.724 7.955 1.00 96.75 343 THR A N 1
ATOM 2800 C CA . THR A 1 343 ? -21.255 7.071 8.283 1.00 96.75 343 THR A CA 1
ATOM 2801 C C . THR A 1 343 ? -20.570 7.589 9.546 1.00 96.75 343 THR A C 1
ATOM 2803 O O . THR A 1 343 ? -19.880 6.851 10.244 1.00 96.75 343 THR A O 1
ATOM 2806 N N . GLU A 1 344 ? -20.751 8.869 9.869 1.00 94.81 344 GLU A N 1
ATOM 2807 C CA . GLU A 1 344 ? -20.228 9.434 11.122 1.00 94.81 344 GLU A CA 1
ATOM 2808 C C . GLU A 1 344 ? -20.807 8.729 12.360 1.00 94.81 344 GLU A C 1
ATOM 2810 O O . GLU A 1 344 ? -20.088 8.512 13.333 1.00 94.81 344 GLU A O 1
ATOM 2815 N N . SER A 1 345 ? -22.075 8.297 12.306 1.00 95.44 345 SER A N 1
ATOM 2816 C CA . SER A 1 345 ? -22.719 7.563 13.402 1.00 95.44 345 SER A CA 1
ATOM 2817 C C . SER A 1 345 ? -22.100 6.193 13.677 1.00 95.44 345 SER A C 1
ATOM 2819 O O . SER A 1 345 ? -22.187 5.709 14.800 1.00 95.44 345 SER A O 1
ATOM 2821 N N . ASP A 1 346 ? -21.439 5.574 12.696 1.00 95.25 346 ASP A N 1
ATOM 2822 C CA . ASP A 1 346 ? -20.741 4.300 12.913 1.00 95.25 346 ASP A CA 1
ATOM 2823 C C . ASP A 1 346 ? -19.475 4.469 13.767 1.00 95.25 346 ASP A C 1
ATOM 2825 O O . ASP A 1 346 ? -18.991 3.503 14.355 1.00 95.25 346 ASP A O 1
ATOM 2829 N N . PHE A 1 347 ? -18.960 5.698 13.861 1.00 94.44 347 PHE A N 1
ATOM 2830 C CA . PHE A 1 347 ? -17.736 6.053 14.575 1.00 94.44 347 PHE A CA 1
ATOM 2831 C C . PHE A 1 347 ? -18.000 6.849 15.867 1.00 94.44 347 PHE A C 1
ATOM 2833 O O . PHE A 1 347 ? -17.096 7.487 16.409 1.00 94.44 347 PHE A O 1
ATOM 2840 N N . THR A 1 348 ? -19.224 6.822 16.399 1.00 89.81 348 THR A N 1
ATOM 2841 C CA . THR A 1 348 ? -19.536 7.441 17.699 1.00 89.81 348 THR A CA 1
ATOM 2842 C C . THR A 1 348 ? -19.001 6.605 18.857 1.00 89.81 348 THR A C 1
ATOM 2844 O O . THR A 1 348 ? -19.151 5.383 18.855 1.00 89.81 348 THR A O 1
ATOM 2847 N N . ASP A 1 349 ? -18.436 7.266 19.871 1.00 87.06 349 ASP A N 1
ATOM 2848 C CA . ASP A 1 349 ? -17.924 6.650 21.108 1.00 87.06 349 ASP A CA 1
ATOM 2849 C C . ASP A 1 349 ? -16.837 5.580 20.900 1.00 87.06 349 ASP A C 1
ATOM 2851 O O . ASP A 1 349 ? -16.644 4.690 21.736 1.00 87.06 349 ASP A O 1
ATOM 2855 N N . ILE A 1 350 ? -16.106 5.662 19.785 1.00 89.06 350 ILE A N 1
ATOM 2856 C CA . ILE A 1 350 ? -15.018 4.730 19.491 1.00 89.06 350 ILE A CA 1
ATOM 2857 C C . ILE A 1 350 ? -13.789 5.016 20.349 1.00 89.06 350 ILE A C 1
ATOM 2859 O O . ILE A 1 350 ? -13.464 6.160 20.679 1.00 89.06 350 ILE A O 1
ATOM 2863 N N . LYS A 1 351 ? -13.078 3.948 20.702 1.00 89.19 351 LYS A N 1
ATOM 2864 C CA . LYS A 1 351 ? -11.870 4.027 21.527 1.00 89.19 351 LYS A CA 1
ATOM 2865 C C . LYS A 1 351 ? -10.618 3.985 20.665 1.00 89.19 351 LYS A C 1
ATOM 2867 O O . LYS A 1 351 ? -10.645 3.520 19.531 1.00 89.19 351 LYS A O 1
ATOM 2872 N N . MET A 1 352 ? -9.504 4.411 21.243 1.00 87.81 352 MET A N 1
ATOM 2873 C CA . MET A 1 352 ? -8.184 4.101 20.702 1.00 87.81 352 MET A CA 1
ATOM 2874 C C . MET A 1 352 ? -7.625 2.881 21.427 1.00 87.81 352 MET A C 1
ATOM 2876 O O . MET A 1 352 ? -7.744 2.773 22.649 1.00 87.81 352 MET A O 1
ATOM 2880 N N . GLU A 1 353 ? -7.015 1.972 20.681 1.00 87.81 353 GLU A N 1
ATOM 2881 C CA . GLU A 1 353 ? -6.351 0.781 21.206 1.00 87.81 353 GLU A CA 1
ATOM 2882 C C . GLU A 1 353 ? -4.911 0.731 20.695 1.00 87.81 353 GLU A C 1
ATOM 2884 O O . GLU A 1 353 ? -4.651 1.050 19.538 1.00 87.81 353 GLU A O 1
ATOM 2889 N N . ILE A 1 354 ? -3.975 0.320 21.549 1.00 85.94 354 ILE A N 1
ATOM 2890 C CA . ILE A 1 354 ? -2.589 0.051 21.159 1.00 85.94 354 ILE A CA 1
ATOM 2891 C C . ILE A 1 354 ? -2.375 -1.460 21.227 1.00 85.94 354 ILE A C 1
ATOM 2893 O O . ILE A 1 354 ? -2.626 -2.089 22.259 1.00 85.94 354 ILE A O 1
ATOM 2897 N N . ILE A 1 355 ? -1.908 -2.033 20.124 1.00 84.88 355 ILE A N 1
ATOM 2898 C CA . ILE A 1 355 ? -1.649 -3.458 19.963 1.00 84.88 355 ILE A CA 1
ATOM 2899 C C . ILE A 1 355 ? -0.161 -3.646 19.692 1.00 84.88 355 ILE A C 1
ATOM 2901 O O . ILE A 1 355 ? 0.387 -3.055 18.766 1.00 84.88 355 ILE A O 1
ATOM 2905 N N . PHE A 1 356 ? 0.480 -4.512 20.471 1.00 82.62 356 PHE A N 1
ATOM 2906 C CA . PHE A 1 356 ? 1.833 -4.971 20.173 1.00 82.62 356 PHE A CA 1
ATOM 2907 C C . PHE A 1 356 ? 1.783 -6.401 19.657 1.00 82.62 356 PHE A C 1
ATOM 2909 O O . PHE A 1 356 ? 1.233 -7.283 20.321 1.00 82.62 356 PHE A O 1
ATOM 2916 N N . VAL A 1 357 ? 2.380 -6.622 18.491 1.00 80.44 357 VAL A N 1
ATOM 2917 C CA . VAL A 1 357 ? 2.566 -7.942 17.900 1.00 80.44 357 VAL A CA 1
ATOM 2918 C C . VAL A 1 357 ? 4.019 -8.348 18.056 1.00 80.44 357 VAL A C 1
ATOM 2920 O O . VAL A 1 357 ? 4.924 -7.651 17.604 1.00 80.44 357 VAL A O 1
ATOM 2923 N N . PHE A 1 358 ? 4.252 -9.502 18.668 1.00 77.50 358 PHE A N 1
ATOM 2924 C CA . PHE A 1 358 ? 5.595 -10.039 18.836 1.00 77.50 358 PHE A CA 1
ATOM 2925 C C . PHE A 1 358 ? 5.781 -11.283 17.969 1.00 77.50 358 PHE A C 1
ATOM 2927 O O . PHE A 1 358 ? 5.046 -12.258 18.136 1.00 77.50 358 PHE A O 1
ATOM 2934 N N . SER A 1 359 ? 6.756 -11.258 17.057 1.00 67.62 359 SER A N 1
ATOM 2935 C CA . SER A 1 359 ? 6.930 -12.305 16.033 1.00 67.62 359 SER A CA 1
ATOM 2936 C C . SER A 1 359 ? 8.016 -13.347 16.315 1.00 67.62 359 SER A C 1
ATOM 2938 O O . SER A 1 359 ? 8.221 -14.253 15.513 1.00 67.62 359 SER A O 1
ATOM 2940 N N . HIS A 1 360 ? 8.702 -13.275 17.458 1.00 60.50 360 HIS A N 1
ATOM 2941 C CA . HIS A 1 360 ? 9.761 -14.220 17.832 1.00 60.50 360 HIS A CA 1
ATOM 2942 C C . HIS A 1 360 ? 9.314 -15.163 18.961 1.00 60.50 360 HIS A C 1
ATOM 2944 O O . HIS A 1 360 ? 8.795 -14.735 19.986 1.00 60.50 360 HIS A O 1
ATOM 2950 N N . GLY A 1 361 ? 9.607 -16.463 18.866 1.00 49.22 361 GLY A N 1
ATOM 2951 C CA . GLY A 1 361 ? 9.244 -17.439 19.912 1.00 49.22 361 GLY A CA 1
ATOM 2952 C C . GLY A 1 361 ? 9.839 -17.185 21.314 1.00 49.22 361 GLY A C 1
ATOM 2953 O O . GLY A 1 361 ? 9.354 -17.742 22.294 1.00 49.22 361 GLY A O 1
ATOM 2954 N N . LEU A 1 362 ? 10.843 -16.306 21.454 1.00 46.25 362 LEU A N 1
ATOM 2955 C CA . LEU A 1 362 ? 11.555 -16.047 22.717 1.00 46.25 362 LEU A CA 1
ATOM 2956 C C . LEU A 1 362 ? 10.806 -15.109 23.683 1.00 46.25 362 LEU A C 1
ATOM 2958 O O . LEU A 1 362 ? 11.291 -14.844 24.783 1.00 46.25 362 LEU A O 1
ATOM 2962 N N . TYR A 1 363 ? 9.621 -14.614 23.318 1.00 49.66 363 TYR A N 1
ATOM 2963 C CA . TYR A 1 363 ? 8.830 -13.701 24.156 1.00 49.66 363 TYR A CA 1
ATOM 2964 C C . TYR A 1 363 ? 7.974 -14.392 25.227 1.00 49.66 363 TYR A C 1
ATOM 2966 O O . TYR A 1 363 ? 7.097 -13.766 25.816 1.00 49.66 363 TYR A O 1
ATOM 2974 N N . LEU A 1 364 ? 8.240 -15.667 25.524 1.00 41.28 364 LEU A N 1
ATOM 2975 C CA . LEU A 1 364 ? 7.470 -16.470 26.482 1.00 41.28 364 LEU A CA 1
ATOM 2976 C C . LEU A 1 364 ? 7.481 -15.933 27.930 1.00 41.28 364 LEU A C 1
ATOM 2978 O O . LEU A 1 364 ? 6.650 -16.368 28.716 1.00 41.28 364 LEU A O 1
ATOM 2982 N N . ASN A 1 365 ? 8.356 -14.978 28.278 1.00 40.38 365 ASN A N 1
ATOM 2983 C CA . ASN A 1 365 ? 8.551 -14.506 29.659 1.00 40.38 365 ASN A CA 1
ATOM 2984 C C . ASN A 1 365 ? 8.582 -12.970 29.831 1.00 40.38 365 ASN A C 1
ATOM 2986 O O . ASN A 1 365 ? 9.208 -12.470 30.768 1.00 40.38 365 ASN A O 1
ATOM 2990 N N . VAL A 1 366 ? 7.956 -12.186 28.945 1.00 40.03 366 VAL A N 1
ATOM 2991 C CA . VAL A 1 366 ? 7.914 -10.718 29.117 1.00 40.03 366 VAL A CA 1
ATOM 2992 C C . VAL A 1 366 ? 6.707 -10.322 29.975 1.00 40.03 366 VAL A C 1
ATOM 2994 O O . VAL A 1 366 ? 5.569 -10.352 29.513 1.00 40.03 366 VAL A O 1
ATOM 2997 N N . ASN A 1 367 ? 6.951 -9.924 31.226 1.00 36.78 367 ASN A N 1
ATOM 2998 C CA . ASN A 1 367 ? 5.937 -9.306 32.086 1.00 36.78 367 ASN A CA 1
ATOM 2999 C C . ASN A 1 367 ? 5.677 -7.862 31.627 1.00 36.78 367 ASN A C 1
ATOM 3001 O O . ASN A 1 367 ? 6.416 -6.952 31.994 1.00 36.78 367 ASN A O 1
ATOM 3005 N N . ILE A 1 368 ? 4.628 -7.642 30.831 1.00 40.00 368 ILE A N 1
ATOM 3006 C CA . ILE A 1 368 ? 4.168 -6.296 30.454 1.00 40.00 368 ILE A CA 1
ATOM 3007 C C . ILE A 1 368 ? 2.996 -5.922 31.370 1.00 40.00 368 ILE A C 1
ATOM 3009 O O . ILE A 1 368 ? 1.931 -6.531 31.324 1.00 40.00 368 ILE A O 1
ATOM 3013 N N . HIS A 1 369 ? 3.197 -4.930 32.238 1.00 32.34 369 HIS A N 1
ATOM 3014 C CA . HIS A 1 369 ? 2.293 -4.636 33.358 1.00 32.34 369 HIS A CA 1
ATOM 3015 C C . HIS A 1 369 ? 1.199 -3.583 33.095 1.00 32.34 369 HIS A C 1
ATOM 3017 O O . HIS A 1 369 ? 0.558 -3.134 34.046 1.00 32.34 369 HIS A O 1
ATOM 3023 N N . ARG A 1 370 ? 0.927 -3.162 31.854 1.00 31.05 370 ARG A N 1
ATOM 3024 C CA . ARG A 1 370 ? -0.046 -2.082 31.591 1.00 31.05 370 ARG A CA 1
ATOM 3025 C C . ARG A 1 370 ? -0.768 -2.262 30.269 1.00 31.05 370 ARG A C 1
ATOM 3027 O O . ARG A 1 370 ? -0.079 -2.432 29.280 1.00 31.05 370 ARG A O 1
ATOM 3034 N N . GLY A 1 371 ? -2.107 -2.190 30.279 1.00 31.66 371 GLY A N 1
ATOM 3035 C CA . GLY A 1 371 ? -2.997 -1.716 29.195 1.00 31.66 371 GLY A CA 1
ATOM 3036 C C . GLY A 1 371 ? -2.830 -2.226 27.754 1.00 31.66 371 GLY A C 1
ATOM 3037 O O . GLY A 1 371 ? -3.558 -1.765 26.885 1.00 31.66 371 GLY A O 1
ATOM 3038 N N . VAL A 1 372 ? -1.902 -3.139 27.489 1.00 34.34 372 VAL A N 1
ATOM 3039 C CA . VAL A 1 372 ? -1.477 -3.569 26.158 1.00 34.34 372 VAL A CA 1
ATOM 3040 C C . VAL A 1 372 ? -2.157 -4.889 25.825 1.00 34.34 372 VAL A C 1
ATOM 3042 O O . VAL A 1 372 ? -1.996 -5.880 26.544 1.00 34.34 372 VAL A O 1
ATOM 3045 N N . THR A 1 373 ? -2.893 -4.918 24.714 1.00 40.66 373 THR A N 1
ATOM 3046 C CA . THR A 1 373 ? -3.334 -6.177 24.112 1.00 40.66 373 THR A CA 1
ATOM 3047 C C . THR A 1 373 ? -2.140 -6.775 23.373 1.00 40.66 373 THR A C 1
ATOM 3049 O O . THR A 1 373 ? -1.709 -6.256 22.343 1.00 40.66 373 THR A O 1
ATOM 3052 N N . ILE A 1 374 ? -1.577 -7.855 23.915 1.00 42.62 374 ILE A N 1
ATOM 3053 C CA . ILE A 1 374 ? -0.459 -8.563 23.290 1.00 42.62 374 ILE A CA 1
ATOM 3054 C C . ILE A 1 374 ? -1.010 -9.543 22.262 1.00 42.62 374 ILE A C 1
ATOM 3056 O O . ILE A 1 374 ? -1.769 -10.450 22.605 1.00 42.62 374 ILE A O 1
ATOM 3060 N N . TRP A 1 375 ? -0.588 -9.380 21.015 1.00 40.22 375 TRP A N 1
ATOM 3061 C CA . TRP A 1 375 ? -0.835 -10.330 19.943 1.00 40.22 375 TRP A CA 1
ATOM 3062 C C . TRP A 1 375 ? 0.433 -11.154 19.738 1.00 40.22 375 TRP A C 1
ATOM 3064 O O . TRP A 1 375 ? 1.532 -10.628 19.554 1.00 40.22 375 TRP A O 1
ATOM 3074 N N . LYS A 1 376 ? 0.296 -12.474 19.816 1.00 39.00 376 LYS A N 1
ATOM 3075 C CA . LYS A 1 376 ? 1.404 -13.400 19.598 1.00 39.00 376 LYS A CA 1
ATOM 3076 C C . LYS A 1 376 ? 1.273 -13.963 18.190 1.00 39.00 376 LYS A C 1
ATOM 3078 O O . LYS A 1 376 ? 0.331 -14.705 17.926 1.00 39.00 376 LYS A O 1
ATOM 3083 N N . ALA A 1 377 ? 2.203 -13.615 17.309 1.00 34.59 377 ALA A N 1
ATOM 3084 C CA . ALA A 1 377 ? 2.336 -14.284 16.024 1.00 34.59 377 ALA A CA 1
ATOM 3085 C C . ALA A 1 377 ? 3.218 -15.518 16.252 1.00 34.59 377 ALA A C 1
ATOM 3087 O O . ALA A 1 377 ? 4.418 -15.394 16.496 1.00 34.59 377 ALA A O 1
ATOM 3088 N N . LEU A 1 378 ? 2.614 -16.707 16.284 1.00 33.19 378 LEU A N 1
ATOM 3089 C CA . LEU A 1 378 ? 3.374 -17.956 16.263 1.00 33.19 378 LEU A CA 1
ATOM 3090 C C . LEU A 1 378 ? 3.679 -18.329 14.804 1.00 33.19 378 LEU A C 1
ATOM 3092 O O . LEU A 1 378 ? 2.839 -18.080 13.938 1.00 33.19 378 LEU A O 1
ATOM 3096 N N . PRO A 1 379 ? 4.843 -18.933 14.511 1.00 31.27 379 PRO A N 1
ATOM 3097 C CA . PRO A 1 379 ? 5.136 -19.434 13.174 1.00 31.27 379 PRO A CA 1
ATOM 3098 C C . PRO A 1 379 ? 4.100 -20.494 12.772 1.00 31.27 379 PRO A C 1
ATOM 3100 O O . PRO A 1 379 ? 3.998 -21.533 13.420 1.00 31.27 379 PRO A O 1
ATOM 3103 N N . GLY A 1 380 ? 3.332 -20.221 11.714 1.00 32.25 380 GLY A N 1
ATOM 3104 C CA . GLY A 1 380 ? 2.548 -21.226 10.994 1.00 32.25 380 GLY A CA 1
ATOM 3105 C C . GLY A 1 380 ? 1.042 -21.327 11.264 1.00 32.25 380 GLY A C 1
ATOM 3106 O O . GLY A 1 380 ? 0.405 -22.034 10.498 1.00 32.25 380 GLY A O 1
ATOM 3107 N N . PHE A 1 381 ? 0.430 -20.654 12.249 1.00 26.88 381 PHE A N 1
ATOM 3108 C CA . PHE A 1 381 ? -1.023 -20.788 12.489 1.00 26.88 381 PHE A CA 1
ATOM 3109 C C . PHE A 1 381 ? -1.685 -19.573 13.166 1.00 26.88 381 PHE A C 1
ATOM 3111 O O . PHE A 1 381 ? -1.085 -18.858 13.972 1.00 26.88 381 PHE A O 1
ATOM 3118 N N . VAL A 1 382 ? -2.973 -19.402 12.851 1.00 28.31 382 VAL A N 1
ATOM 3119 C CA . VAL A 1 382 ? -3.958 -18.506 13.475 1.00 28.31 382 VAL A CA 1
ATOM 3120 C C . VAL A 1 382 ? -4.115 -18.820 14.981 1.00 28.31 382 VAL A C 1
ATOM 3122 O O . VAL A 1 382 ? -4.696 -19.829 15.343 1.00 28.31 382 VAL A O 1
ATOM 3125 N N . ALA A 1 383 ? -3.570 -17.927 15.817 1.00 26.64 383 ALA A N 1
ATOM 3126 C CA . ALA A 1 383 ? -3.927 -17.471 17.178 1.00 26.64 383 ALA A CA 1
ATOM 3127 C C . ALA A 1 383 ? -4.279 -18.421 18.380 1.00 26.64 383 ALA A C 1
ATOM 3129 O O . ALA A 1 383 ? -4.990 -19.406 18.259 1.00 26.64 383 ALA A O 1
ATOM 3130 N N . TYR A 1 384 ? -3.922 -17.909 19.585 1.00 32.47 384 TYR A N 1
ATOM 3131 C CA . TYR A 1 384 ? -4.370 -18.168 20.991 1.00 32.47 384 TYR A CA 1
ATOM 3132 C C . TYR A 1 384 ? -3.546 -19.076 21.928 1.00 32.47 384 TYR A C 1
ATOM 3134 O O . TYR A 1 384 ? -3.281 -20.225 21.620 1.00 32.47 384 TYR A O 1
ATOM 3142 N N . GLU A 1 385 ? -3.220 -18.567 23.139 1.00 25.89 385 GLU A N 1
ATOM 3143 C CA . GLU A 1 385 ? -3.870 -19.008 24.397 1.00 25.89 385 GLU A CA 1
ATOM 3144 C C . GLU A 1 385 ? -3.520 -18.148 25.642 1.00 25.89 385 GLU A C 1
ATOM 3146 O O . GLU A 1 385 ? -2.540 -17.402 25.684 1.00 25.89 385 GLU A O 1
ATOM 3151 N N . LYS A 1 386 ? -4.357 -18.295 26.680 1.00 25.66 386 LYS A N 1
ATOM 3152 C CA . LYS A 1 386 ? -4.333 -17.683 28.013 1.00 25.66 386 LYS A CA 1
ATOM 3153 C C . LYS A 1 386 ? -3.842 -18.714 29.038 1.00 25.66 386 LYS A C 1
ATOM 3155 O O . LYS A 1 386 ? -4.538 -19.692 29.265 1.00 25.66 386 LYS A O 1
ATOM 3160 N N . MET A 1 387 ? -2.754 -18.456 29.769 1.00 24.19 387 MET A N 1
ATOM 3161 C CA . MET A 1 387 ? -2.395 -19.278 30.938 1.00 24.19 387 MET A CA 1
ATOM 3162 C C . MET A 1 387 ? -2.946 -18.701 32.249 1.00 24.19 387 MET A C 1
ATOM 3164 O O . MET A 1 387 ? -2.649 -17.568 32.632 1.00 24.19 387 MET A O 1
ATOM 3168 N N . LYS A 1 388 ? -3.694 -19.526 32.990 1.00 27.23 388 LYS A N 1
ATOM 3169 C CA . LYS A 1 388 ? -3.732 -19.481 34.457 1.00 27.23 388 LYS A CA 1
ATOM 3170 C C . LYS A 1 388 ? -3.789 -20.925 34.981 1.00 27.23 388 LYS A C 1
ATOM 3172 O O . LYS A 1 388 ? -4.851 -21.521 34.966 1.00 27.23 388 LYS A O 1
ATOM 3177 N N . TYR A 1 389 ? -2.620 -21.424 35.396 1.00 30.31 389 TYR A N 1
ATOM 3178 C CA . TYR A 1 389 ? -2.322 -22.632 36.188 1.00 30.31 389 TYR A CA 1
ATOM 3179 C C . TYR A 1 389 ? -3.052 -23.961 35.876 1.00 30.31 389 TYR A C 1
ATOM 3181 O O . TYR A 1 389 ? -4.214 -24.122 36.223 1.00 30.31 389 TYR A O 1
ATOM 3189 N N . GLY A 1 390 ? -2.265 -24.963 35.448 1.00 27.94 390 GLY A N 1
ATOM 3190 C CA . GLY A 1 390 ? -2.433 -26.374 35.838 1.00 27.94 390 GLY A CA 1
ATOM 3191 C C . GLY A 1 390 ? -2.972 -27.359 34.786 1.00 27.94 390 GLY A C 1
ATOM 3192 O O . GLY A 1 390 ? -4.172 -27.426 34.588 1.00 27.94 390 GLY A O 1
ATOM 3193 N N . ALA A 1 391 ? -2.065 -28.206 34.277 1.00 25.48 391 ALA A N 1
ATOM 3194 C CA . ALA A 1 391 ? -2.261 -29.589 33.800 1.00 25.48 391 ALA A CA 1
ATOM 3195 C C . ALA A 1 391 ? -3.017 -29.905 32.477 1.00 25.48 391 ALA A C 1
ATOM 3197 O O . ALA A 1 391 ? -4.166 -29.541 32.283 1.00 25.48 391 ALA A O 1
ATOM 3198 N N . TYR A 1 392 ? -2.303 -30.715 31.672 1.00 24.14 392 TYR A N 1
ATOM 3199 C CA . TYR A 1 392 ? -2.644 -31.686 30.612 1.00 24.14 392 TYR A CA 1
ATOM 3200 C C . TYR A 1 392 ? -3.543 -31.334 29.408 1.00 24.14 392 TYR A C 1
ATOM 3202 O O . TYR A 1 392 ? -4.661 -30.848 29.520 1.00 24.14 392 TYR A O 1
ATOM 3210 N N . LEU A 1 393 ? -2.987 -31.693 28.241 1.00 28.30 393 LEU A N 1
ATOM 3211 C CA . LEU A 1 393 ? -3.545 -31.692 26.889 1.00 28.30 393 LEU A CA 1
ATOM 3212 C C . LEU A 1 393 ? -4.639 -32.752 26.722 1.00 28.30 393 LEU A C 1
ATOM 3214 O O . LEU A 1 393 ? -4.389 -33.916 27.015 1.00 28.30 393 LEU A O 1
ATOM 3218 N N . GLU A 1 394 ? -5.752 -32.370 26.100 1.00 23.39 394 GLU A N 1
ATOM 3219 C CA . GLU A 1 394 ? -6.497 -33.222 25.169 1.00 23.39 394 GLU A CA 1
ATOM 3220 C C . GLU A 1 394 ? -7.177 -32.348 24.099 1.00 23.39 394 GLU A C 1
ATOM 3222 O O . GLU A 1 394 ? -7.561 -31.206 24.352 1.00 23.39 394 GLU A O 1
ATOM 3227 N N . HIS A 1 395 ? -7.223 -32.875 22.875 1.00 27.77 395 HIS A N 1
ATOM 3228 C CA . HIS A 1 395 ? -7.604 -32.210 21.626 1.00 27.77 395 HIS A CA 1
ATOM 3229 C C . HIS A 1 395 ? -8.925 -31.430 21.688 1.00 27.77 395 HIS A C 1
ATOM 3231 O O . HIS A 1 395 ? -9.964 -32.003 22.008 1.00 27.77 395 HIS A O 1
ATOM 3237 N N . VAL A 1 396 ? -8.922 -30.168 21.232 1.00 22.19 396 VAL A N 1
ATOM 3238 C CA . VAL A 1 396 ? -10.157 -29.432 20.915 1.00 22.19 396 VAL A CA 1
ATOM 3239 C C . VAL A 1 396 ? -9.966 -28.588 19.645 1.00 22.19 396 VAL A C 1
ATOM 3241 O O . VAL A 1 396 ? -9.054 -27.771 19.559 1.00 22.19 396 VAL A O 1
ATOM 3244 N N . ASN A 1 397 ? -10.844 -28.804 18.659 1.00 30.27 397 ASN A N 1
ATOM 3245 C CA . ASN A 1 397 ? -11.124 -27.896 17.537 1.00 30.27 397 ASN A CA 1
ATOM 3246 C C . ASN A 1 397 ? -11.701 -26.589 18.093 1.00 30.27 397 ASN A C 1
ATOM 3248 O O . ASN A 1 397 ? -12.735 -26.660 18.757 1.00 30.27 397 ASN A O 1
ATOM 3252 N N . VAL A 1 398 ? -11.097 -25.420 17.848 1.00 24.03 398 VAL A N 1
ATOM 3253 C CA . VAL A 1 398 ? -11.612 -24.175 18.448 1.00 24.03 398 VAL A CA 1
ATOM 3254 C C . VAL A 1 398 ? -11.526 -22.959 17.522 1.00 24.03 398 VAL A C 1
ATOM 3256 O O . VAL A 1 398 ? -10.444 -22.485 17.182 1.00 24.03 398 VAL A O 1
ATOM 3259 N N . ASP A 1 399 ? -12.717 -22.439 17.209 1.00 25.83 399 ASP A N 1
ATOM 3260 C CA . ASP A 1 399 ? -13.016 -21.058 16.830 1.00 25.83 399 ASP A CA 1
ATOM 3261 C C . ASP A 1 399 ? -12.429 -20.054 17.830 1.00 25.83 399 ASP A C 1
ATOM 3263 O O . ASP A 1 399 ? -12.619 -20.138 19.045 1.00 25.83 399 ASP A O 1
ATOM 3267 N N . VAL A 1 400 ? -11.751 -19.046 17.306 1.00 27.72 400 VAL A N 1
ATOM 3268 C CA . VAL A 1 400 ? -11.071 -18.019 18.087 1.00 27.72 400 VAL A CA 1
ATOM 3269 C C . VAL A 1 400 ? -12.071 -17.083 18.791 1.00 27.72 400 VAL A C 1
ATOM 3271 O O . VAL A 1 400 ? -12.731 -16.271 18.153 1.00 27.72 400 VAL A O 1
ATOM 3274 N N . GLN A 1 401 ? -12.129 -17.137 20.130 1.00 26.19 401 GLN A N 1
ATOM 3275 C CA . GLN A 1 401 ? -12.770 -16.121 20.983 1.00 26.19 401 GLN A CA 1
ATOM 3276 C C . GLN A 1 401 ? -11.727 -15.227 21.672 1.00 26.19 401 GLN A C 1
ATOM 3278 O O . GLN A 1 401 ? -10.903 -15.684 22.471 1.00 26.19 401 GLN A O 1
ATOM 3283 N N . ILE A 1 402 ? -11.810 -13.920 21.412 1.00 34.62 402 ILE A N 1
ATOM 3284 C CA . ILE A 1 402 ? -10.893 -12.888 21.917 1.00 34.62 402 ILE A CA 1
ATOM 3285 C C . ILE A 1 402 ? -11.238 -12.507 23.368 1.00 34.62 402 ILE A C 1
ATOM 3287 O O . ILE A 1 402 ? -12.375 -12.142 23.671 1.00 34.62 402 ILE A O 1
ATOM 3291 N N . LYS A 1 403 ? -10.262 -12.532 24.295 1.00 24.38 403 LYS A N 1
ATOM 3292 C CA . LYS A 1 403 ? -10.474 -12.151 25.709 1.00 24.38 403 LYS A CA 1
ATOM 3293 C C . LYS A 1 403 ? -9.785 -10.830 26.079 1.00 24.38 403 LYS A C 1
ATOM 3295 O O . LYS A 1 403 ? -8.565 -10.715 26.084 1.00 24.38 403 LYS A O 1
ATOM 3300 N N . ARG A 1 404 ? -10.624 -9.861 26.450 1.00 30.00 404 ARG A N 1
ATOM 3301 C CA . ARG A 1 404 ? -10.366 -8.462 26.837 1.00 30.00 404 ARG A CA 1
ATOM 3302 C C . ARG A 1 404 ? -9.463 -8.290 28.072 1.00 30.00 404 ARG A C 1
ATOM 3304 O O . ARG A 1 404 ? -9.703 -8.922 29.102 1.00 30.00 404 ARG A O 1
ATOM 3311 N N . ILE A 1 405 ? -8.542 -7.321 28.030 1.00 25.28 405 ILE A N 1
ATOM 3312 C CA . ILE A 1 405 ? -7.957 -6.663 29.216 1.00 25.28 405 ILE A CA 1
ATOM 3313 C C . ILE A 1 405 ? -8.276 -5.156 29.121 1.00 25.28 405 ILE A C 1
ATOM 3315 O O . ILE A 1 405 ? -8.288 -4.582 28.041 1.00 25.28 405 ILE A O 1
ATOM 3319 N N . LYS A 1 406 ? -8.689 -4.557 30.246 1.00 25.02 406 LYS A N 1
ATOM 3320 C CA . LYS A 1 406 ? -9.412 -3.271 30.372 1.00 25.02 406 LYS A CA 1
ATOM 3321 C C . LYS A 1 406 ? -8.826 -2.081 29.582 1.00 25.02 406 LYS A C 1
ATOM 3323 O O . LYS A 1 406 ? -7.676 -1.716 29.783 1.00 25.02 406 LYS A O 1
ATOM 3328 N N . THR A 1 407 ? -9.703 -1.380 28.856 1.00 31.08 407 THR A N 1
ATOM 3329 C CA . THR A 1 407 ? -9.536 -0.001 28.350 1.00 31.08 407 THR A CA 1
ATOM 3330 C C . THR A 1 407 ? -9.938 1.033 29.407 1.00 31.08 407 THR A C 1
ATOM 3332 O O . THR A 1 407 ? -11.015 0.900 29.998 1.00 31.08 407 THR A O 1
ATOM 3335 N N . THR A 1 408 ? -9.150 2.091 29.587 1.00 26.08 408 THR A N 1
ATOM 3336 C CA . THR A 1 408 ? -9.566 3.337 30.251 1.00 26.08 408 THR A CA 1
ATOM 3337 C C . THR A 1 408 ? -10.556 4.086 29.355 1.00 26.08 408 THR A C 1
ATOM 3339 O O . THR A 1 408 ? -10.356 4.175 28.146 1.00 26.08 408 THR A O 1
ATOM 3342 N N . ASN A 1 409 ? -11.648 4.598 29.925 1.00 24.16 409 ASN A N 1
ATOM 3343 C CA . ASN A 1 409 ? -12.550 5.499 29.208 1.00 24.16 409 ASN A CA 1
ATOM 3344 C C . ASN A 1 409 ? -11.928 6.902 29.214 1.00 24.16 409 ASN A C 1
ATOM 3346 O O . ASN A 1 409 ? -11.580 7.400 30.284 1.00 24.16 409 ASN A O 1
ATOM 3350 N N . ILE A 1 410 ? -11.798 7.522 28.044 1.00 26.45 410 ILE A N 1
ATOM 3351 C CA . ILE A 1 410 ? -11.512 8.954 27.919 1.00 26.45 410 ILE A CA 1
ATOM 3352 C C . ILE A 1 410 ? -12.875 9.636 27.746 1.00 26.45 410 ILE A C 1
ATOM 3354 O O . ILE A 1 410 ? -13.633 9.238 26.863 1.00 26.45 410 ILE A O 1
ATOM 3358 N N . ILE A 1 411 ? -13.199 10.568 28.648 1.00 30.53 411 ILE A N 1
ATOM 3359 C CA . ILE A 1 411 ? -14.405 11.419 28.615 1.00 30.53 411 ILE A CA 1
ATOM 3360 C C . ILE A 1 411 ? -14.182 12.575 27.639 1.00 30.53 411 ILE A C 1
ATOM 3362 O O . ILE A 1 411 ? -13.060 13.138 27.652 1.00 30.53 411 ILE A O 1
#

Foldseek 3Di:
DAQDQFQFFDPQVLVQCCDLQANVLVLCCCFVPPVLQKDKAGASRPDVGTWIFIDGLLHTLWIWDFPPPDVGFIKIKGQLQLLLLPPCCLPPVVVLCVVLVWAWDVPDHSVPDDNLNGQWDWDQDPVGIDTDGTMIMHGRGDGNVSVNVSSVSSCVSSVVSVCSLLVDQDPDFFQRQDVVVNGRDRDGRQHNVVCCVLPPVPPDDDDDDCPDPSNVVVQVSLQSNVQSVCQSVFLDLAQGKHWRDAQDFRRPPPDPDPQDRALQAGTWIFGAYRVSFTAAIEREHEGADPVLQDDPNHPVVNVVSVVVVQPPPVVVVSVLVSVLSSLQSCCSSVHSVSVDHDDVVSSPQHYYAYEYEYAYPPCPDDPDPDRYDYHYDDRPDDDDDDDDDDDDDDDDDDDDDDDDDDDDRDD